Protein AF-A0A920S263-F1 (afdb_monomer_lite)

Foldseek 3Di:
DVVVVVVVVVQCVAWDWDPDDPAAHIAIGGNVRAGAADAADPFAAEAAEEAQFFFEDALLLLLLVLDQALAGDADPDQCPPLQPLFFAHPNQTGLAHNAQNLLSDPDPPSVCSFFQKFKFFQDPVNFKTHGLDADDQPDPVNQFHPFDIGGPVNQVPKDKAQQQRDQPPCLCPQLVGFRLSLQHADPVPRHRLSPRMIIIRHGGGGTPVSSNSSSSVSRLCVQLVHDPPDGDDDDPVRRGPDCPPVVVVVVCCVPPVVRYHYAYAYCSHSPPPHHHLLHVLSVCRRHNHQEYEHEYPAQFPWCCCPPSVPPSSSLSSCVSNVHDSVSHDYHYDRHHLQDPVNLVVLVVVVVVQCVVPAFAAEAEEAEEEQWFADADDQDHDSRGGRDPCHPMDDDPRSLVSVVSSVVVCVVPPDRYNYDFFFPPFDDDCSQQRTGRYAYQQYHQVRQDDPPPSNGGHHNLRSVCRCCPVVVHPHYAYRYDPNQRGYLVVLVNSCSSNVNDADHSVCSSVVVRGPDDD

pLDDT: mean 79.7, std 14.25, range [35.03, 97.0]

Radius of gyration: 24.94 Å; chains: 1; bounding box: 70×60×70 Å

Sequence (517 aa):
MVYTYYFLQYFFSRNTYIPASGYAPAVLLDHQGDPISLRKKEKPIVILSGWGTPEGFNKAYDDYLFWRTSGGERITSPNQACTEWHVGSYPFQVEISRLPFAVGRKVEGMERLWDSVGAYRISEDKQSYVPVVNNRAGDFPYAGGDAPTLYKKDLDGIEIIAMKDYAPASASSDTGGFPLTRYTPDPRNGEDYLEGIFLIKKPNGINDFYEIDKAYKARVAGMMGWDLDEPVFYPDYDAVEGVQDPFISDWIGEYFSEDIKVTEGFYSNVPRMTKHLKDTMPRAARNGYRNIVLAKPITDHNVYANNFWDLHLSLQSLCRARFDVKDFNINQVRMYGRTPEYNYMMHQNLERHLDHIEPGSEVSVIYTTFGLPWPGANPVGPMSNAAPFINEVFHENAYLNFLSFKRYIEQNENDHKISFLKTGGYGTEDARTNNLYSYALFSGTQLGYKEDPLRFTNLRGAIEDAILNQGKKEVIIQLSHWGYTYWVLIINMREALNIPLNSIEEIHNGELRMTLV

Secondary structure (DSSP, 8-state):
-HHHHHHHHHHHHHSEEE---SSS--EEE-TTSPBP-PSPBSS-EEEEEE--PPSB--HHHHHHHHHHHH-SSB--STT-TT-TT-BS-TTS-BS--SS-HHHHS--TT-HHHH-S-EEEEEPTTSSEEEES--PPTTSTT-SB--PPPEEGGG-TT--EEEGGG---GGGGTTTTT----TTSPPTTT---TTTTEEEESS--SB-HHHHHHHHHHHHHHHHTT--TTSPP---TT-S-SSTTSHHHHHHHHHHHTTT-EEEEEESS--TTTS-BHHHHHHHHHHTTB-EEEEE-SS----HIIIIIIIIIHHHHHHHHTT--GGG-EEEEE---TTSHHHHHHHHHHHHHHHTTS-TT-EEEEEEEE-PPPSP-----STTS-SS-HHHH-SHHHHHHHHHHHHHHHHHH--SSEEE-B-TT--S-TTSTTSB-EEESS--GGGSS-TT-TTPPEEHHHHHHIIIIIT--SEEEEEE-TTSSSBHHHHHHHHHHHTPPPPPHHHHHTT-------

Structure (mmCIF, N/CA/C/O backbone):
data_AF-A0A920S263-F1
#
_entry.id   AF-A0A920S263-F1
#
loop_
_atom_site.group_PDB
_atom_site.id
_atom_site.type_symbol
_atom_site.label_atom_id
_atom_site.label_alt_id
_atom_site.label_comp_id
_atom_site.label_asym_id
_atom_site.label_entity_id
_atom_site.label_seq_id
_atom_site.pdbx_PDB_ins_code
_atom_site.Cartn_x
_atom_site.Cartn_y
_atom_site.Cartn_z
_atom_site.occupancy
_atom_site.B_iso_or_equiv
_atom_site.auth_seq_id
_atom_site.auth_comp_id
_atom_site.auth_asym_id
_atom_site.auth_atom_id
_atom_site.pdbx_PDB_model_num
ATOM 1 N N . MET A 1 1 ? 10.490 -35.768 -24.859 1.00 53.66 1 MET A N 1
ATOM 2 C CA . MET A 1 1 ? 11.474 -34.727 -24.479 1.00 53.66 1 MET A CA 1
ATOM 3 C C . MET A 1 1 ? 12.179 -34.106 -25.687 1.00 53.66 1 MET A C 1
ATOM 5 O O . MET A 1 1 ? 12.098 -32.897 -25.835 1.00 53.66 1 MET A O 1
ATOM 9 N N . VAL A 1 2 ? 12.787 -34.891 -26.590 1.00 55.16 2 VAL A N 1
ATOM 10 C CA . VAL A 1 2 ? 13.536 -34.373 -27.762 1.00 55.16 2 VAL A CA 1
ATOM 11 C C . VAL A 1 2 ? 12.674 -33.535 -28.730 1.00 55.16 2 VAL A C 1
ATOM 13 O O . VAL A 1 2 ? 13.061 -32.432 -29.097 1.00 55.16 2 VAL A O 1
ATOM 16 N N . TYR A 1 3 ? 11.461 -33.985 -29.070 1.00 56.41 3 TYR A N 1
ATOM 17 C CA . TYR A 1 3 ? 10.546 -33.239 -29.955 1.00 56.41 3 TYR A CA 1
ATOM 18 C C . TYR A 1 3 ? 10.064 -31.903 -29.373 1.00 56.41 3 TYR A C 1
ATOM 20 O O . TYR A 1 3 ? 9.921 -30.923 -30.099 1.00 56.41 3 TYR A O 1
ATOM 28 N N . THR A 1 4 ? 9.853 -31.841 -28.058 1.00 64.06 4 THR A N 1
ATOM 29 C CA . THR A 1 4 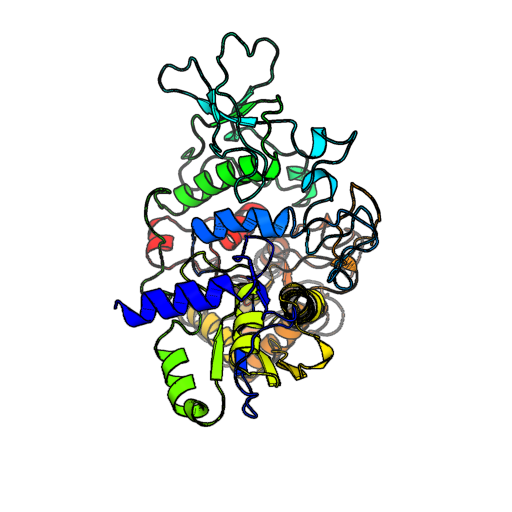? 9.455 -30.614 -27.356 1.00 64.06 4 THR A CA 1
ATOM 30 C C . THR A 1 4 ? 10.577 -29.577 -27.391 1.00 64.06 4 THR A C 1
ATOM 32 O O . THR A 1 4 ? 10.316 -28.398 -27.595 1.00 64.06 4 THR A O 1
ATOM 35 N N . TYR A 1 5 ? 11.830 -30.018 -27.258 1.00 69.75 5 TYR A N 1
ATOM 36 C CA . TYR A 1 5 ? 12.999 -29.144 -27.329 1.00 69.75 5 TYR A CA 1
ATOM 37 C C . TYR A 1 5 ? 13.191 -28.546 -28.730 1.00 69.75 5 TYR A C 1
ATOM 39 O O . TYR A 1 5 ? 13.341 -27.333 -28.858 1.00 69.75 5 TYR A O 1
ATOM 47 N N . TYR A 1 6 ? 13.090 -29.365 -29.784 1.00 73.12 6 TYR A N 1
ATOM 48 C CA . TYR A 1 6 ? 13.165 -28.878 -31.167 1.00 73.12 6 TYR A CA 1
ATOM 49 C C . TYR A 1 6 ? 12.006 -27.947 -31.532 1.00 73.12 6 TYR A C 1
ATOM 51 O O . TYR A 1 6 ? 12.223 -26.942 -32.207 1.00 73.12 6 TYR A O 1
ATOM 59 N N . PHE A 1 7 ? 10.791 -28.235 -31.055 1.00 78.44 7 PHE A N 1
ATOM 60 C CA . PHE A 1 7 ? 9.651 -27.339 -31.236 1.00 78.44 7 PHE A CA 1
ATOM 61 C C . PHE A 1 7 ? 9.892 -25.981 -30.574 1.00 78.44 7 PHE A C 1
ATOM 63 O O . PHE A 1 7 ? 9.693 -24.958 -31.218 1.00 78.44 7 PHE A O 1
ATOM 70 N N . LEU A 1 8 ? 10.359 -25.955 -29.321 1.00 79.12 8 LEU A N 1
ATOM 71 C CA . LEU A 1 8 ? 10.634 -24.706 -28.609 1.00 79.12 8 LEU A CA 1
ATOM 72 C C . LEU A 1 8 ? 11.763 -23.913 -29.274 1.00 79.12 8 LEU A C 1
ATOM 74 O O . LEU A 1 8 ? 11.613 -22.711 -29.473 1.00 79.12 8 LEU A O 1
ATOM 78 N N . GLN A 1 9 ? 12.854 -24.570 -29.682 1.00 76.12 9 GLN A N 1
ATOM 79 C CA . GLN A 1 9 ? 13.936 -23.910 -30.419 1.00 76.12 9 GLN A CA 1
ATOM 80 C C . GLN A 1 9 ? 13.442 -23.306 -31.734 1.00 76.12 9 GLN A C 1
ATOM 82 O O . GLN A 1 9 ? 13.704 -22.139 -32.013 1.00 76.12 9 GLN A O 1
ATOM 87 N N . TYR A 1 10 ? 12.690 -24.070 -32.525 1.00 80.25 10 TYR A N 1
ATOM 88 C CA . TYR A 1 10 ? 12.135 -23.580 -33.781 1.00 80.25 10 TYR A CA 1
ATOM 89 C C . TYR A 1 10 ? 11.132 -22.441 -33.557 1.00 80.25 10 TYR A C 1
ATOM 91 O O . TYR A 1 10 ? 11.186 -21.421 -34.243 1.00 80.25 10 TYR A O 1
ATOM 99 N N . PHE A 1 11 ? 10.262 -22.573 -32.557 1.00 82.50 11 PHE A N 1
ATOM 100 C CA . PHE A 1 11 ? 9.288 -21.557 -32.183 1.00 82.50 11 PHE A CA 1
ATOM 101 C C . PHE A 1 11 ? 9.975 -20.248 -31.786 1.00 82.50 11 PHE A C 1
ATOM 103 O O . PHE A 1 11 ? 9.671 -19.213 -32.368 1.00 82.50 11 PHE A O 1
ATOM 110 N N . PHE A 1 12 ? 10.941 -20.272 -30.869 1.00 80.94 12 PHE A N 1
ATOM 111 C CA . PHE A 1 12 ? 11.652 -19.058 -30.456 1.00 80.94 12 PHE A CA 1
ATOM 112 C C . PHE A 1 12 ? 12.642 -18.538 -31.508 1.00 80.94 12 PHE A C 1
ATOM 114 O O . PHE A 1 12 ? 12.994 -17.367 -31.470 1.00 80.94 12 PHE A O 1
ATOM 121 N N . SER A 1 13 ? 13.054 -19.353 -32.486 1.00 80.38 13 SER A N 1
ATOM 122 C CA . SER A 1 13 ? 13.853 -18.871 -33.626 1.00 80.38 13 SER A CA 1
ATOM 123 C C . SER A 1 13 ? 13.049 -18.035 -34.627 1.00 80.38 13 SER A C 1
ATOM 125 O O . SER A 1 13 ? 13.627 -17.267 -35.391 1.00 80.38 13 SER A O 1
ATOM 127 N N . ARG A 1 14 ? 11.719 -18.195 -34.643 1.00 84.25 14 ARG A N 1
ATOM 128 C CA . ARG A 1 14 ? 10.811 -17.511 -35.578 1.00 84.25 14 ARG A CA 1
ATOM 129 C C . ARG A 1 14 ? 9.965 -16.422 -34.936 1.00 84.25 14 ARG A C 1
ATOM 131 O O . ARG A 1 14 ? 9.354 -15.642 -35.655 1.00 84.25 14 ARG A O 1
ATOM 138 N N . ASN A 1 15 ? 9.910 -16.395 -33.613 1.00 89.12 15 ASN A N 1
ATOM 139 C CA . ASN A 1 15 ? 9.032 -15.527 -32.849 1.00 89.12 15 ASN A CA 1
ATOM 140 C C . ASN A 1 15 ? 9.864 -14.683 -31.890 1.00 89.12 15 ASN A C 1
ATOM 142 O O . ASN A 1 15 ? 10.856 -15.152 -31.331 1.00 89.12 15 ASN A O 1
ATOM 146 N N . THR A 1 16 ? 9.444 -13.444 -31.666 1.00 90.56 16 THR A N 1
ATOM 147 C CA . THR A 1 16 ? 10.134 -12.564 -30.722 1.00 90.56 16 THR A CA 1
ATOM 148 C C . THR A 1 16 ? 9.644 -12.865 -29.315 1.00 90.56 16 THR A C 1
ATOM 150 O O . THR A 1 16 ? 8.460 -12.700 -29.027 1.00 90.56 16 THR A O 1
ATOM 153 N N . TYR A 1 17 ? 10.551 -13.273 -28.427 1.00 89.75 17 TYR A N 1
ATOM 154 C CA . TYR A 1 17 ? 10.274 -13.405 -26.999 1.00 89.75 17 TYR A CA 1
ATOM 155 C C . TYR A 1 17 ? 11.159 -12.460 -26.194 1.00 89.75 17 TYR A C 1
ATOM 157 O O . TYR A 1 17 ? 12.383 -12.571 -26.210 1.00 89.75 17 TYR A O 1
ATOM 165 N N . ILE A 1 18 ? 10.516 -11.549 -25.468 1.00 87.88 18 ILE A N 1
ATOM 166 C CA . ILE A 1 18 ? 11.158 -10.695 -24.473 1.00 87.88 18 ILE A CA 1
ATOM 167 C C . ILE A 1 18 ? 10.618 -11.153 -23.116 1.00 87.88 18 ILE A C 1
ATOM 169 O O . ILE A 1 18 ? 9.401 -11.099 -22.910 1.00 87.88 18 ILE A O 1
ATOM 173 N N . PRO A 1 19 ? 11.466 -11.650 -22.200 1.00 83.25 19 PRO A N 1
ATOM 174 C CA . PRO A 1 19 ? 11.005 -12.092 -20.892 1.00 83.25 19 PRO A CA 1
ATOM 175 C C . PRO A 1 19 ? 10.410 -10.927 -20.096 1.00 83.25 19 PRO A C 1
ATOM 177 O O . PRO A 1 19 ? 10.744 -9.765 -20.323 1.00 83.25 19 PRO A O 1
ATOM 180 N N . ALA A 1 20 ? 9.528 -11.254 -19.151 1.00 79.31 20 ALA A N 1
ATOM 181 C CA . ALA A 1 20 ? 9.039 -10.269 -18.195 1.00 79.31 20 ALA A CA 1
ATOM 182 C C . ALA A 1 20 ? 10.210 -9.709 -17.377 1.00 79.31 20 ALA A C 1
ATOM 184 O O . ALA A 1 20 ? 11.169 -10.422 -17.072 1.00 79.31 20 ALA A O 1
ATOM 185 N N . SER A 1 21 ? 10.102 -8.443 -16.996 1.00 71.38 21 SER A N 1
ATOM 186 C CA . SER A 1 21 ? 10.972 -7.794 -16.019 1.00 71.38 21 SER A CA 1
ATOM 187 C C . SER A 1 21 ? 10.134 -7.302 -14.840 1.00 71.38 21 SER A C 1
ATOM 189 O O . SER A 1 21 ? 8.906 -7.353 -14.880 1.00 71.38 21 SER A O 1
ATOM 191 N N . GLY A 1 22 ? 10.774 -6.755 -13.803 1.00 62.62 22 GLY A N 1
ATOM 192 C CA . GLY A 1 22 ? 10.045 -6.112 -12.702 1.00 62.62 22 GLY A CA 1
ATOM 193 C C . GLY A 1 22 ? 9.130 -4.952 -13.143 1.00 62.62 22 GLY A C 1
ATOM 194 O O . GLY A 1 22 ? 8.245 -4.560 -12.389 1.00 62.62 22 GLY A O 1
ATOM 195 N N . TYR A 1 23 ? 9.305 -4.407 -14.357 1.00 65.19 23 TYR A N 1
ATOM 196 C CA . TYR A 1 23 ? 8.530 -3.268 -14.871 1.00 65.19 23 TYR A CA 1
ATOM 197 C C . TYR A 1 23 ? 7.591 -3.608 -16.027 1.00 65.19 23 TYR A C 1
ATOM 199 O O . TYR A 1 23 ? 6.533 -2.982 -16.150 1.00 65.19 23 TYR A O 1
ATOM 207 N N . ALA A 1 24 ? 7.961 -4.581 -16.860 1.00 76.88 24 ALA A N 1
ATOM 208 C CA . ALA A 1 24 ? 7.274 -4.881 -18.106 1.00 76.88 24 ALA A CA 1
ATOM 209 C C . ALA A 1 24 ? 6.833 -6.349 -18.155 1.00 76.88 24 ALA A C 1
ATOM 211 O O . ALA A 1 24 ? 7.607 -7.233 -17.779 1.00 76.88 24 ALA A O 1
ATOM 212 N N . PRO A 1 25 ? 5.619 -6.632 -18.655 1.00 85.75 25 PRO A N 1
ATOM 213 C CA . PRO A 1 25 ? 5.209 -8.004 -18.887 1.00 85.75 25 PRO A CA 1
ATOM 214 C C . PRO A 1 25 ? 6.080 -8.656 -19.959 1.00 85.75 25 PRO A C 1
ATOM 216 O O . PRO A 1 25 ? 6.645 -7.983 -20.823 1.00 85.75 25 PRO A O 1
ATOM 219 N N . ALA A 1 26 ? 6.115 -9.987 -19.963 1.00 87.69 26 ALA A N 1
ATOM 220 C CA . ALA A 1 26 ? 6.716 -10.716 -21.072 1.00 87.69 26 ALA A CA 1
ATOM 221 C C . ALA A 1 26 ? 6.022 -10.333 -22.386 1.00 87.69 26 ALA A C 1
ATOM 223 O O . ALA A 1 26 ? 4.790 -10.252 -22.426 1.00 87.69 26 ALA A O 1
ATOM 224 N N . VAL A 1 27 ? 6.790 -10.176 -23.463 1.00 90.50 27 VAL A N 1
ATOM 225 C CA . VAL A 1 27 ? 6.310 -9.921 -24.826 1.00 90.50 27 VAL A CA 1
ATOM 226 C C . VAL A 1 27 ? 6.555 -11.170 -25.663 1.00 90.50 27 VAL A C 1
ATOM 228 O O . VAL A 1 27 ? 7.631 -11.759 -25.613 1.00 90.50 27 VAL A O 1
ATOM 231 N N . LEU A 1 28 ? 5.542 -11.588 -26.418 1.00 92.25 28 LEU A N 1
ATOM 232 C CA . LEU A 1 28 ? 5.625 -12.737 -27.310 1.00 92.25 28 LEU A CA 1
ATOM 233 C C . LEU A 1 28 ? 4.915 -12.389 -28.614 1.00 92.25 28 LEU A C 1
ATOM 235 O O . LEU A 1 28 ? 3.689 -12.262 -28.612 1.00 92.25 28 LEU A O 1
ATOM 239 N N . LEU A 1 29 ? 5.690 -12.229 -29.682 1.00 92.88 29 LEU A N 1
ATOM 240 C CA . LEU A 1 29 ? 5.215 -11.805 -30.997 1.00 92.88 29 LEU A CA 1
ATOM 241 C C . LEU A 1 29 ? 5.508 -12.869 -32.039 1.00 92.88 29 LEU A C 1
ATOM 243 O O . LEU A 1 29 ? 6.531 -13.553 -31.947 1.00 92.88 29 LEU A O 1
ATOM 247 N N . ASP A 1 30 ? 4.639 -12.977 -33.032 1.00 91.38 30 ASP A N 1
ATOM 248 C CA . ASP A 1 30 ? 4.913 -13.789 -34.202 1.00 91.38 30 ASP A CA 1
ATOM 249 C C . ASP A 1 30 ? 5.945 -13.132 -35.135 1.00 91.38 30 ASP A C 1
ATOM 251 O O . ASP A 1 30 ? 6.490 -12.056 -34.868 1.00 91.38 30 ASP A O 1
ATOM 255 N N . HIS A 1 31 ? 6.238 -13.805 -36.244 1.00 88.44 31 HIS A N 1
ATOM 256 C CA . HIS A 1 31 ? 7.129 -13.300 -37.285 1.00 88.44 31 HIS A CA 1
ATOM 257 C C . HIS A 1 31 ? 6.639 -12.029 -38.011 1.00 88.44 31 HIS A C 1
ATOM 259 O O . HIS A 1 31 ? 7.447 -11.400 -38.694 1.00 88.44 31 HIS A O 1
ATOM 265 N N . GLN A 1 32 ? 5.366 -11.638 -37.880 1.00 88.88 32 GLN A N 1
ATOM 266 C CA . GLN A 1 32 ? 4.832 -10.360 -38.373 1.00 88.88 32 GLN A CA 1
ATOM 267 C C . GLN A 1 32 ? 4.978 -9.233 -37.344 1.00 88.88 32 GLN A C 1
ATOM 269 O O . GLN A 1 32 ? 4.828 -8.065 -37.696 1.00 88.88 32 GLN A O 1
ATOM 274 N N . GLY A 1 33 ? 5.312 -9.566 -36.096 1.00 87.94 33 GLY A N 1
ATOM 275 C CA . GLY A 1 33 ? 5.345 -8.620 -34.987 1.00 87.94 33 GLY A CA 1
ATOM 276 C C . GLY A 1 33 ? 4.009 -8.496 -34.253 1.00 87.94 33 GLY A C 1
ATOM 277 O O . GLY A 1 33 ? 3.900 -7.650 -33.364 1.00 87.94 33 GLY A O 1
ATOM 278 N N . ASP A 1 34 ? 3.029 -9.348 -34.566 1.00 91.06 34 ASP A N 1
ATOM 279 C CA . ASP A 1 34 ? 1.722 -9.363 -33.915 1.00 91.06 34 ASP A CA 1
ATOM 280 C C . ASP A 1 34 ? 1.762 -10.204 -32.627 1.00 91.06 34 ASP A C 1
ATOM 282 O O . ASP A 1 34 ? 2.484 -11.204 -32.541 1.00 91.06 34 ASP A O 1
ATOM 286 N N . PRO A 1 35 ? 1.007 -9.834 -31.577 1.00 92.69 35 PRO A N 1
ATOM 287 C CA . PRO A 1 35 ? 1.000 -10.580 -30.326 1.00 92.69 35 PRO A CA 1
ATOM 288 C C . PRO A 1 35 ? 0.385 -11.976 -30.505 1.00 92.69 35 PRO A C 1
ATOM 290 O O . PR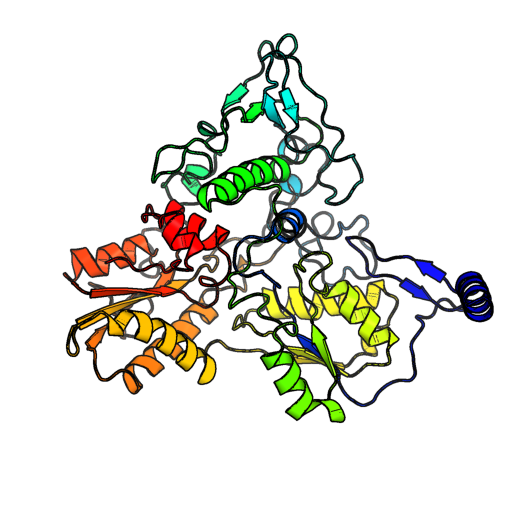O A 1 35 ? -0.771 -12.132 -30.902 1.00 92.69 35 PRO A O 1
ATOM 293 N N . ILE A 1 36 ? 1.131 -13.015 -30.119 1.00 91.88 36 ILE A N 1
ATOM 294 C CA . ILE A 1 36 ? 0.657 -14.402 -30.224 1.00 91.88 36 ILE A CA 1
ATOM 295 C C . ILE A 1 36 ? -0.487 -14.640 -29.234 1.00 91.88 36 ILE A C 1
ATOM 297 O O . ILE A 1 36 ? -0.364 -14.367 -28.039 1.00 91.88 36 ILE A O 1
ATOM 301 N N . SER A 1 37 ? -1.593 -15.212 -29.708 1.00 91.88 37 SER A N 1
ATOM 302 C CA . SER A 1 37 ? -2.756 -15.558 -28.889 1.00 91.88 37 SER A CA 1
ATOM 303 C C . SER A 1 37 ? -3.410 -16.849 -29.385 1.00 91.88 37 SER A C 1
ATOM 305 O O . SER A 1 37 ? -3.458 -17.114 -30.584 1.00 91.88 37 SER A O 1
ATOM 307 N N . LEU A 1 38 ? -3.916 -17.665 -28.458 1.00 92.50 38 LEU A N 1
ATOM 308 C CA . LEU A 1 38 ? -4.789 -18.796 -28.759 1.00 92.50 38 LEU A CA 1
ATOM 309 C C . LEU A 1 38 ? -6.132 -18.304 -29.319 1.00 92.50 38 LEU A C 1
ATOM 311 O O . LEU A 1 38 ? -6.475 -17.123 -29.237 1.00 92.50 38 LEU A O 1
ATOM 315 N N . ARG A 1 39 ? -6.926 -19.239 -29.856 1.00 92.56 39 ARG A N 1
ATOM 316 C CA . ARG A 1 39 ? -8.272 -18.952 -30.366 1.00 92.56 39 ARG A CA 1
ATOM 317 C C . ARG A 1 39 ? -9.086 -18.168 -29.331 1.00 92.56 39 ARG A C 1
ATOM 319 O O . ARG A 1 39 ? -9.133 -18.558 -28.163 1.00 92.56 39 ARG A O 1
ATOM 326 N N . LYS A 1 40 ? -9.739 -17.094 -29.793 1.00 93.69 40 LYS A N 1
ATOM 327 C CA . LYS A 1 40 ? -10.620 -16.263 -28.966 1.00 93.69 40 LYS A CA 1
ATOM 328 C C . LYS A 1 40 ? -11.657 -17.137 -28.253 1.00 93.69 40 LYS A C 1
ATOM 330 O O . LYS A 1 40 ? -12.242 -18.036 -28.859 1.00 93.69 40 LYS A O 1
ATOM 335 N N . LYS A 1 41 ? -11.841 -16.873 -26.964 1.00 91.56 41 LYS A N 1
ATOM 336 C CA . LYS A 1 41 ? -12.809 -17.534 -26.092 1.00 91.56 41 LYS A CA 1
ATOM 337 C C . LYS A 1 41 ? -13.977 -16.591 -25.844 1.00 91.56 41 LYS A C 1
ATOM 339 O O . LYS A 1 41 ? -13.757 -15.438 -25.486 1.00 91.56 41 LYS A O 1
ATOM 344 N N . GLU A 1 42 ? -15.190 -17.116 -25.986 1.00 88.12 42 GLU A N 1
ATOM 345 C CA . GLU A 1 42 ? -16.420 -16.379 -25.672 1.00 88.12 42 GLU A CA 1
ATOM 346 C C . GLU A 1 42 ? -16.590 -16.194 -24.158 1.00 88.12 42 GLU A C 1
ATOM 348 O O . GLU A 1 42 ? -16.928 -15.106 -23.691 1.00 88.12 42 GLU A O 1
ATOM 353 N N . LYS A 1 43 ? -16.289 -17.249 -23.386 1.00 88.44 43 LYS A N 1
ATOM 354 C CA . LYS A 1 43 ? -16.426 -17.261 -21.925 1.00 88.44 43 LYS A CA 1
ATOM 355 C C . LYS A 1 43 ? -15.524 -16.208 -21.272 1.00 88.44 43 LYS A C 1
ATOM 357 O O . LYS A 1 43 ? -14.352 -16.102 -21.662 1.00 88.44 43 LYS A O 1
ATOM 362 N N . PRO A 1 44 ? -16.027 -15.459 -20.276 1.00 90.75 44 PRO A N 1
ATOM 363 C CA . PRO A 1 44 ? -15.223 -14.469 -19.590 1.00 90.75 44 PRO A CA 1
ATOM 364 C C . PRO A 1 44 ? -14.213 -15.126 -18.645 1.00 90.75 44 PRO A C 1
ATOM 366 O O . PRO A 1 44 ? -14.355 -16.273 -18.211 1.00 90.75 44 PRO A O 1
ATOM 369 N N . ILE A 1 45 ? -13.183 -14.356 -18.312 1.00 91.56 45 ILE A N 1
ATOM 370 C CA . ILE A 1 45 ? -12.279 -14.647 -17.202 1.00 91.56 45 ILE A CA 1
ATOM 371 C C . ILE A 1 45 ? -12.482 -13.602 -16.108 1.00 91.56 45 ILE A C 1
ATOM 373 O O . ILE A 1 45 ? -12.490 -12.405 -16.388 1.00 91.56 45 ILE A O 1
ATOM 377 N N . VAL A 1 46 ? -12.629 -14.056 -14.869 1.00 89.62 46 VAL A N 1
ATOM 378 C CA . VAL A 1 46 ? -12.596 -13.216 -13.677 1.00 89.62 46 VAL A CA 1
ATOM 379 C C . VAL A 1 46 ? -11.166 -13.190 -13.150 1.00 89.62 46 VAL A C 1
ATOM 381 O O . VAL A 1 46 ? -10.549 -14.235 -12.928 1.00 89.62 46 VAL A O 1
ATOM 384 N N . ILE A 1 47 ? -10.627 -11.992 -12.972 1.00 89.19 47 ILE A N 1
ATOM 385 C CA . ILE A 1 47 ? -9.324 -11.765 -12.361 1.00 89.19 47 ILE A CA 1
ATOM 386 C C . ILE A 1 47 ? -9.563 -11.122 -11.002 1.00 89.19 47 ILE A C 1
ATOM 388 O O . ILE A 1 47 ? -10.033 -9.987 -10.937 1.00 89.19 47 ILE A O 1
ATOM 392 N N . LEU A 1 48 ? -9.237 -11.856 -9.937 1.00 84.81 48 LEU A N 1
ATOM 393 C CA . LEU A 1 48 ? -9.243 -11.329 -8.581 1.00 84.81 48 LEU A CA 1
ATOM 394 C C . LEU A 1 48 ? -8.051 -10.390 -8.416 1.00 84.81 48 LEU A C 1
ATOM 396 O O . LEU A 1 48 ? -6.898 -10.834 -8.431 1.00 84.81 48 LEU A O 1
ATOM 400 N N . SER A 1 49 ? -8.333 -9.097 -8.324 1.00 82.56 49 SER A N 1
ATOM 401 C CA . SER A 1 49 ? -7.335 -8.035 -8.255 1.00 82.56 49 SER A CA 1
ATOM 402 C C . SER A 1 49 ? -7.369 -7.322 -6.912 1.00 82.56 49 SER A C 1
ATOM 404 O O . SER A 1 49 ? -8.352 -7.360 -6.189 1.00 82.56 49 SER A O 1
ATOM 406 N N . GLY A 1 50 ? -6.284 -6.664 -6.532 1.00 79.19 50 GLY A N 1
ATOM 407 C CA . GLY A 1 50 ? -6.182 -6.031 -5.222 1.00 79.19 50 GLY A CA 1
ATOM 408 C C . GLY A 1 50 ? -4.732 -5.885 -4.811 1.00 79.19 50 GLY A C 1
ATOM 409 O O . GLY A 1 50 ? -3.828 -6.159 -5.600 1.00 79.19 50 GLY A O 1
ATOM 410 N N . TRP A 1 51 ? -4.491 -5.470 -3.571 1.00 75.88 51 TRP A N 1
ATOM 411 C CA . TRP A 1 51 ? -3.118 -5.309 -3.101 1.00 75.88 51 TRP A CA 1
ATOM 412 C C . TRP A 1 51 ? -2.359 -6.626 -3.044 1.00 75.88 51 TRP A C 1
ATOM 414 O O . TRP A 1 51 ? -1.189 -6.617 -3.403 1.00 75.88 51 TRP A O 1
ATOM 424 N N . GLY A 1 52 ? -3.015 -7.728 -2.669 1.00 73.44 52 GLY A N 1
ATOM 425 C CA . GLY A 1 52 ? -2.329 -8.993 -2.400 1.00 73.44 52 GLY A CA 1
ATOM 426 C C . GLY A 1 52 ? -1.445 -8.911 -1.157 1.00 73.44 52 GLY A C 1
ATOM 427 O O . GLY A 1 52 ? -0.422 -9.586 -1.098 1.00 73.44 52 GLY A O 1
ATOM 428 N N . THR A 1 53 ? -1.804 -8.028 -0.214 1.00 74.94 53 THR A N 1
ATOM 429 C CA . THR A 1 53 ? -1.119 -7.919 1.073 1.00 74.94 53 THR A CA 1
ATOM 430 C C . THR A 1 53 ? -1.271 -9.249 1.803 1.00 74.94 53 THR A C 1
ATOM 432 O O . THR A 1 53 ? -2.409 -9.680 1.974 1.00 74.94 53 THR A O 1
ATOM 435 N N . PRO A 1 54 ? -0.170 -9.906 2.194 1.00 69.75 54 PRO A N 1
ATOM 436 C CA . PRO A 1 54 ? -0.259 -11.116 2.985 1.00 69.75 54 PRO A CA 1
ATOM 437 C C . PRO A 1 54 ? -0.793 -10.775 4.369 1.00 69.75 54 PRO A C 1
ATOM 439 O O . PRO A 1 54 ? -0.528 -9.682 4.885 1.00 69.75 54 PRO A O 1
ATOM 442 N N . GLU A 1 55 ? -1.505 -11.725 4.961 1.00 69.06 55 GLU A N 1
ATOM 443 C CA . GLU A 1 55 ? -1.712 -11.681 6.393 1.00 69.06 55 GLU A CA 1
ATOM 444 C C . GLU A 1 55 ? -0.367 -11.854 7.105 1.00 69.06 55 GLU A C 1
ATOM 446 O O . GLU A 1 55 ? 0.477 -12.643 6.676 1.00 69.06 55 GLU A O 1
ATOM 451 N N . GLY A 1 56 ? -0.131 -11.066 8.149 1.00 69.56 56 GLY A N 1
ATOM 452 C CA . GLY A 1 56 ? 1.104 -11.140 8.915 1.00 69.56 56 GLY A CA 1
ATOM 453 C C . GLY A 1 56 ? 2.225 -10.225 8.427 1.00 69.56 56 GLY A C 1
ATOM 454 O O . GLY A 1 56 ? 2.007 -9.063 8.064 1.00 69.56 56 GLY A O 1
ATOM 455 N N . PHE A 1 57 ? 3.453 -10.740 8.465 1.00 71.69 57 PHE A N 1
ATOM 456 C CA . PHE A 1 57 ? 4.630 -10.132 7.838 1.00 71.69 57 PHE A CA 1
ATOM 457 C C . PHE A 1 57 ? 5.096 -11.031 6.695 1.00 71.69 57 PHE A C 1
ATOM 459 O O . PHE A 1 57 ? 4.849 -12.228 6.696 1.00 71.69 57 PHE A O 1
ATOM 466 N N . ASN A 1 58 ? 5.729 -10.475 5.666 1.00 73.75 58 ASN A N 1
ATOM 467 C CA . ASN A 1 58 ? 6.290 -11.283 4.591 1.00 73.75 58 ASN A CA 1
ATOM 468 C C . ASN A 1 58 ? 7.448 -10.518 3.980 1.00 73.75 58 ASN A C 1
ATOM 470 O O . ASN A 1 58 ? 7.256 -9.594 3.190 1.00 73.75 58 ASN A O 1
ATOM 474 N N . LYS A 1 59 ? 8.664 -10.961 4.292 1.00 73.75 59 LYS A N 1
ATOM 475 C CA . LYS A 1 59 ? 9.878 -10.293 3.834 1.00 73.75 59 LYS A CA 1
ATOM 476 C C . LYS A 1 59 ? 9.900 -10.061 2.318 1.00 73.75 59 LYS A C 1
ATOM 478 O O . LYS A 1 59 ? 10.314 -8.998 1.870 1.00 73.75 59 LYS A O 1
ATOM 483 N N . ALA A 1 60 ? 9.441 -11.016 1.508 1.00 73.75 60 ALA A N 1
ATOM 484 C CA . ALA A 1 60 ? 9.446 -10.865 0.052 1.00 73.75 60 ALA A CA 1
ATOM 485 C C . ALA A 1 60 ? 8.433 -9.811 -0.439 1.00 73.75 60 ALA A C 1
ATOM 487 O O . ALA A 1 60 ? 8.718 -9.089 -1.396 1.00 73.75 60 ALA A O 1
ATOM 488 N N . TYR A 1 61 ? 7.275 -9.701 0.217 1.00 77.00 61 TYR A N 1
ATOM 489 C CA . TYR A 1 61 ? 6.295 -8.637 -0.013 1.00 77.00 61 TYR A CA 1
ATOM 490 C C . TYR A 1 61 ? 6.832 -7.270 0.424 1.00 77.00 61 TYR A C 1
ATOM 492 O O . TYR A 1 61 ? 6.746 -6.296 -0.323 1.00 77.00 61 TYR A O 1
ATOM 500 N N . ASP A 1 62 ? 7.425 -7.205 1.614 1.00 75.25 62 ASP A N 1
ATOM 501 C CA . ASP A 1 62 ? 8.021 -5.998 2.184 1.00 75.25 62 ASP A CA 1
ATOM 502 C C . ASP A 1 62 ? 9.161 -5.460 1.316 1.00 75.25 62 ASP A C 1
ATOM 504 O O . ASP A 1 62 ? 9.206 -4.272 0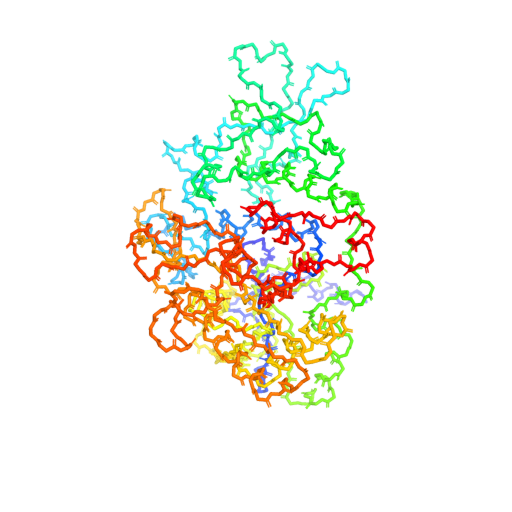.997 1.00 75.25 62 ASP A O 1
ATOM 508 N N . ASP A 1 63 ? 10.025 -6.348 0.828 1.00 72.56 63 ASP A N 1
ATOM 509 C CA . ASP A 1 63 ? 11.110 -6.011 -0.089 1.00 72.56 63 ASP A CA 1
ATOM 510 C C . ASP A 1 63 ? 10.579 -5.423 -1.416 1.00 72.56 63 ASP A C 1
ATOM 512 O O . ASP A 1 63 ? 11.250 -4.600 -2.045 1.00 72.56 63 ASP A O 1
ATOM 516 N N . TYR A 1 64 ? 9.360 -5.799 -1.824 1.00 73.50 64 TYR A N 1
ATOM 517 C CA . TYR A 1 64 ? 8.669 -5.263 -3.001 1.00 73.50 64 TYR A CA 1
ATOM 518 C C . TYR A 1 64 ? 7.944 -3.931 -2.726 1.00 73.50 64 TYR A C 1
ATOM 520 O O . TYR A 1 64 ? 7.704 -3.149 -3.651 1.00 73.50 64 TYR A O 1
ATOM 528 N N . LEU A 1 65 ? 7.624 -3.616 -1.465 1.00 74.12 65 LEU A N 1
ATOM 529 C CA . LEU A 1 65 ? 6.883 -2.408 -1.081 1.00 74.12 65 LEU A CA 1
ATOM 530 C C . LEU A 1 65 ? 7.607 -1.123 -1.500 1.00 74.12 65 LEU A C 1
ATOM 532 O O . LEU A 1 65 ? 6.958 -0.155 -1.918 1.00 74.12 65 LEU A O 1
ATOM 536 N N . PHE A 1 66 ? 8.943 -1.124 -1.440 1.00 76.44 66 PHE A N 1
ATOM 537 C CA . PHE A 1 66 ? 9.761 -0.021 -1.935 1.00 76.44 66 PHE A CA 1
ATOM 538 C C . PHE A 1 66 ? 9.400 0.332 -3.375 1.00 76.44 66 PHE A C 1
ATOM 540 O O . PHE A 1 66 ? 9.076 1.481 -3.653 1.00 76.44 66 PHE A O 1
ATOM 547 N N . TRP A 1 67 ? 9.378 -0.656 -4.270 1.00 73.69 67 TRP A N 1
ATOM 548 C CA . TRP A 1 67 ? 9.115 -0.456 -5.694 1.00 73.69 67 TRP A CA 1
ATOM 549 C C . TRP A 1 67 ? 7.749 0.200 -5.947 1.00 73.69 67 TRP A C 1
ATOM 551 O O . TRP A 1 67 ? 7.636 1.138 -6.737 1.00 73.69 67 TRP A O 1
ATOM 561 N N . ARG A 1 68 ? 6.719 -0.218 -5.202 1.00 70.19 68 ARG A N 1
ATOM 562 C CA . ARG A 1 68 ? 5.378 0.392 -5.234 1.00 70.19 68 ARG A CA 1
ATOM 563 C C . ARG A 1 68 ? 5.372 1.848 -4.760 1.00 70.19 68 ARG A C 1
ATOM 565 O O . ARG A 1 68 ? 4.521 2.629 -5.185 1.00 70.19 68 ARG A O 1
ATOM 572 N N . THR A 1 69 ? 6.263 2.194 -3.837 1.00 71.50 69 THR A N 1
ATOM 573 C CA . THR A 1 69 ? 6.249 3.478 -3.127 1.00 71.50 69 THR A CA 1
ATOM 574 C C . THR A 1 69 ? 7.141 4.514 -3.817 1.00 71.50 69 THR A C 1
ATOM 576 O O . THR A 1 69 ? 6.701 5.647 -4.011 1.00 71.50 69 THR A O 1
ATOM 579 N N . SER A 1 70 ? 8.347 4.125 -4.240 1.00 70.56 70 SER A N 1
ATOM 580 C CA . SER A 1 70 ? 9.358 4.978 -4.886 1.00 70.56 70 SER A CA 1
ATOM 581 C C . SER A 1 70 ? 9.192 5.097 -6.402 1.00 70.56 70 SER A C 1
ATOM 583 O O . SER A 1 70 ? 9.578 6.109 -6.991 1.00 70.56 70 SER A O 1
ATOM 585 N N . GLY A 1 71 ? 8.555 4.105 -7.025 1.00 64.06 71 GLY A N 1
ATOM 586 C CA . GLY A 1 71 ? 7.800 4.284 -8.253 1.00 64.06 71 GLY A CA 1
ATOM 587 C C . GLY A 1 71 ? 7.993 3.211 -9.324 1.00 64.06 71 GLY A C 1
ATOM 588 O O . GLY A 1 71 ? 9.091 2.690 -9.549 1.00 64.06 71 GLY A O 1
ATOM 589 N N . GLY A 1 72 ? 6.895 2.941 -10.038 1.00 70.44 72 GLY A N 1
ATOM 590 C CA . GLY A 1 72 ? 6.827 2.087 -11.230 1.00 70.44 72 GLY A CA 1
ATOM 591 C C . GLY A 1 72 ? 7.537 2.711 -12.437 1.00 70.44 72 GLY A C 1
ATOM 592 O O . GLY A 1 72 ? 8.232 3.711 -12.281 1.00 70.44 72 GLY A O 1
ATOM 593 N N . GLU A 1 73 ? 7.410 2.138 -13.637 1.00 76.88 73 GLU A N 1
ATOM 594 C CA . GLU A 1 73 ? 8.218 2.534 -14.813 1.00 76.88 73 GLU A CA 1
ATOM 595 C C . GLU A 1 73 ? 8.328 4.067 -14.985 1.00 76.88 73 GLU A C 1
ATOM 597 O O . GLU A 1 73 ? 7.322 4.780 -15.000 1.00 76.88 73 GLU A O 1
ATOM 602 N N . ARG A 1 74 ? 9.564 4.570 -15.121 1.00 77.12 74 ARG A N 1
ATOM 603 C CA . ARG A 1 74 ? 9.850 5.986 -15.381 1.00 77.12 74 ARG A CA 1
ATOM 604 C C . ARG A 1 74 ? 9.598 6.313 -16.850 1.00 77.12 74 ARG A C 1
ATOM 606 O O . ARG A 1 74 ? 10.067 5.597 -17.735 1.00 77.12 74 ARG A O 1
ATOM 613 N N . ILE A 1 75 ? 8.977 7.462 -17.102 1.00 81.06 75 ILE A N 1
ATOM 614 C CA . ILE A 1 75 ? 8.934 8.023 -18.449 1.00 81.06 75 ILE A CA 1
ATOM 615 C C . ILE A 1 75 ? 10.266 8.692 -18.789 1.00 81.06 75 ILE A C 1
ATOM 617 O O . ILE A 1 75 ? 10.780 9.538 -18.055 1.00 81.06 75 ILE A O 1
ATOM 621 N N . THR A 1 76 ? 10.831 8.290 -19.923 1.00 83.69 76 THR A N 1
ATOM 622 C CA . THR A 1 76 ? 12.119 8.773 -20.443 1.00 83.69 76 THR A CA 1
ATOM 623 C C . THR A 1 76 ? 11.967 9.652 -21.681 1.00 83.69 76 THR A C 1
ATOM 625 O O . THR A 1 76 ? 12.915 10.332 -22.063 1.00 83.69 76 THR A O 1
ATOM 628 N N . SER A 1 77 ? 10.779 9.682 -22.294 1.00 87.44 77 SER A N 1
ATOM 629 C CA . SER A 1 77 ? 10.465 10.577 -23.409 1.00 87.44 77 SER A CA 1
ATOM 630 C C . SER A 1 77 ? 8.982 10.974 -23.419 1.00 87.44 77 SER A C 1
ATOM 632 O O . SER A 1 77 ? 8.153 10.179 -22.973 1.00 87.44 77 SER A O 1
ATOM 634 N N . PRO A 1 78 ? 8.616 12.147 -23.971 1.00 85.94 78 PRO A N 1
ATOM 635 C CA . PRO A 1 78 ? 7.221 12.604 -24.014 1.00 85.94 78 PRO A CA 1
ATOM 636 C C . PRO A 1 78 ? 6.262 11.663 -24.757 1.00 85.94 78 PRO A C 1
ATOM 638 O O . PRO A 1 78 ? 5.067 11.680 -24.494 1.00 85.94 78 PRO A O 1
ATOM 641 N N . ASN A 1 79 ? 6.784 10.846 -25.678 1.00 88.62 79 ASN A N 1
ATOM 642 C CA . ASN A 1 79 ? 6.002 9.964 -26.549 1.00 88.62 79 ASN A CA 1
ATOM 643 C C . ASN A 1 79 ? 6.240 8.474 -26.238 1.00 88.62 79 ASN A C 1
ATOM 645 O O . ASN A 1 79 ? 6.051 7.625 -27.110 1.00 88.62 79 ASN A O 1
ATOM 649 N N . GLN A 1 80 ? 6.718 8.141 -25.033 1.00 89.31 80 GLN A N 1
ATOM 650 C CA . GLN A 1 80 ? 6.889 6.746 -24.619 1.00 89.31 80 GLN A CA 1
ATOM 651 C C . GLN A 1 80 ? 5.539 6.019 -24.721 1.00 89.31 80 GLN A C 1
ATOM 653 O O . GLN A 1 80 ? 4.549 6.493 -24.177 1.00 89.31 80 GLN A O 1
ATOM 658 N N . ALA A 1 81 ? 5.484 4.893 -25.434 1.00 89.38 81 ALA A N 1
ATOM 659 C CA . ALA A 1 81 ? 4.230 4.178 -25.680 1.00 89.38 81 ALA A CA 1
ATOM 660 C C . ALA A 1 81 ? 3.646 3.552 -24.400 1.00 89.38 81 ALA A C 1
ATOM 662 O O . ALA A 1 81 ? 4.396 3.172 -23.499 1.00 89.38 81 ALA A O 1
ATOM 663 N N . CYS A 1 82 ? 2.321 3.362 -24.366 1.00 90.19 82 CYS A N 1
ATOM 664 C CA . CYS A 1 82 ? 1.593 2.724 -23.261 1.00 90.19 82 CYS A CA 1
ATOM 665 C C . CYS A 1 82 ? 1.709 3.473 -21.919 1.00 90.19 82 CYS A C 1
ATOM 667 O O . CYS A 1 82 ? 1.670 2.861 -20.843 1.00 90.19 82 CYS A O 1
ATOM 669 N N . THR A 1 83 ? 1.899 4.792 -21.971 1.00 88.31 83 THR A N 1
ATOM 670 C CA . THR A 1 83 ? 2.014 5.669 -20.798 1.00 88.31 83 THR A CA 1
ATOM 671 C C . THR A 1 83 ? 0.850 6.647 -20.658 1.00 88.31 83 THR A C 1
ATOM 673 O O . THR A 1 83 ? 0.825 7.425 -19.709 1.00 88.31 83 THR A O 1
ATOM 676 N N . GLU A 1 84 ? -0.163 6.566 -21.525 1.00 87.56 84 GLU A N 1
ATOM 677 C CA . GLU A 1 84 ? -1.360 7.417 -21.489 1.00 87.56 84 GLU A CA 1
ATOM 678 C C . GLU A 1 84 ? -2.132 7.336 -20.160 1.00 87.56 84 GLU A C 1
ATOM 680 O O . GLU A 1 84 ? -2.889 8.245 -19.829 1.00 87.56 84 GLU A O 1
ATOM 685 N N . TRP A 1 85 ? -1.906 6.277 -19.378 1.00 87.06 85 TRP A N 1
ATOM 686 C CA . TRP A 1 85 ? -2.507 6.078 -18.060 1.00 87.06 85 TRP A CA 1
ATOM 687 C C . TRP A 1 85 ? -1.608 6.446 -16.869 1.00 87.06 85 TRP A C 1
ATOM 689 O O . TRP A 1 85 ? -2.021 6.264 -15.721 1.00 87.06 85 TRP A O 1
ATOM 699 N N . HIS A 1 86 ? -0.375 6.910 -17.104 1.00 83.31 86 HIS A N 1
ATOM 700 C CA . HIS A 1 86 ? 0.516 7.356 -16.027 1.00 83.31 86 HIS A CA 1
ATOM 701 C C . HIS A 1 86 ? 0.039 8.685 -15.438 1.00 83.31 86 HIS A C 1
ATOM 703 O O . HIS A 1 86 ? -0.508 9.532 -16.144 1.00 83.31 86 HIS A O 1
ATOM 709 N N . VAL A 1 87 ? 0.321 8.896 -14.154 1.00 77.75 87 VAL A N 1
ATOM 710 C CA . VAL A 1 87 ? -0.076 10.100 -13.416 1.00 77.75 87 VAL A CA 1
ATOM 711 C C . VAL A 1 87 ? 0.991 11.190 -13.466 1.00 77.75 87 VAL A C 1
ATOM 713 O O . VAL A 1 87 ? 2.183 10.890 -13.468 1.00 77.75 87 VAL A O 1
ATOM 716 N N . GLY A 1 88 ? 0.562 12.454 -13.459 1.00 78.31 88 GLY A N 1
ATOM 717 C CA . GLY A 1 88 ? 1.435 13.627 -13.541 1.00 78.31 88 GLY A CA 1
ATOM 718 C C . GLY A 1 88 ? 1.681 14.104 -14.975 1.00 78.31 88 GLY A C 1
ATOM 719 O O . GLY A 1 88 ? 1.037 13.658 -15.921 1.00 78.31 88 GLY A O 1
ATOM 720 N N . SER A 1 89 ? 2.617 15.038 -15.137 1.00 80.00 89 SER A N 1
ATOM 721 C CA . SER A 1 89 ? 3.030 15.579 -16.436 1.00 80.00 89 SER A CA 1
ATOM 722 C C . SER A 1 89 ? 4.505 15.300 -16.683 1.00 80.00 89 SER A C 1
ATOM 724 O O . SER A 1 89 ? 5.315 15.409 -15.761 1.00 80.00 89 SER A O 1
ATOM 726 N N . TYR A 1 90 ? 4.878 15.002 -17.928 1.00 83.88 90 TYR A N 1
ATOM 727 C CA . TYR A 1 90 ? 6.281 14.857 -18.314 1.00 83.88 90 TYR A CA 1
ATOM 728 C C . TYR A 1 90 ? 7.116 16.080 -17.867 1.00 83.88 90 TYR A C 1
ATOM 730 O O . TYR A 1 90 ? 6.663 17.211 -18.060 1.00 83.88 90 TYR A O 1
ATOM 738 N N . PRO A 1 91 ? 8.320 15.900 -17.282 1.00 82.38 91 PRO A N 1
ATOM 739 C CA . PRO A 1 91 ? 9.053 14.644 -17.055 1.00 82.38 91 PRO A CA 1
ATOM 740 C C . PRO A 1 91 ? 8.769 13.956 -15.705 1.00 82.38 91 PRO A C 1
ATOM 742 O O . PRO A 1 91 ? 9.419 12.968 -15.377 1.00 82.38 91 PRO A O 1
ATOM 745 N N . PHE A 1 92 ? 7.817 14.460 -14.919 1.00 81.81 92 PHE A N 1
ATOM 746 C CA . PHE A 1 92 ? 7.471 13.962 -13.579 1.00 81.81 92 PHE A CA 1
ATOM 747 C C . PHE A 1 92 ? 6.341 12.922 -13.594 1.00 81.81 92 PHE A C 1
ATOM 749 O O . PHE A 1 92 ? 5.752 12.617 -12.558 1.00 81.81 92 PHE A O 1
ATOM 756 N N . GLN A 1 93 ? 6.025 12.398 -14.779 1.00 81.88 93 GLN A N 1
ATOM 757 C CA . GLN A 1 93 ? 4.985 11.404 -14.983 1.00 81.88 93 GLN A CA 1
ATOM 758 C C . GLN A 1 93 ? 5.513 9.998 -14.659 1.00 81.88 93 GLN A C 1
ATOM 760 O O . GLN A 1 93 ? 6.623 9.630 -15.059 1.00 81.88 93 GLN A O 1
ATOM 765 N N . VAL A 1 94 ? 4.724 9.220 -13.919 1.00 78.88 94 VAL A N 1
ATOM 766 C CA . VAL A 1 94 ? 5.089 7.869 -13.462 1.00 78.88 94 VAL A CA 1
ATOM 767 C C . VAL A 1 94 ? 3.892 6.930 -13.483 1.00 78.88 94 VAL A C 1
ATOM 769 O O . VAL A 1 94 ? 2.746 7.346 -13.310 1.00 78.88 94 VAL A O 1
ATOM 772 N N . GLU A 1 95 ? 4.175 5.636 -13.625 1.00 78.44 95 GLU A N 1
ATOM 773 C CA . GLU A 1 95 ? 3.172 4.574 -13.502 1.00 78.44 95 GLU A CA 1
ATOM 774 C C . GLU A 1 95 ? 2.530 4.605 -12.110 1.00 78.44 95 GLU A C 1
ATOM 776 O O . GLU A 1 95 ? 1.312 4.548 -11.962 1.00 78.44 95 GLU A O 1
ATOM 781 N N . ILE A 1 96 ? 3.377 4.766 -11.093 1.00 72.94 96 ILE A N 1
ATOM 782 C CA . ILE A 1 96 ? 3.002 5.072 -9.722 1.00 72.94 96 ILE A CA 1
ATOM 783 C C . ILE A 1 96 ? 4.160 5.780 -9.021 1.00 72.94 96 ILE A C 1
ATOM 785 O O . ILE A 1 96 ? 5.312 5.448 -9.274 1.00 72.94 96 ILE A O 1
ATOM 789 N N . SER A 1 97 ? 3.858 6.699 -8.105 1.00 69.81 97 SER A N 1
ATOM 790 C CA . SER A 1 97 ? 4.731 7.036 -6.979 1.00 69.81 97 SER A CA 1
ATOM 791 C C . SER A 1 97 ? 3.876 7.466 -5.790 1.00 69.81 97 SER A C 1
ATOM 793 O O . SER A 1 97 ? 2.814 8.061 -5.969 1.00 69.81 97 SER A O 1
ATOM 795 N N . ARG A 1 98 ? 4.324 7.144 -4.576 1.00 71.06 98 ARG A N 1
ATOM 796 C CA . ARG A 1 98 ? 3.802 7.711 -3.321 1.00 71.06 98 ARG A CA 1
ATOM 797 C C . ARG A 1 98 ? 4.768 8.717 -2.701 1.00 71.06 98 ARG A C 1
ATOM 799 O O . ARG A 1 98 ? 4.376 9.451 -1.801 1.00 71.06 98 ARG A O 1
ATOM 806 N N . LEU A 1 99 ? 6.008 8.748 -3.183 1.00 76.50 99 LEU A N 1
ATOM 807 C CA . LEU A 1 99 ? 7.029 9.703 -2.773 1.00 76.50 99 LEU A CA 1
ATOM 808 C C . LEU A 1 99 ? 7.053 10.900 -3.733 1.00 76.50 99 LEU A C 1
ATOM 810 O O . LEU A 1 99 ? 6.696 10.750 -4.911 1.00 76.50 99 LEU A O 1
ATOM 814 N N . PRO A 1 100 ? 7.520 12.075 -3.273 1.00 80.31 100 PRO A N 1
ATOM 815 C CA . PRO A 1 100 ? 7.956 13.130 -4.176 1.00 80.31 100 PRO A CA 1
ATOM 816 C C . PRO A 1 100 ? 8.915 12.577 -5.236 1.00 80.31 100 PRO A C 1
ATOM 818 O O . PRO A 1 100 ? 9.763 11.735 -4.929 1.00 80.31 100 PRO A O 1
ATOM 821 N N . PHE A 1 101 ? 8.789 13.037 -6.482 1.00 82.19 101 PHE A N 1
ATOM 822 C CA . PHE A 1 101 ? 9.522 12.453 -7.609 1.00 82.19 101 PHE A CA 1
ATOM 823 C C . PHE A 1 101 ? 11.046 12.402 -7.381 1.00 82.19 101 PHE A C 1
ATOM 825 O O . PHE A 1 101 ? 11.653 11.363 -7.619 1.00 82.19 101 PHE A O 1
ATOM 832 N N . ALA A 1 102 ? 11.657 13.470 -6.858 1.00 86.38 102 ALA A N 1
ATOM 833 C CA . ALA A 1 102 ? 13.096 13.532 -6.573 1.00 86.38 102 ALA A CA 1
ATOM 834 C C . ALA A 1 102 ? 13.546 12.682 -5.370 1.00 86.38 102 ALA A C 1
ATOM 836 O O . ALA A 1 102 ? 14.732 12.409 -5.233 1.00 86.38 102 ALA A O 1
ATOM 837 N N . VAL A 1 103 ? 12.615 12.241 -4.518 1.00 86.12 103 VAL A N 1
ATOM 838 C CA . VAL A 1 103 ? 12.902 11.295 -3.427 1.00 86.12 103 VAL A CA 1
ATOM 839 C C . VAL A 1 103 ? 12.882 9.861 -3.955 1.00 86.12 103 VAL A C 1
ATOM 841 O O . VAL A 1 103 ? 13.747 9.054 -3.627 1.00 86.12 103 VAL A O 1
ATOM 844 N N . GLY A 1 104 ? 11.916 9.532 -4.819 1.00 83.00 104 GLY A N 1
ATOM 845 C CA . GLY A 1 104 ? 11.824 8.206 -5.435 1.00 83.00 104 GLY A CA 1
ATOM 846 C C . GLY A 1 104 ? 12.824 7.976 -6.575 1.00 83.00 104 GLY A C 1
ATOM 847 O O . GLY A 1 104 ? 13.206 6.837 -6.852 1.00 83.00 104 GLY A O 1
ATOM 848 N N . ARG A 1 105 ? 13.270 9.042 -7.256 1.00 83.25 105 ARG A N 1
ATOM 849 C CA . ARG A 1 105 ? 14.092 8.980 -8.476 1.00 83.25 105 ARG A CA 1
ATOM 850 C C . ARG A 1 105 ? 15.248 9.978 -8.452 1.00 83.25 105 ARG A C 1
ATOM 852 O O . ARG A 1 105 ? 15.077 11.119 -8.046 1.00 83.25 105 ARG A O 1
ATOM 859 N N . LYS A 1 106 ? 16.389 9.580 -9.030 1.00 85.94 106 LYS A N 1
ATOM 860 C CA . LYS A 1 106 ? 17.505 10.494 -9.324 1.00 85.94 106 LYS A CA 1
ATOM 861 C C . LYS A 1 106 ? 17.057 11.577 -10.309 1.00 85.94 106 LYS A C 1
ATOM 863 O O . LYS A 1 106 ? 16.717 11.273 -11.459 1.00 85.94 106 LYS A O 1
ATOM 868 N N . VAL A 1 107 ? 17.088 12.823 -9.850 1.00 86.81 107 VAL A N 1
ATOM 869 C CA . VAL A 1 107 ? 16.836 14.034 -10.635 1.00 86.81 107 VAL A CA 1
ATOM 870 C C . VAL A 1 107 ? 18.098 14.886 -10.602 1.00 86.81 107 VAL A C 1
ATOM 872 O O . VAL A 1 107 ? 18.672 15.088 -9.534 1.00 86.81 107 VAL A O 1
ATOM 875 N N . GLU A 1 108 ? 18.515 15.367 -11.771 1.00 88.19 108 GLU A N 1
ATOM 876 C CA . GLU A 1 108 ? 19.692 16.225 -11.909 1.00 88.19 108 GLU A CA 1
ATOM 877 C C . GLU A 1 108 ? 19.552 17.491 -11.050 1.00 88.19 108 GLU A C 1
ATOM 879 O O . GLU A 1 108 ? 18.523 18.172 -11.093 1.00 88.19 108 GLU A O 1
ATOM 884 N N . GLY A 1 109 ? 20.572 17.782 -10.240 1.00 91.12 109 GLY A N 1
ATOM 885 C CA . GLY A 1 109 ? 20.595 18.909 -9.303 1.00 91.12 109 GLY A CA 1
ATOM 886 C C . GLY A 1 109 ? 19.796 18.691 -8.011 1.00 91.12 109 GLY A C 1
ATOM 887 O O . GLY A 1 109 ? 19.740 19.587 -7.168 1.00 91.12 109 GLY A O 1
ATOM 888 N N . MET A 1 110 ? 19.173 17.522 -7.840 1.00 91.50 110 MET A N 1
ATOM 889 C CA . MET A 1 110 ? 18.410 17.130 -6.650 1.00 91.50 110 MET A CA 1
ATOM 890 C C . MET A 1 110 ? 18.840 15.761 -6.108 1.00 91.50 110 MET A C 1
ATOM 892 O O . MET A 1 110 ? 18.088 15.101 -5.397 1.00 91.50 110 MET A O 1
ATOM 896 N N . GLU A 1 111 ? 20.062 15.329 -6.414 1.00 92.25 111 GLU A N 1
ATOM 897 C CA . GLU A 1 111 ? 20.584 14.003 -6.075 1.00 92.25 111 GLU A CA 1
ATOM 898 C C . GLU A 1 111 ? 20.543 13.738 -4.568 1.00 92.25 111 GLU A C 1
ATOM 900 O O . GLU A 1 111 ? 20.209 12.634 -4.153 1.00 92.25 111 GLU A O 1
ATOM 905 N N . ARG A 1 112 ? 20.772 14.775 -3.751 1.00 91.38 112 ARG A N 1
ATOM 906 C CA . ARG A 1 112 ? 20.701 14.702 -2.282 1.00 91.38 112 ARG A CA 1
ATOM 907 C C . ARG A 1 112 ? 19.311 14.382 -1.728 1.00 91.38 112 ARG A C 1
ATOM 909 O O . ARG A 1 112 ? 19.198 14.098 -0.549 1.00 91.38 112 ARG A O 1
ATOM 916 N N . LEU A 1 113 ? 18.244 14.498 -2.514 1.00 88.81 113 LEU A N 1
ATOM 917 C CA . LEU A 1 113 ? 16.913 14.065 -2.071 1.00 88.81 113 LEU A CA 1
ATOM 918 C C . LEU A 1 113 ? 16.700 12.566 -2.278 1.00 88.81 113 LEU A C 1
ATOM 920 O O . LEU A 1 113 ? 15.831 11.978 -1.641 1.00 88.81 113 LEU A O 1
ATOM 924 N N . TRP A 1 114 ? 17.474 11.979 -3.189 1.00 90.56 114 TRP A N 1
ATOM 925 C CA . TRP A 1 114 ? 17.431 10.564 -3.513 1.00 90.56 114 TRP A CA 1
ATOM 926 C C . TRP A 1 114 ? 18.443 9.762 -2.680 1.00 90.56 114 TRP A C 1
ATOM 928 O O . TRP A 1 114 ? 18.118 8.647 -2.282 1.00 90.56 114 TRP A O 1
ATOM 938 N N . ASP A 1 115 ? 19.637 10.318 -2.449 1.00 94.06 115 ASP A N 1
ATOM 939 C CA . ASP A 1 115 ? 20.755 9.712 -1.707 1.00 94.06 115 ASP A CA 1
ATOM 940 C C . ASP A 1 115 ? 21.589 10.811 -1.037 1.00 94.06 115 ASP A C 1
ATOM 942 O O . ASP A 1 115 ? 22.272 11.611 -1.692 1.00 94.06 115 ASP A O 1
ATOM 946 N N . SER A 1 116 ? 21.484 10.891 0.281 1.00 93.50 116 SER A N 1
ATOM 947 C CA . SER A 1 116 ? 22.225 11.821 1.133 1.00 93.50 116 SER A CA 1
ATOM 948 C C . SER A 1 116 ? 22.881 11.148 2.323 1.00 93.50 116 SER A C 1
ATOM 950 O O . SER A 1 116 ? 23.783 11.731 2.938 1.00 93.50 116 SER A O 1
ATOM 952 N N . VAL A 1 117 ? 22.427 9.948 2.663 1.00 93.12 117 VAL A N 1
ATOM 953 C CA . VAL A 1 117 ? 22.870 9.189 3.819 1.00 93.12 117 VAL A CA 1
ATOM 954 C C . VAL A 1 117 ? 23.153 7.749 3.406 1.00 93.12 117 VAL A C 1
ATOM 956 O O . VAL A 1 117 ? 23.041 7.385 2.245 1.00 93.12 117 VAL A O 1
ATOM 959 N N . GLY A 1 118 ? 23.628 6.957 4.359 1.00 94.19 118 GLY A N 1
ATOM 960 C CA . GLY A 1 118 ? 23.755 5.524 4.183 1.00 94.19 118 GLY A CA 1
ATOM 961 C C . GLY A 1 118 ? 23.453 4.790 5.480 1.00 94.19 118 GLY A C 1
ATOM 962 O O . GLY A 1 118 ? 23.914 5.218 6.543 1.00 94.19 118 GLY A O 1
ATOM 963 N N . ALA A 1 119 ? 22.713 3.686 5.413 1.00 93.94 119 ALA A N 1
ATOM 964 C CA . ALA A 1 119 ? 22.459 2.806 6.549 1.00 93.94 119 ALA A CA 1
ATOM 965 C C . ALA A 1 119 ? 23.483 1.661 6.580 1.00 93.94 119 ALA A C 1
ATOM 967 O O . ALA A 1 119 ? 23.615 0.887 5.627 1.00 93.94 119 ALA A O 1
ATOM 968 N N . TYR A 1 120 ? 24.197 1.524 7.698 1.00 95.44 120 TYR A N 1
ATOM 969 C CA . TYR A 1 120 ? 25.286 0.562 7.854 1.00 95.44 120 TYR A CA 1
ATOM 970 C C . TYR A 1 120 ? 25.215 -0.194 9.174 1.00 95.44 120 TYR A C 1
ATOM 972 O O . TYR A 1 120 ? 24.874 0.375 10.205 1.00 95.44 120 TYR A O 1
ATOM 980 N N . ARG A 1 121 ? 25.638 -1.456 9.163 1.00 95.38 121 ARG A N 1
ATOM 981 C CA . ARG A 1 121 ? 25.920 -2.248 10.358 1.00 95.38 121 ARG A CA 1
ATOM 982 C C . ARG A 1 121 ? 27.404 -2.161 10.705 1.00 95.38 121 ARG A C 1
ATOM 984 O O . ARG A 1 121 ? 28.252 -2.338 9.833 1.00 95.38 121 ARG A O 1
ATOM 991 N N . ILE A 1 122 ? 27.733 -1.901 11.965 1.00 96.56 122 ILE A N 1
ATOM 992 C CA . ILE A 1 122 ? 29.120 -1.935 12.435 1.00 96.56 122 ILE A CA 1
ATOM 993 C C . ILE A 1 122 ? 29.646 -3.380 12.446 1.00 96.56 122 ILE A C 1
ATOM 995 O O . ILE A 1 122 ? 28.932 -4.305 12.831 1.00 96.56 122 ILE A O 1
ATOM 999 N N . SER A 1 123 ? 30.888 -3.589 12.010 1.00 95.06 123 SER A N 1
ATOM 1000 C CA . SER A 1 123 ? 31.555 -4.894 12.084 1.00 95.06 123 SER A CA 1
ATOM 1001 C C . SER A 1 123 ? 31.878 -5.288 13.530 1.00 95.06 123 SER A C 1
ATOM 1003 O O . SER A 1 123 ? 32.010 -4.432 14.406 1.00 95.06 123 SER A O 1
ATOM 1005 N N . GLU A 1 124 ? 32.063 -6.588 13.780 1.00 93.38 124 GLU A N 1
ATOM 1006 C CA . GLU A 1 124 ? 32.381 -7.125 15.115 1.00 93.38 124 GLU A CA 1
ATOM 1007 C C . GLU A 1 124 ? 33.649 -6.502 15.728 1.00 93.38 124 GLU A C 1
ATOM 1009 O O . GLU A 1 124 ? 33.698 -6.207 16.922 1.00 93.38 124 GLU A O 1
ATOM 1014 N N . ASP A 1 125 ? 34.659 -6.226 14.898 1.00 93.94 125 ASP A N 1
ATOM 1015 C CA . ASP A 1 125 ? 35.912 -5.566 15.295 1.00 93.94 125 ASP A CA 1
ATOM 1016 C C . ASP A 1 125 ? 35.769 -4.048 15.548 1.00 93.94 125 ASP A C 1
ATOM 1018 O O . ASP A 1 125 ? 36.721 -3.376 15.968 1.00 93.94 125 ASP A O 1
ATOM 1022 N N . LYS A 1 126 ? 34.578 -3.492 15.291 1.00 94.12 126 LYS A N 1
ATOM 1023 C CA . LYS A 1 126 ? 34.227 -2.071 15.411 1.00 94.12 126 LYS A CA 1
ATOM 1024 C C . LYS A 1 126 ? 35.105 -1.130 14.574 1.00 94.12 126 LYS A C 1
ATOM 1026 O O . LYS A 1 126 ? 35.204 0.061 14.891 1.00 94.12 126 LYS A O 1
ATOM 1031 N N . GLN A 1 127 ? 35.749 -1.643 13.520 1.00 95.88 127 GLN A N 1
ATOM 1032 C CA . GLN A 1 127 ? 36.626 -0.869 12.630 1.00 95.88 127 GLN A CA 1
ATOM 1033 C C . GLN A 1 127 ? 35.960 -0.454 11.319 1.00 95.88 127 GLN A C 1
ATOM 1035 O O . GLN A 1 127 ? 36.441 0.475 10.660 1.00 95.88 127 GLN A O 1
ATOM 1040 N N . SER A 1 128 ? 34.867 -1.109 10.932 1.00 96.44 128 SER A N 1
ATOM 1041 C CA . SER A 1 128 ? 34.189 -0.856 9.665 1.00 96.44 128 SER A CA 1
ATOM 1042 C C . SER A 1 128 ? 32.669 -0.846 9.796 1.00 96.44 128 SER A C 1
ATOM 1044 O O . SER A 1 128 ? 32.100 -1.298 10.787 1.00 96.44 128 SER A O 1
ATOM 1046 N N . TYR A 1 129 ? 32.027 -0.290 8.780 1.00 96.94 129 TYR A N 1
ATOM 1047 C CA . TYR A 1 129 ? 30.592 -0.162 8.624 1.00 96.94 129 TYR A CA 1
ATOM 1048 C C . TYR A 1 129 ? 30.219 -0.808 7.291 1.00 96.94 129 TYR A C 1
ATOM 1050 O O . TYR A 1 129 ? 30.641 -0.349 6.227 1.00 96.94 129 TYR A O 1
ATOM 1058 N N . VAL A 1 130 ? 29.462 -1.899 7.358 1.00 95.50 130 VAL A N 1
ATOM 1059 C CA . VAL A 1 130 ? 29.011 -2.700 6.215 1.00 95.50 130 VAL A CA 1
ATOM 1060 C C . VAL A 1 130 ? 27.593 -2.261 5.837 1.00 95.50 130 VAL A C 1
ATOM 1062 O O . VAL A 1 130 ? 26.758 -2.158 6.735 1.00 95.50 130 VAL A O 1
ATOM 1065 N N . PRO A 1 131 ? 27.292 -1.971 4.559 1.00 93.50 131 PRO A N 1
ATOM 1066 C CA . PRO A 1 131 ? 25.961 -1.525 4.154 1.00 93.50 131 PRO A CA 1
ATOM 1067 C C . PRO A 1 131 ? 24.863 -2.498 4.599 1.00 93.50 131 PRO A C 1
ATOM 1069 O O . PRO A 1 131 ? 25.003 -3.709 4.432 1.00 93.50 131 PRO A O 1
ATOM 1072 N N . VAL A 1 132 ? 23.750 -1.974 5.126 1.00 89.81 132 VAL A N 1
ATOM 1073 C CA . VAL A 1 132 ? 22.558 -2.786 5.451 1.00 89.81 132 VAL A CA 1
ATOM 1074 C C . VAL A 1 132 ? 21.963 -3.401 4.182 1.00 89.81 132 VAL A C 1
ATOM 1076 O O . VAL A 1 132 ? 21.446 -4.517 4.201 1.00 89.81 132 VAL A O 1
ATOM 1079 N N . VAL A 1 133 ? 22.063 -2.685 3.062 1.00 87.06 133 VAL A N 1
ATOM 1080 C CA . VAL A 1 133 ? 21.619 -3.143 1.749 1.00 87.06 133 VAL A CA 1
ATOM 1081 C C . VAL A 1 133 ? 22.837 -3.476 0.891 1.00 87.06 133 VAL A C 1
ATOM 1083 O O . VAL A 1 133 ? 23.633 -2.604 0.564 1.00 87.06 133 VAL A O 1
ATOM 1086 N N . ASN A 1 134 ? 22.953 -4.742 0.489 1.00 82.94 134 ASN A N 1
ATOM 1087 C CA . ASN A 1 134 ? 24.047 -5.242 -0.347 1.00 82.94 134 ASN A CA 1
ATOM 1088 C C . ASN A 1 134 ? 23.540 -5.675 -1.735 1.00 82.94 134 ASN A C 1
ATOM 1090 O O . ASN A 1 134 ? 23.607 -6.849 -2.102 1.00 82.94 134 ASN A O 1
ATOM 1094 N N . ASN A 1 135 ? 22.949 -4.743 -2.485 1.00 80.69 135 ASN A N 1
ATOM 1095 C CA . ASN A 1 135 ? 22.507 -4.983 -3.859 1.00 80.69 135 ASN A CA 1
ATOM 1096 C C . ASN A 1 135 ? 23.488 -4.371 -4.869 1.00 80.69 135 ASN A C 1
ATOM 1098 O O . ASN A 1 135 ? 24.186 -3.403 -4.568 1.00 80.69 135 ASN A O 1
ATOM 1102 N N . ARG A 1 136 ? 23.528 -4.920 -6.087 1.00 84.75 136 ARG A N 1
ATOM 1103 C CA . ARG A 1 136 ? 24.318 -4.337 -7.180 1.00 84.75 136 ARG A CA 1
ATOM 1104 C C . ARG A 1 136 ? 23.542 -3.239 -7.884 1.00 84.75 136 ARG A C 1
ATOM 1106 O O . ARG A 1 136 ? 22.315 -3.318 -8.006 1.00 84.75 136 ARG A O 1
ATOM 1113 N N . ALA A 1 137 ? 24.249 -2.228 -8.385 1.00 83.69 137 ALA A N 1
ATOM 1114 C CA . ALA A 1 137 ? 23.601 -1.195 -9.172 1.00 83.69 137 ALA A CA 1
ATOM 1115 C C . ALA A 1 137 ? 23.000 -1.800 -10.451 1.00 83.69 137 ALA A C 1
ATOM 1117 O O . ALA A 1 137 ? 23.654 -2.531 -11.192 1.00 83.69 137 ALA A O 1
ATOM 1118 N N . GLY A 1 138 ? 21.735 -1.471 -10.716 1.00 76.25 138 GLY A N 1
ATOM 1119 C CA . GLY A 1 138 ? 21.000 -1.992 -11.871 1.00 76.25 138 GLY A CA 1
ATOM 1120 C C . GLY A 1 138 ? 20.246 -3.299 -11.617 1.00 76.25 138 GLY A C 1
ATOM 1121 O O . GLY A 1 138 ? 19.507 -3.721 -12.503 1.00 76.25 138 GLY A O 1
ATOM 1122 N N . ASP A 1 139 ? 20.348 -3.888 -10.423 1.00 76.56 139 ASP A N 1
ATOM 1123 C CA . ASP A 1 139 ? 19.515 -5.025 -10.027 1.00 76.56 139 ASP A CA 1
ATOM 1124 C C . ASP A 1 139 ? 18.198 -4.552 -9.393 1.00 76.56 139 ASP A C 1
ATOM 1126 O O . ASP A 1 139 ? 18.143 -3.526 -8.708 1.00 76.56 139 ASP A O 1
ATOM 1130 N N . PHE A 1 140 ? 17.118 -5.314 -9.596 1.00 67.31 140 PHE A N 1
ATOM 1131 C CA . PHE A 1 140 ? 15.840 -5.089 -8.912 1.00 67.31 140 PHE A CA 1
ATOM 1132 C C . PHE A 1 140 ? 16.043 -5.163 -7.382 1.00 67.31 140 PHE A C 1
ATOM 1134 O O . PHE A 1 140 ? 16.690 -6.107 -6.924 1.00 67.31 140 PHE A O 1
ATOM 1141 N N . PRO A 1 141 ? 15.510 -4.219 -6.575 1.00 68.44 141 PRO A N 1
ATOM 1142 C CA . PRO A 1 141 ? 14.445 -3.250 -6.879 1.00 68.44 141 PRO A CA 1
ATOM 1143 C C . PRO A 1 141 ? 14.881 -1.890 -7.468 1.00 68.44 141 PRO A C 1
ATOM 1145 O O . PRO A 1 141 ? 14.137 -0.917 -7.381 1.00 68.44 141 PRO A O 1
ATOM 1148 N N . TYR A 1 142 ? 16.047 -1.807 -8.116 1.00 76.81 142 TYR A N 1
ATOM 1149 C CA . TYR A 1 142 ? 16.578 -0.607 -8.783 1.00 76.81 142 TYR A CA 1
ATOM 1150 C C . TYR A 1 142 ? 16.650 0.619 -7.865 1.00 76.81 142 TYR A C 1
ATOM 1152 O O . TYR A 1 142 ? 16.486 1.764 -8.292 1.00 76.81 142 TYR A O 1
ATOM 1160 N N . ALA A 1 143 ? 16.926 0.365 -6.589 1.00 83.38 143 ALA A N 1
ATOM 1161 C CA . ALA A 1 143 ? 17.086 1.369 -5.550 1.00 83.38 143 ALA A CA 1
ATOM 1162 C C . ALA A 1 143 ? 18.506 1.960 -5.514 1.00 83.38 143 ALA A C 1
ATOM 1164 O O . ALA A 1 143 ? 18.889 2.538 -4.510 1.00 83.38 143 ALA A O 1
ATOM 1165 N N . GLY A 1 144 ? 19.305 1.795 -6.573 1.00 85.69 144 GLY A N 1
ATOM 1166 C CA . GLY A 1 144 ? 20.755 1.995 -6.510 1.00 85.69 144 GLY A CA 1
ATOM 1167 C C . GLY A 1 144 ? 21.493 0.703 -6.179 1.00 85.69 144 GLY A C 1
ATOM 1168 O O . GLY A 1 144 ? 20.943 -0.371 -6.414 1.00 85.69 144 GLY A O 1
ATOM 1169 N N . GLY A 1 145 ? 22.723 0.800 -5.687 1.00 89.00 145 GLY A N 1
ATOM 1170 C CA . GLY A 1 145 ? 23.533 -0.353 -5.298 1.00 89.00 145 GLY A CA 1
ATOM 1171 C C . GLY A 1 145 ? 25.026 -0.048 -5.263 1.00 89.00 145 GLY A C 1
ATOM 1172 O O . GLY A 1 145 ? 25.432 1.100 -5.433 1.00 89.00 145 GLY A O 1
ATOM 1173 N N . ASP A 1 146 ? 25.819 -1.098 -5.058 1.00 92.38 146 ASP A N 1
ATOM 1174 C CA . ASP A 1 146 ? 27.283 -1.052 -4.947 1.00 92.38 146 ASP A CA 1
ATOM 1175 C C . ASP A 1 146 ? 27.785 -0.132 -3.817 1.00 92.38 146 ASP A C 1
ATOM 1177 O O . ASP A 1 146 ? 28.851 0.481 -3.920 1.00 92.38 146 ASP A O 1
ATOM 1181 N N . ALA A 1 147 ? 27.025 -0.053 -2.718 1.00 93.94 147 ALA A N 1
ATOM 1182 C CA . ALA A 1 147 ? 27.440 0.694 -1.538 1.00 93.94 147 ALA A CA 1
ATOM 1183 C C . ALA A 1 147 ? 28.758 0.128 -0.973 1.00 93.94 147 ALA A C 1
ATOM 1185 O O . ALA A 1 147 ? 28.876 -1.085 -0.765 1.00 93.94 147 ALA A O 1
ATOM 1186 N N . PRO A 1 148 ? 29.771 0.974 -0.718 1.00 94.81 148 PRO A N 1
ATOM 1187 C CA . PRO A 1 148 ? 31.062 0.511 -0.230 1.00 94.81 148 PRO A CA 1
ATOM 1188 C C . PRO A 1 148 ? 31.034 0.264 1.280 1.00 94.81 148 PRO A C 1
ATOM 1190 O O . PRO A 1 148 ? 30.414 1.016 2.027 1.00 94.81 148 PRO A O 1
ATOM 1193 N N . THR A 1 149 ? 31.806 -0.712 1.761 1.00 95.75 149 THR A N 1
ATOM 1194 C CA . THR A 1 149 ? 32.171 -0.770 3.185 1.00 95.75 149 THR A CA 1
ATOM 1195 C C . THR A 1 149 ? 32.965 0.481 3.558 1.00 95.75 149 THR A C 1
ATOM 1197 O O . THR A 1 149 ? 33.942 0.829 2.891 1.00 95.75 149 THR A O 1
ATOM 1200 N N . LEU A 1 150 ? 32.567 1.147 4.640 1.00 96.31 150 LEU A N 1
ATOM 1201 C CA . LEU A 1 150 ? 33.248 2.330 5.157 1.00 96.31 150 LEU A CA 1
ATOM 1202 C C . LEU A 1 150 ? 34.143 1.945 6.334 1.00 96.31 150 LEU A C 1
ATOM 1204 O O . LEU A 1 150 ? 33.741 1.170 7.196 1.00 96.31 150 LEU A O 1
ATOM 1208 N N . TYR A 1 151 ? 35.347 2.505 6.414 1.00 96.25 151 TYR A N 1
ATOM 1209 C CA . TYR A 1 151 ? 36.242 2.283 7.550 1.00 96.25 151 TYR A CA 1
ATOM 1210 C C . TYR A 1 151 ? 36.215 3.482 8.484 1.00 96.25 151 TYR A C 1
ATOM 1212 O O . TYR A 1 151 ? 36.235 4.624 8.035 1.00 96.25 151 TYR A O 1
ATOM 1220 N N . LYS A 1 152 ? 36.243 3.236 9.796 1.00 93.56 152 LYS A N 1
ATOM 1221 C CA . LYS A 1 152 ? 36.151 4.282 10.826 1.00 93.56 152 LYS A CA 1
ATOM 1222 C C . LYS A 1 152 ? 37.193 5.395 10.660 1.00 93.56 152 LYS A C 1
ATOM 1224 O O . LYS A 1 152 ? 36.889 6.559 10.889 1.00 93.56 152 LYS A O 1
ATOM 1229 N N . LYS A 1 153 ? 38.403 5.037 10.223 1.00 93.00 153 LYS A N 1
ATOM 1230 C CA . LYS A 1 153 ? 39.501 5.975 9.929 1.00 93.00 153 LYS A CA 1
ATOM 1231 C C . LYS A 1 153 ? 39.174 6.988 8.818 1.00 93.00 153 LYS A C 1
ATOM 1233 O O . LYS A 1 153 ? 39.764 8.058 8.800 1.00 93.00 153 LYS A O 1
ATOM 1238 N N . ASP A 1 154 ? 38.247 6.650 7.922 1.00 92.94 154 ASP A N 1
ATOM 1239 C CA . ASP A 1 154 ? 37.876 7.446 6.746 1.00 92.94 154 ASP A CA 1
ATOM 1240 C C . ASP A 1 154 ? 36.586 8.263 6.985 1.00 92.94 154 ASP A C 1
ATOM 1242 O O . ASP A 1 154 ? 36.035 8.848 6.050 1.00 92.94 154 ASP A O 1
ATOM 1246 N N . LEU A 1 155 ? 36.079 8.277 8.226 1.00 93.25 155 LEU A N 1
ATOM 1247 C CA . LEU A 1 155 ? 34.838 8.952 8.633 1.00 93.25 155 LEU A CA 1
ATOM 1248 C C . LEU A 1 155 ? 35.077 10.167 9.539 1.00 93.25 155 LEU A C 1
ATOM 1250 O O . LEU A 1 155 ? 34.149 10.631 10.199 1.00 93.25 155 LEU A O 1
ATOM 1254 N N . ASP A 1 156 ? 36.304 10.690 9.584 1.00 92.50 156 ASP A N 1
ATOM 1255 C CA . ASP A 1 156 ? 36.591 11.898 10.358 1.00 92.50 156 ASP A CA 1
ATOM 1256 C C . ASP A 1 156 ? 35.760 13.091 9.851 1.00 92.50 156 ASP A C 1
ATOM 1258 O O . ASP A 1 156 ? 35.649 13.330 8.646 1.00 92.50 156 ASP A O 1
ATOM 1262 N N . GLY A 1 157 ? 35.124 13.808 10.779 1.00 91.19 157 GLY A N 1
ATOM 1263 C CA . GLY A 1 157 ? 34.197 14.904 10.477 1.00 91.19 157 GLY A CA 1
ATOM 1264 C C . GLY A 1 157 ? 32.854 14.499 9.849 1.00 91.19 157 GLY A C 1
ATOM 1265 O O . GLY A 1 157 ? 32.054 15.383 9.543 1.00 91.19 157 GLY A O 1
ATOM 1266 N N . ILE A 1 158 ? 32.576 13.203 9.661 1.00 94.69 158 ILE A N 1
ATOM 1267 C CA . ILE A 1 158 ? 31.284 12.712 9.161 1.00 94.69 158 ILE A CA 1
ATOM 1268 C C . ILE A 1 158 ? 30.378 12.376 10.344 1.00 94.69 158 ILE A C 1
ATOM 1270 O O . ILE A 1 158 ? 30.766 11.657 11.262 1.00 94.69 158 ILE A O 1
ATOM 1274 N N . GLU A 1 159 ? 29.150 12.886 10.315 1.00 94.81 159 GLU A N 1
ATOM 1275 C CA . GLU A 1 159 ? 28.154 12.587 11.340 1.00 94.81 159 GLU A CA 1
ATOM 1276 C C . GLU A 1 159 ? 27.679 11.128 11.225 1.00 94.81 159 GLU A C 1
ATOM 1278 O O . GLU A 1 159 ? 27.272 10.664 10.153 1.00 94.81 159 GLU A O 1
ATOM 1283 N N . ILE A 1 160 ? 27.736 10.413 12.351 1.00 95.12 160 ILE A N 1
ATOM 1284 C CA . ILE A 1 160 ? 27.298 9.024 12.507 1.00 95.12 160 ILE A CA 1
ATOM 1285 C C . ILE A 1 160 ? 26.244 9.007 13.610 1.00 95.12 160 ILE A C 1
ATOM 1287 O O . ILE A 1 160 ? 26.529 9.378 14.748 1.00 95.12 160 ILE A O 1
ATOM 1291 N N . ILE A 1 161 ? 25.037 8.567 13.273 1.00 93.62 161 ILE A N 1
ATOM 1292 C CA . ILE A 1 161 ? 23.883 8.548 14.172 1.00 93.62 161 ILE A CA 1
ATOM 1293 C C . ILE A 1 161 ? 23.516 7.087 14.405 1.00 93.62 161 ILE A C 1
ATOM 1295 O O . ILE A 1 161 ? 23.327 6.347 13.441 1.00 93.62 161 ILE A O 1
ATOM 1299 N N . ALA A 1 162 ? 23.427 6.639 15.659 1.00 93.12 162 ALA A N 1
ATOM 1300 C CA . ALA A 1 162 ? 22.865 5.317 15.935 1.00 93.12 162 ALA A CA 1
ATOM 1301 C C . ALA A 1 162 ? 21.405 5.301 15.476 1.00 93.12 162 ALA A C 1
ATOM 1303 O O . ALA A 1 162 ? 20.685 6.272 15.703 1.00 93.12 162 ALA A O 1
ATOM 1304 N N . MET A 1 163 ? 20.952 4.228 14.827 1.00 89.81 163 MET A N 1
ATOM 1305 C CA . MET A 1 163 ? 19.632 4.244 14.191 1.00 89.81 163 MET A CA 1
ATOM 1306 C C . MET A 1 163 ? 18.504 4.527 15.193 1.00 89.81 163 MET A C 1
ATOM 1308 O O . MET A 1 163 ? 17.569 5.249 14.865 1.00 89.81 163 MET A O 1
ATOM 1312 N N . LYS A 1 164 ? 18.639 4.075 16.444 1.00 87.94 164 LYS A N 1
ATOM 1313 C CA . LYS A 1 164 ? 17.694 4.391 17.525 1.00 87.94 164 LYS A CA 1
ATOM 1314 C C . LYS A 1 164 ? 17.533 5.874 17.857 1.00 87.94 164 LYS A C 1
ATOM 1316 O O . LYS A 1 164 ? 16.482 6.277 18.347 1.00 87.94 164 LYS A O 1
ATOM 1321 N N . ASP A 1 165 ? 18.563 6.669 17.581 1.00 86.69 165 ASP A N 1
ATOM 1322 C CA . ASP A 1 165 ? 18.598 8.110 17.827 1.00 86.69 165 ASP A CA 1
ATOM 1323 C C . ASP A 1 165 ? 18.192 8.896 16.566 1.00 86.69 165 ASP A C 1
ATOM 1325 O O . ASP A 1 165 ? 18.096 10.126 16.587 1.00 86.69 165 ASP A O 1
ATOM 1329 N N . TYR A 1 166 ? 17.947 8.204 15.446 1.00 83.12 166 TYR A N 1
ATOM 1330 C CA . TYR A 1 166 ? 17.503 8.834 14.214 1.00 83.12 166 TYR A CA 1
ATOM 1331 C C . TYR A 1 166 ? 16.045 9.289 14.333 1.00 83.12 166 TYR A C 1
ATOM 1333 O O . TYR A 1 166 ? 15.099 8.507 14.236 1.00 83.12 166 TYR A O 1
ATOM 1341 N N . ALA A 1 167 ? 15.866 10.600 14.477 1.00 70.44 167 ALA A N 1
ATOM 1342 C CA . ALA A 1 167 ? 14.581 11.262 14.325 1.00 70.44 167 ALA A CA 1
ATOM 1343 C C . ALA A 1 167 ? 14.489 11.870 12.912 1.00 70.44 167 ALA A C 1
ATOM 1345 O O . ALA A 1 167 ? 15.159 12.875 12.641 1.00 70.44 167 ALA A O 1
ATOM 1346 N N . PRO A 1 168 ? 13.691 11.307 11.982 1.00 62.06 168 PRO A N 1
ATOM 1347 C CA . PRO A 1 168 ? 13.477 11.952 10.693 1.00 62.06 168 PRO A CA 1
ATOM 1348 C C . PRO A 1 168 ? 12.859 13.338 10.913 1.00 62.06 168 PRO A C 1
ATOM 1350 O O . PRO A 1 168 ? 12.034 13.524 11.804 1.00 62.06 168 PRO A O 1
ATOM 1353 N N . ALA A 1 169 ? 13.221 14.322 10.085 1.00 49.06 169 ALA A N 1
ATOM 1354 C CA . ALA A 1 169 ? 12.691 15.687 10.191 1.00 49.06 169 ALA A CA 1
ATOM 1355 C C . ALA A 1 169 ? 11.149 15.743 10.105 1.00 49.06 169 ALA A C 1
ATOM 1357 O O . ALA A 1 169 ? 10.540 16.697 10.584 1.00 49.06 169 ALA A O 1
ATOM 1358 N N . SER A 1 170 ? 10.520 14.705 9.540 1.00 45.34 170 SER A N 1
ATOM 1359 C CA . SER A 1 170 ? 9.069 14.547 9.462 1.00 45.34 170 SER A CA 1
ATOM 1360 C C . SER A 1 170 ? 8.428 13.878 10.688 1.00 45.34 170 SER A C 1
ATOM 1362 O O . SER A 1 170 ? 7.204 13.837 10.783 1.00 45.34 170 SER A O 1
ATOM 1364 N N . ALA A 1 171 ? 9.212 13.417 11.672 1.00 43.31 171 ALA A N 1
ATOM 1365 C CA . ALA A 1 171 ? 8.711 12.802 12.908 1.00 43.31 171 ALA A CA 1
ATOM 1366 C C . ALA A 1 171 ? 7.807 13.739 13.730 1.00 43.31 171 ALA A C 1
ATOM 1368 O O . ALA A 1 171 ? 7.030 13.269 14.553 1.00 43.31 171 ALA A O 1
ATOM 1369 N N . SER A 1 172 ? 7.886 15.055 13.510 1.00 40.16 172 SER A N 1
ATOM 1370 C CA . SER A 1 172 ? 7.001 16.045 14.133 1.00 40.16 172 SER A CA 1
ATOM 1371 C C . SER A 1 172 ? 5.794 16.431 13.262 1.00 40.16 172 SER A C 1
ATOM 1373 O O . SER A 1 172 ? 4.780 16.874 13.804 1.00 40.16 172 SER A O 1
ATOM 1375 N N . SER A 1 173 ? 5.858 16.250 11.937 1.00 40.91 173 SER A N 1
ATOM 1376 C CA . SER A 1 173 ? 4.805 16.653 10.991 1.00 40.91 173 SER A CA 1
ATOM 1377 C C . SER A 1 173 ? 3.875 15.510 10.581 1.00 40.91 173 SER A C 1
ATOM 1379 O O . SER A 1 173 ? 2.674 15.732 10.428 1.00 40.91 173 SER A O 1
ATOM 1381 N N . ASP A 1 174 ? 4.405 14.291 10.446 1.00 41.44 174 ASP A N 1
ATOM 1382 C CA . ASP A 1 174 ? 3.694 13.131 9.883 1.00 41.44 174 ASP A CA 1
ATOM 1383 C C . ASP A 1 174 ? 2.732 12.455 10.869 1.00 41.44 174 ASP A C 1
ATOM 1385 O O . ASP A 1 174 ? 1.977 11.560 10.499 1.00 41.44 174 ASP A O 1
ATOM 1389 N N . THR A 1 175 ? 2.748 12.922 12.111 1.00 41.72 175 THR A N 1
ATOM 1390 C CA . THR A 1 175 ? 1.974 12.448 13.265 1.00 41.72 175 THR A CA 1
ATOM 1391 C C . THR A 1 175 ? 1.529 13.604 14.149 1.00 41.72 175 THR A C 1
ATOM 1393 O O . THR A 1 175 ? 1.130 13.406 15.297 1.00 41.72 175 THR A O 1
ATOM 1396 N N . GLY A 1 176 ? 1.547 14.834 13.614 1.00 39.47 176 GLY A N 1
ATOM 1397 C CA . GLY A 1 176 ? 1.043 16.043 14.290 1.00 39.47 176 GLY A CA 1
ATOM 1398 C C . GLY A 1 176 ? 1.556 16.202 15.705 1.00 39.47 176 GLY A C 1
ATOM 1399 O O . GLY A 1 176 ? 0.779 16.450 16.627 1.00 39.47 176 GLY A O 1
ATOM 1400 N N . GLY A 1 177 ? 2.870 16.046 15.846 1.00 38.75 177 GLY A N 1
ATOM 1401 C CA . GLY A 1 177 ? 3.597 16.271 17.084 1.00 38.75 177 GLY A CA 1
ATOM 1402 C C . GLY A 1 177 ? 3.932 15.024 17.902 1.00 38.75 177 GLY A C 1
ATOM 1403 O O . GLY A 1 177 ? 4.662 15.176 18.876 1.00 38.75 177 GLY A O 1
ATOM 1404 N N . PHE A 1 178 ? 3.473 13.818 17.541 1.00 40.22 178 PHE A N 1
ATOM 1405 C CA . PHE A 1 178 ? 3.879 12.584 18.234 1.00 40.22 178 PHE A CA 1
ATOM 1406 C C . PHE A 1 178 ? 5.053 11.920 17.512 1.00 40.22 178 PHE A C 1
ATOM 1408 O O . PHE A 1 178 ? 4.827 11.361 16.447 1.00 40.22 178 PHE A O 1
ATOM 1415 N N . PRO A 1 179 ? 6.297 11.949 18.018 1.00 47.75 179 PRO A N 1
ATOM 1416 C CA . PRO A 1 179 ? 7.412 11.328 17.312 1.00 47.75 179 PRO A CA 1
ATOM 1417 C C . PRO A 1 179 ? 7.073 9.869 17.015 1.00 47.75 179 PRO A C 1
ATOM 1419 O O . PRO A 1 179 ? 6.834 9.092 17.935 1.00 47.75 179 PRO A O 1
ATOM 1422 N N . LEU A 1 180 ? 7.022 9.505 15.732 1.00 52.94 180 LEU A N 1
ATOM 1423 C CA . LEU A 1 180 ? 6.989 8.101 15.352 1.00 52.94 180 LEU A CA 1
ATOM 1424 C C . LEU A 1 180 ? 8.214 7.453 15.983 1.00 52.94 180 LEU A C 1
ATOM 1426 O O . LEU A 1 180 ? 9.339 7.719 15.558 1.00 52.94 180 LEU A O 1
ATOM 1430 N N . THR A 1 181 ? 7.993 6.588 16.968 1.00 64.19 181 THR A N 1
ATOM 1431 C CA . THR A 1 181 ? 9.004 5.757 17.635 1.00 64.19 181 THR A CA 1
ATOM 1432 C C . THR A 1 181 ? 9.527 4.663 16.700 1.00 64.19 181 THR A C 1
ATOM 1434 O O . THR A 1 181 ? 9.882 3.576 17.131 1.00 64.19 181 THR A O 1
ATOM 1437 N N . ARG A 1 182 ? 9.581 4.936 15.388 1.00 70.50 182 ARG A N 1
ATOM 1438 C CA . ARG A 1 182 ? 9.863 3.959 14.332 1.00 70.50 182 ARG A CA 1
ATOM 1439 C C . ARG A 1 182 ? 11.205 3.272 14.511 1.00 70.50 182 ARG A C 1
ATOM 1441 O O . ARG A 1 182 ? 11.339 2.146 14.060 1.00 70.50 182 ARG A O 1
ATOM 1448 N N . TYR A 1 183 ? 12.176 3.930 15.136 1.00 80.62 183 TYR A N 1
ATOM 1449 C CA . TYR A 1 183 ? 13.524 3.389 15.303 1.00 80.62 183 TYR A CA 1
ATOM 1450 C C . TYR A 1 183 ? 13.924 3.191 16.764 1.00 80.62 183 TYR A C 1
ATOM 1452 O O . TYR A 1 183 ? 14.997 2.663 17.018 1.00 80.62 183 TYR A O 1
ATOM 1460 N N . THR A 1 184 ? 13.092 3.584 17.732 1.00 84.06 184 THR A N 1
ATOM 1461 C CA . THR A 1 184 ? 13.450 3.440 19.150 1.00 84.06 184 THR A CA 1
ATOM 1462 C C . THR A 1 184 ? 13.416 1.968 19.569 1.00 84.06 184 THR A C 1
ATOM 1464 O O . THR A 1 184 ? 12.767 1.165 18.895 1.00 84.06 184 THR A O 1
ATOM 1467 N N . PRO A 1 185 ? 14.028 1.597 20.705 1.00 88.50 185 PRO A N 1
ATOM 1468 C CA . PRO A 1 185 ? 13.854 0.263 21.269 1.00 88.50 185 PRO A CA 1
ATOM 1469 C C . PRO A 1 185 ? 12.376 -0.115 21.435 1.00 88.50 185 PRO A C 1
ATOM 1471 O O . PRO A 1 185 ? 11.492 0.752 21.464 1.00 88.50 185 PRO A O 1
ATOM 1474 N N . ASP A 1 186 ? 12.114 -1.412 21.523 1.00 87.31 186 ASP A N 1
ATOM 1475 C CA . ASP A 1 186 ? 10.780 -1.955 21.740 1.00 87.31 186 ASP A CA 1
ATOM 1476 C C . ASP A 1 186 ? 10.172 -1.389 23.038 1.00 87.31 186 ASP A C 1
ATOM 1478 O O . ASP A 1 186 ? 10.763 -1.533 24.113 1.00 87.31 186 ASP A O 1
ATOM 1482 N N . PRO A 1 187 ? 8.997 -0.737 22.978 1.00 82.44 187 PRO A N 1
ATOM 1483 C CA . PRO A 1 187 ? 8.402 -0.090 24.143 1.00 82.44 187 PRO A CA 1
ATOM 1484 C C . PRO A 1 187 ? 7.929 -1.072 25.226 1.00 82.44 187 PRO A C 1
ATOM 1486 O O . PRO A 1 187 ? 7.644 -0.636 26.340 1.00 82.44 187 PRO A O 1
ATOM 1489 N N . ARG A 1 188 ? 7.826 -2.376 24.930 1.00 84.62 188 ARG A N 1
ATOM 1490 C CA . ARG A 1 188 ? 7.380 -3.402 25.888 1.00 84.62 188 ARG A CA 1
ATOM 1491 C C . ARG A 1 188 ? 8.500 -3.841 26.830 1.00 84.62 188 ARG A C 1
ATOM 1493 O O . ARG A 1 188 ? 8.249 -4.044 28.015 1.00 84.62 188 ARG A O 1
ATOM 1500 N N . ASN A 1 189 ? 9.717 -4.010 26.310 1.00 86.94 189 ASN A N 1
ATOM 1501 C CA . ASN A 1 189 ? 10.836 -4.632 27.032 1.00 86.94 189 ASN A CA 1
ATOM 1502 C C . ASN A 1 189 ? 12.159 -3.836 26.967 1.00 86.94 189 ASN A C 1
ATOM 1504 O O . ASN A 1 189 ? 13.086 -4.148 27.712 1.00 86.94 189 ASN A O 1
ATOM 1508 N N . GLY A 1 190 ? 12.252 -2.801 26.128 1.00 88.88 190 GLY A N 1
ATOM 1509 C CA . GLY A 1 190 ? 13.448 -1.978 25.943 1.00 88.88 190 GLY A CA 1
ATOM 1510 C C . GLY A 1 190 ? 14.522 -2.579 25.029 1.00 88.88 190 GLY A C 1
ATOM 1511 O O . GLY A 1 190 ? 15.620 -2.025 24.970 1.00 88.88 190 GLY A O 1
ATOM 1512 N N . GLU A 1 191 ? 14.243 -3.681 24.330 1.00 90.75 191 GLU A N 1
ATOM 1513 C CA . GLU A 1 191 ? 15.192 -4.330 23.421 1.00 90.75 191 GLU A CA 1
ATOM 1514 C C . GLU A 1 191 ? 15.445 -3.482 22.162 1.00 90.75 191 GLU A C 1
ATOM 1516 O O . GLU A 1 191 ? 14.516 -2.971 21.531 1.00 90.75 191 GLU A O 1
ATOM 1521 N N . ASP A 1 192 ? 16.718 -3.305 21.796 1.00 91.25 192 ASP A N 1
ATOM 1522 C CA . ASP A 1 192 ? 17.136 -2.528 20.625 1.00 91.25 192 ASP A CA 1
ATOM 1523 C C . ASP A 1 192 ? 17.437 -3.452 19.439 1.00 91.25 192 ASP A C 1
ATOM 1525 O O . ASP A 1 192 ? 18.578 -3.834 19.188 1.00 91.25 192 ASP A O 1
ATOM 1529 N N . TYR A 1 193 ? 16.404 -3.777 18.663 1.00 88.62 193 TYR A N 1
ATOM 1530 C CA . TYR A 1 193 ? 16.538 -4.583 17.442 1.00 88.62 193 TYR A CA 1
ATOM 1531 C C . TYR A 1 193 ? 17.348 -3.903 16.322 1.00 88.62 193 TYR A C 1
ATOM 1533 O O . TYR A 1 193 ? 17.592 -4.509 15.277 1.00 88.62 193 TYR A O 1
ATOM 1541 N N . LEU A 1 194 ? 17.756 -2.643 16.508 1.00 90.38 194 LEU A N 1
ATOM 1542 C CA . LEU A 1 194 ? 18.618 -1.898 15.593 1.00 90.38 194 LEU A CA 1
ATOM 1543 C C . LEU A 1 194 ? 20.029 -1.708 16.157 1.00 90.38 194 LEU A C 1
ATOM 1545 O O . LEU A 1 194 ? 20.808 -0.930 15.594 1.00 90.38 194 LEU A O 1
ATOM 1549 N N . GLU A 1 195 ? 20.383 -2.411 17.239 1.00 92.50 195 GLU A N 1
ATOM 1550 C CA . GLU A 1 195 ? 21.708 -2.326 17.838 1.00 92.50 195 GLU A CA 1
ATOM 1551 C C . GLU A 1 195 ? 22.798 -2.592 16.787 1.00 92.50 195 GLU A C 1
ATOM 1553 O O . GLU A 1 195 ? 22.753 -3.531 15.988 1.00 92.50 195 GLU A O 1
ATOM 1558 N N . GLY A 1 196 ? 23.799 -1.711 16.759 1.00 92.88 196 GLY A N 1
ATOM 1559 C CA . GLY A 1 196 ? 24.895 -1.792 15.800 1.00 92.88 196 GLY A CA 1
ATOM 1560 C C . GLY A 1 196 ? 24.556 -1.293 14.392 1.00 92.88 196 GLY A C 1
ATOM 1561 O O . GLY A 1 196 ? 25.442 -1.323 13.537 1.00 92.88 196 GLY A O 1
ATOM 1562 N N . ILE A 1 197 ? 23.337 -0.804 14.135 1.00 94.62 197 ILE A N 1
ATOM 1563 C CA . ILE A 1 197 ? 22.965 -0.124 12.889 1.00 94.62 197 ILE A CA 1
ATOM 1564 C C . ILE A 1 197 ? 23.089 1.394 13.066 1.00 94.62 197 ILE A C 1
ATOM 1566 O O . ILE A 1 197 ? 22.619 1.978 14.043 1.00 94.62 197 ILE A O 1
ATOM 1570 N N . PHE A 1 198 ? 23.717 2.047 12.092 1.00 95.00 198 PHE A N 1
ATOM 1571 C CA . PHE A 1 198 ? 24.006 3.474 12.086 1.00 95.00 198 PHE A CA 1
ATOM 1572 C C . PHE A 1 198 ? 23.591 4.112 10.765 1.00 95.00 198 PHE A C 1
ATOM 1574 O O . PHE A 1 198 ? 23.788 3.539 9.693 1.00 95.00 198 PHE A O 1
ATOM 1581 N N . LEU A 1 199 ? 23.083 5.338 10.853 1.00 94.56 199 LEU A N 1
ATOM 1582 C CA . LEU A 1 199 ? 22.917 6.233 9.724 1.00 94.56 199 LEU A CA 1
ATOM 1583 C C . LEU A 1 199 ? 24.154 7.129 9.617 1.00 94.56 199 LEU A C 1
ATOM 1585 O O . LEU A 1 199 ? 24.460 7.901 10.526 1.00 94.56 199 LEU A O 1
ATOM 1589 N N . ILE A 1 200 ? 24.868 7.033 8.505 1.00 96.00 200 ILE A N 1
ATOM 1590 C CA . ILE A 1 200 ? 26.067 7.825 8.230 1.00 96.00 200 ILE A CA 1
ATOM 1591 C C . ILE A 1 200 ? 25.676 8.929 7.250 1.00 96.00 200 ILE A C 1
ATOM 1593 O O . ILE A 1 200 ? 25.118 8.640 6.194 1.00 96.00 200 ILE A O 1
ATOM 1597 N N . LYS A 1 201 ? 25.953 10.199 7.576 1.00 94.25 201 LYS A N 1
ATOM 1598 C CA . LYS A 1 201 ? 25.619 11.368 6.733 1.00 94.25 201 LYS A CA 1
ATOM 1599 C C . LYS A 1 201 ? 26.547 11.505 5.522 1.00 94.25 201 LYS A C 1
ATOM 1601 O O . LYS A 1 201 ? 27.265 12.494 5.365 1.00 94.25 201 LYS A O 1
ATOM 1606 N N . LYS A 1 202 ? 26.559 10.479 4.678 1.00 93.56 202 LYS A N 1
ATOM 1607 C CA . LYS A 1 202 ? 27.336 10.402 3.448 1.00 93.56 202 LYS A CA 1
ATOM 1608 C C . LYS A 1 202 ? 26.562 9.562 2.432 1.00 93.56 202 LYS A C 1
ATOM 1610 O O . LYS A 1 202 ? 26.194 8.445 2.789 1.00 93.56 202 LYS A O 1
ATOM 1615 N N . PRO A 1 203 ? 26.396 10.042 1.188 1.00 94.62 203 PRO A N 1
ATOM 1616 C CA . PRO A 1 203 ? 25.733 9.261 0.160 1.00 94.62 203 PRO A CA 1
ATOM 1617 C C . PRO A 1 203 ? 26.515 7.985 -0.157 1.00 94.62 203 PRO A C 1
ATOM 1619 O O . PRO A 1 203 ? 27.755 7.994 -0.153 1.00 94.62 203 PRO A O 1
ATOM 1622 N N . ASN A 1 204 ? 25.802 6.899 -0.437 1.00 94.19 204 ASN A N 1
ATOM 1623 C CA . ASN A 1 204 ? 26.396 5.575 -0.645 1.00 94.19 204 ASN A CA 1
ATOM 1624 C C . ASN A 1 204 ? 26.009 4.907 -1.971 1.00 94.19 204 ASN A C 1
ATOM 1626 O O . ASN A 1 204 ? 26.486 3.810 -2.252 1.00 94.19 204 ASN A O 1
ATOM 1630 N N . GLY A 1 205 ? 25.200 5.562 -2.802 1.00 92.44 205 GLY A N 1
ATOM 1631 C CA . GLY A 1 205 ? 24.733 5.028 -4.076 1.00 92.44 205 GLY A CA 1
ATOM 1632 C C . GLY A 1 205 ? 23.426 4.241 -3.987 1.00 92.44 205 GLY A C 1
ATOM 1633 O O . GLY A 1 205 ? 22.967 3.759 -5.029 1.00 92.44 205 GLY A O 1
ATOM 1634 N N . ILE A 1 206 ? 22.817 4.133 -2.804 1.00 92.12 206 ILE A N 1
ATOM 1635 C CA . ILE A 1 206 ? 21.517 3.508 -2.539 1.00 92.12 206 ILE A CA 1
ATOM 1636 C C . ILE A 1 206 ? 20.514 4.602 -2.159 1.00 92.12 206 ILE A C 1
ATOM 1638 O O . ILE A 1 206 ? 20.865 5.640 -1.621 1.00 92.12 206 ILE A O 1
ATOM 1642 N N . ASN A 1 207 ? 19.248 4.401 -2.506 1.00 91.38 207 ASN A N 1
ATOM 1643 C CA . ASN A 1 207 ? 18.189 5.336 -2.178 1.00 91.38 207 ASN A CA 1
ATOM 1644 C C . ASN A 1 207 ? 17.946 5.382 -0.662 1.00 91.38 207 ASN A C 1
ATOM 1646 O O . ASN A 1 207 ? 17.617 4.343 -0.081 1.00 91.38 207 ASN A O 1
ATOM 1650 N N . ASP A 1 208 ? 17.980 6.585 -0.082 1.00 90.06 208 ASP A N 1
ATOM 1651 C CA . ASP A 1 208 ? 17.811 6.820 1.361 1.00 90.06 208 ASP A CA 1
ATOM 1652 C C . ASP A 1 208 ? 16.548 6.125 1.907 1.00 90.06 208 ASP A C 1
ATOM 1654 O O . ASP A 1 208 ? 16.578 5.436 2.927 1.00 90.06 208 ASP A O 1
ATOM 1658 N N . PHE A 1 209 ? 15.409 6.258 1.212 1.00 85.94 209 PHE A N 1
ATOM 1659 C CA . PHE A 1 209 ? 14.145 5.664 1.658 1.00 85.94 209 PHE A CA 1
ATOM 1660 C C . PHE A 1 209 ? 14.202 4.130 1.672 1.00 85.94 209 PHE A C 1
ATOM 1662 O O . PHE A 1 209 ? 13.642 3.515 2.576 1.00 85.94 209 PHE A O 1
ATOM 1669 N N . TYR A 1 210 ? 14.888 3.502 0.711 1.00 86.50 210 TYR A N 1
ATOM 1670 C CA . TYR A 1 210 ? 15.006 2.043 0.657 1.00 86.50 210 TYR A CA 1
ATOM 1671 C C . TYR A 1 210 ? 15.812 1.484 1.826 1.00 86.50 210 TYR A C 1
ATOM 1673 O O . TYR A 1 210 ? 15.378 0.547 2.488 1.00 86.50 210 TYR A O 1
ATOM 1681 N N . GLU A 1 211 ? 16.991 2.039 2.084 1.00 87.06 211 GLU A N 1
ATOM 1682 C CA . GLU A 1 211 ? 17.883 1.519 3.121 1.00 87.06 211 GLU A CA 1
ATOM 1683 C C . GLU A 1 211 ? 17.385 1.831 4.540 1.00 87.06 211 GLU A C 1
ATOM 1685 O O . GLU A 1 211 ? 17.512 0.993 5.436 1.00 87.06 211 GLU A O 1
ATOM 1690 N N . ILE A 1 212 ? 16.745 2.989 4.733 1.00 86.56 212 ILE A N 1
ATOM 1691 C CA . ILE A 1 212 ? 16.121 3.360 6.003 1.00 86.56 212 ILE A CA 1
ATOM 1692 C C . ILE A 1 212 ? 14.905 2.462 6.272 1.00 86.56 212 ILE A C 1
ATOM 1694 O O . ILE A 1 212 ? 14.752 1.974 7.394 1.00 86.56 212 ILE A O 1
ATOM 1698 N N . ASP A 1 213 ? 14.075 2.177 5.258 1.00 82.50 213 ASP A N 1
ATOM 1699 C CA . ASP A 1 213 ? 12.966 1.222 5.395 1.00 82.50 213 ASP A CA 1
ATOM 1700 C C . ASP A 1 213 ? 13.488 -0.186 5.715 1.00 82.50 213 ASP A C 1
ATOM 1702 O O . ASP A 1 213 ? 12.972 -0.838 6.613 1.00 82.50 213 ASP A O 1
ATOM 1706 N N . LYS A 1 214 ? 14.581 -0.644 5.091 1.00 82.25 214 LYS A N 1
ATOM 1707 C CA . LYS A 1 214 ? 15.182 -1.955 5.406 1.00 82.25 214 LYS A CA 1
ATOM 1708 C C . LYS A 1 214 ? 15.632 -2.077 6.852 1.00 82.25 214 LYS A C 1
ATOM 1710 O O . LYS A 1 214 ? 15.397 -3.111 7.475 1.00 82.25 214 LYS A O 1
ATOM 1715 N N . ALA A 1 215 ? 16.243 -1.028 7.390 1.00 82.31 215 ALA A N 1
ATOM 1716 C CA . ALA A 1 215 ? 16.562 -0.979 8.807 1.00 82.31 215 ALA A CA 1
ATOM 1717 C C . ALA A 1 215 ? 15.281 -0.986 9.660 1.00 82.31 215 ALA A C 1
ATOM 1719 O O . ALA A 1 215 ? 15.178 -1.797 10.572 1.00 82.31 215 ALA A O 1
ATOM 1720 N N . TYR A 1 216 ? 14.265 -0.182 9.322 1.00 82.06 216 TYR A N 1
ATOM 1721 C CA . TYR A 1 216 ? 12.969 -0.196 10.016 1.00 82.06 216 TYR A CA 1
ATOM 1722 C C . TYR A 1 216 ? 12.328 -1.595 10.061 1.00 82.06 216 TYR A C 1
ATOM 1724 O O . TYR A 1 216 ? 11.849 -2.026 11.109 1.00 82.06 216 TYR A O 1
ATOM 1732 N N . LYS A 1 217 ? 12.354 -2.341 8.950 1.00 80.00 217 LYS A N 1
ATOM 1733 C CA . LYS A 1 217 ? 11.791 -3.698 8.877 1.00 80.00 217 LYS A CA 1
ATOM 1734 C C . LYS A 1 217 ? 12.490 -4.682 9.811 1.00 80.00 217 LYS A C 1
ATOM 1736 O O . LYS A 1 217 ? 11.815 -5.558 10.340 1.00 80.00 217 LYS A O 1
ATOM 1741 N N . ALA A 1 218 ? 13.791 -4.516 10.060 1.00 80.12 218 ALA A N 1
ATOM 1742 C CA . ALA A 1 218 ? 14.509 -5.354 11.017 1.00 80.12 218 ALA A CA 1
ATOM 1743 C C . ALA A 1 218 ? 13.965 -5.191 12.441 1.00 80.12 218 ALA A C 1
ATOM 1745 O O . ALA A 1 218 ? 13.741 -6.177 13.138 1.00 80.12 218 ALA A O 1
ATOM 1746 N N . ARG A 1 219 ? 13.656 -3.951 12.834 1.00 85.06 219 ARG A N 1
ATOM 1747 C CA . ARG A 1 219 ? 13.000 -3.673 14.112 1.00 85.06 219 ARG A CA 1
ATOM 1748 C C . ARG A 1 219 ? 11.616 -4.296 14.191 1.00 85.06 219 ARG A C 1
ATOM 1750 O O . ARG A 1 219 ? 11.295 -4.927 15.190 1.00 85.06 219 ARG A O 1
ATOM 1757 N N . VAL A 1 220 ? 10.801 -4.110 13.152 1.00 81.06 220 VAL A N 1
ATOM 1758 C CA . VAL A 1 220 ? 9.435 -4.645 13.139 1.00 81.06 220 VAL A CA 1
ATOM 1759 C C . VAL A 1 220 ? 9.446 -6.170 13.252 1.00 81.06 220 VAL A C 1
ATOM 1761 O O . VAL A 1 220 ? 8.693 -6.702 14.057 1.00 81.06 220 VAL A O 1
ATOM 1764 N N . ALA A 1 221 ? 10.329 -6.860 12.522 1.00 79.50 221 ALA A N 1
ATOM 1765 C CA . ALA A 1 221 ? 10.510 -8.309 12.639 1.00 79.50 221 ALA A CA 1
ATOM 1766 C C . ALA A 1 221 ? 10.878 -8.736 14.067 1.00 79.50 221 ALA A C 1
ATOM 1768 O O . ALA A 1 221 ? 10.189 -9.580 14.639 1.00 79.50 221 ALA A O 1
ATOM 1769 N N . GLY A 1 222 ? 11.866 -8.076 14.682 1.00 82.19 222 GLY A N 1
ATOM 1770 C CA . GLY A 1 222 ? 12.245 -8.336 16.073 1.00 82.19 222 GLY A CA 1
ATOM 1771 C C . GLY A 1 222 ? 11.085 -8.146 17.055 1.00 82.19 222 GLY A C 1
ATOM 1772 O O . GLY A 1 222 ? 10.815 -9.017 17.876 1.00 82.19 222 GLY A O 1
ATOM 1773 N N . MET A 1 223 ? 10.303 -7.073 16.902 1.00 82.19 223 MET A N 1
ATOM 1774 C CA . MET A 1 223 ? 9.114 -6.825 17.728 1.00 82.19 223 MET A CA 1
ATOM 1775 C C . MET A 1 223 ? 7.998 -7.859 17.520 1.00 82.19 223 MET A C 1
ATOM 1777 O O . MET A 1 223 ? 7.127 -8.022 18.374 1.00 82.19 223 MET A O 1
ATOM 1781 N N . MET A 1 224 ? 7.991 -8.565 16.400 1.00 77.69 224 MET A N 1
ATOM 1782 C CA . MET A 1 224 ? 7.045 -9.652 16.164 1.00 77.69 224 MET A CA 1
ATOM 1783 C C . MET A 1 224 ? 7.592 -11.001 16.639 1.00 77.69 224 MET A C 1
ATOM 1785 O O . MET A 1 224 ? 6.893 -11.989 16.493 1.00 77.69 224 MET A O 1
ATOM 1789 N N . GLY A 1 225 ? 8.805 -11.049 17.208 1.00 76.62 225 GLY A N 1
ATOM 1790 C CA . GLY A 1 225 ? 9.470 -12.298 17.582 1.00 76.62 225 GLY A CA 1
ATOM 1791 C C . GLY A 1 225 ? 9.966 -13.110 16.386 1.00 76.62 225 GLY A C 1
ATOM 1792 O O . GLY A 1 225 ? 10.233 -14.298 16.534 1.00 76.62 225 GLY A O 1
ATOM 1793 N N . TRP A 1 226 ? 10.084 -12.486 15.211 1.00 75.44 226 TRP A N 1
ATOM 1794 C CA . TRP A 1 226 ? 10.406 -13.170 13.966 1.00 75.44 226 TRP A CA 1
ATOM 1795 C C . TRP A 1 226 ? 11.876 -12.967 13.576 1.00 75.44 226 TRP A C 1
ATOM 1797 O O . TRP A 1 226 ? 12.365 -11.843 13.444 1.00 75.44 226 TRP A O 1
ATOM 1807 N N . ASP A 1 227 ? 12.566 -14.080 13.336 1.00 66.38 227 ASP A N 1
ATOM 1808 C CA . ASP A 1 227 ? 13.837 -14.140 12.622 1.00 66.38 227 ASP A CA 1
ATOM 1809 C C . ASP A 1 227 ? 13.718 -13.731 11.133 1.00 66.38 227 ASP A C 1
ATOM 1811 O O . ASP A 1 227 ? 13.074 -14.386 10.317 1.00 66.38 227 ASP A O 1
ATOM 1815 N N . LEU A 1 228 ? 14.422 -12.669 10.743 1.00 61.03 228 LEU A N 1
ATOM 1816 C CA . LEU A 1 228 ? 14.485 -12.170 9.362 1.00 61.03 228 LEU A CA 1
ATOM 1817 C C . LEU A 1 228 ? 14.996 -13.194 8.334 1.00 61.03 228 LEU A C 1
ATOM 1819 O O . LEU A 1 228 ? 14.774 -12.989 7.133 1.00 61.03 228 LEU A O 1
ATOM 1823 N N . ASP A 1 229 ? 15.690 -14.239 8.787 1.00 58.00 229 ASP A N 1
ATOM 1824 C CA . ASP A 1 229 ? 16.214 -15.321 7.955 1.00 58.00 229 ASP A CA 1
ATOM 1825 C C . ASP A 1 229 ? 15.252 -16.527 7.858 1.00 58.00 229 ASP A C 1
ATOM 1827 O O . ASP A 1 229 ? 15.447 -17.403 7.007 1.00 58.00 229 ASP A O 1
ATOM 1831 N N . GLU A 1 230 ? 14.178 -16.559 8.656 1.00 53.06 230 GLU A N 1
ATOM 1832 C CA . GLU A 1 230 ? 13.148 -17.600 8.598 1.00 53.06 230 GLU A CA 1
ATOM 1833 C C . GLU A 1 230 ? 12.094 -17.342 7.499 1.00 53.06 230 GLU A C 1
ATOM 1835 O O . GLU A 1 230 ? 11.779 -16.191 7.164 1.00 53.06 230 GLU A O 1
ATOM 1840 N N . PRO A 1 231 ? 11.529 -18.412 6.893 1.00 48.94 231 PRO A N 1
ATOM 1841 C CA . PRO A 1 231 ? 10.420 -18.287 5.956 1.00 48.94 231 PRO A CA 1
ATOM 1842 C C . PRO A 1 231 ? 9.184 -17.679 6.628 1.00 48.94 231 PRO A C 1
ATOM 1844 O O . PRO A 1 231 ? 9.058 -17.621 7.843 1.00 48.94 231 PRO A O 1
ATOM 1847 N N . VAL A 1 232 ? 8.268 -17.209 5.788 1.00 51.06 232 VAL A N 1
ATOM 1848 C CA . VAL A 1 232 ? 7.108 -16.405 6.174 1.00 51.06 232 VAL A CA 1
ATOM 1849 C C . VAL A 1 232 ? 6.274 -17.062 7.275 1.00 51.06 232 VAL A C 1
ATOM 1851 O O . VAL A 1 232 ? 5.817 -18.187 7.079 1.00 51.06 232 VAL A O 1
ATOM 1854 N N . PHE A 1 233 ? 6.020 -16.345 8.376 1.00 46.66 233 PHE A N 1
ATOM 1855 C CA . PHE A 1 233 ? 4.984 -16.740 9.326 1.00 46.66 233 PHE A CA 1
ATOM 1856 C C . PHE A 1 233 ? 3.612 -16.396 8.746 1.00 46.66 233 PHE A C 1
ATOM 1858 O O . PHE A 1 233 ? 3.272 -15.224 8.575 1.00 46.66 233 PHE A O 1
ATOM 1865 N N . TYR A 1 234 ? 2.837 -17.434 8.459 1.00 51.84 234 TYR A N 1
ATOM 1866 C CA . TYR A 1 234 ? 1.399 -17.338 8.282 1.00 51.84 234 TYR A CA 1
ATOM 1867 C C . TYR A 1 234 ? 0.759 -17.969 9.518 1.00 51.84 234 TYR A C 1
ATOM 1869 O O . TYR A 1 234 ? 1.170 -19.076 9.874 1.00 51.84 234 TYR A O 1
ATOM 1877 N N . PRO A 1 235 ? -0.226 -17.329 10.168 1.00 45.56 235 PRO A N 1
ATOM 1878 C CA . PRO A 1 235 ? -1.080 -18.045 11.105 1.00 45.56 235 PRO A CA 1
ATOM 1879 C C . PRO A 1 235 ? -1.627 -19.308 10.418 1.00 45.56 235 PRO A C 1
ATOM 1881 O O . PRO A 1 235 ? -2.022 -19.247 9.252 1.00 45.56 235 PRO A O 1
ATOM 1884 N N . ASP A 1 236 ? -1.653 -20.450 11.115 1.00 40.09 236 ASP A N 1
ATOM 1885 C CA . ASP A 1 236 ? -2.056 -21.752 10.543 1.00 40.09 236 ASP A CA 1
ATOM 1886 C C . ASP A 1 236 ? -3.465 -21.737 9.905 1.00 40.09 236 ASP A C 1
ATOM 1888 O O . ASP A 1 236 ? -3.776 -22.588 9.070 1.00 40.09 236 ASP A O 1
ATOM 1892 N N . TYR A 1 237 ? -4.314 -20.773 10.279 1.00 41.97 237 TYR A N 1
ATOM 1893 C CA . TYR A 1 237 ? -5.661 -20.583 9.734 1.00 41.97 237 TYR A CA 1
ATOM 1894 C C . TYR A 1 237 ? -5.727 -19.691 8.478 1.00 41.97 237 TYR A C 1
ATOM 1896 O O . TYR A 1 237 ? -6.702 -19.791 7.738 1.00 41.97 237 TYR A O 1
ATOM 1904 N N . ASP A 1 238 ? -4.693 -18.893 8.186 1.00 47.31 238 ASP A N 1
ATOM 1905 C CA . ASP A 1 238 ? -4.781 -17.733 7.277 1.00 47.31 238 ASP A CA 1
ATOM 1906 C C . ASP A 1 238 ? -3.732 -17.756 6.153 1.00 47.31 238 ASP A C 1
ATOM 1908 O O . ASP A 1 238 ? -3.302 -16.725 5.627 1.00 47.31 238 ASP A O 1
ATOM 1912 N N . ALA A 1 239 ? -3.294 -18.960 5.768 1.00 42.38 239 ALA A N 1
ATOM 1913 C CA . ALA A 1 239 ? -2.141 -19.164 4.897 1.00 42.38 239 ALA A CA 1
ATOM 1914 C C . ALA A 1 239 ? -2.161 -18.346 3.597 1.00 42.38 239 ALA A C 1
ATOM 1916 O O . ALA A 1 239 ? -1.079 -17.991 3.143 1.00 42.38 239 ALA A O 1
ATOM 1917 N N . VAL A 1 240 ? -3.319 -17.991 3.021 1.00 45.66 240 VAL A N 1
ATOM 1918 C CA . VAL A 1 240 ? -3.448 -16.933 2.001 1.00 45.66 240 VAL A CA 1
ATOM 1919 C C . VAL A 1 240 ? -4.931 -16.531 1.856 1.00 45.66 240 VAL A C 1
ATOM 1921 O O . VAL A 1 240 ? -5.717 -17.328 1.347 1.00 45.66 240 VAL A O 1
ATOM 1924 N N . GLU A 1 241 ? -5.325 -15.286 2.160 1.00 42.97 241 GLU A N 1
ATOM 1925 C CA . GLU A 1 241 ? -6.639 -14.721 1.762 1.00 42.97 241 GLU A CA 1
ATOM 1926 C C . GLU A 1 241 ? -6.737 -14.495 0.226 1.00 42.97 241 GLU A C 1
ATOM 1928 O O . GLU A 1 241 ? -6.835 -13.378 -0.291 1.00 42.97 241 GLU A O 1
ATOM 1933 N N . GLY A 1 242 ? -6.682 -15.570 -0.562 1.00 49.97 242 GLY A N 1
ATOM 1934 C CA . GLY A 1 242 ? -6.812 -15.542 -2.021 1.00 49.97 242 GLY A CA 1
ATOM 1935 C C . GLY A 1 242 ? -7.326 -16.866 -2.584 1.00 49.97 242 GLY A C 1
ATOM 1936 O O . GLY A 1 242 ? -7.679 -17.766 -1.839 1.00 49.97 242 GLY A O 1
ATOM 1937 N N . VAL A 1 243 ? -7.296 -17.050 -3.913 1.00 44.38 243 VAL A N 1
ATOM 1938 C CA . VAL A 1 243 ? -7.659 -18.326 -4.602 1.00 44.38 243 VAL A CA 1
ATOM 1939 C C . VAL A 1 243 ? -6.736 -19.502 -4.211 1.00 44.38 243 VAL A C 1
ATOM 1941 O O . VAL A 1 243 ? -6.776 -20.565 -4.820 1.00 44.38 243 VAL A O 1
ATOM 1944 N N . GLN A 1 244 ? -5.839 -19.297 -3.251 1.00 48.03 244 GLN A N 1
ATOM 1945 C CA . GLN A 1 244 ? -5.003 -20.332 -2.659 1.00 48.03 244 GLN A CA 1
ATOM 1946 C C . GLN A 1 244 ? -5.633 -20.928 -1.398 1.00 48.03 244 GLN A C 1
ATOM 1948 O O . GLN A 1 244 ? -5.220 -22.019 -1.023 1.00 48.03 244 GLN A O 1
ATOM 1953 N N . ASP A 1 245 ? -6.645 -20.278 -0.808 1.00 54.38 245 ASP A N 1
ATOM 1954 C CA . ASP A 1 245 ? -7.551 -20.928 0.133 1.00 54.38 245 ASP A CA 1
ATOM 1955 C C . ASP A 1 245 ? -8.314 -22.030 -0.627 1.00 54.38 245 ASP A C 1
ATOM 1957 O O . ASP A 1 245 ? -9.068 -21.722 -1.568 1.00 54.38 245 ASP A O 1
ATOM 1961 N N . PRO A 1 246 ? -8.114 -23.313 -0.267 1.00 59.69 246 PRO A N 1
ATOM 1962 C CA . PRO A 1 246 ? -8.819 -24.422 -0.888 1.00 59.69 246 PRO A CA 1
ATOM 1963 C C . PRO A 1 246 ? -10.336 -24.234 -0.854 1.00 59.69 246 PRO A C 1
ATOM 1965 O O . PRO A 1 246 ? -10.987 -24.552 -1.839 1.00 59.69 246 PRO A O 1
ATOM 1968 N N . PHE A 1 247 ? -10.896 -23.628 0.199 1.00 64.12 247 PHE A N 1
ATOM 1969 C CA . PHE A 1 247 ? -12.331 -23.378 0.303 1.00 64.12 247 PHE A CA 1
ATOM 1970 C C . PHE A 1 247 ? -12.831 -22.422 -0.785 1.00 64.12 247 PHE A C 1
ATOM 1972 O O . PHE A 1 247 ? -13.791 -22.732 -1.490 1.00 64.12 247 PHE A O 1
ATOM 1979 N N . ILE A 1 248 ? -12.167 -21.277 -0.974 1.00 63.38 248 ILE A N 1
ATOM 1980 C CA . ILE A 1 248 ? -12.546 -20.304 -2.010 1.00 63.38 248 ILE A CA 1
ATOM 1981 C C . ILE A 1 248 ? -12.331 -20.905 -3.403 1.00 63.38 248 ILE A C 1
ATOM 1983 O O . ILE A 1 248 ? -13.174 -20.741 -4.286 1.00 63.38 248 ILE A O 1
ATOM 1987 N N . SER A 1 249 ? -11.214 -21.609 -3.615 1.00 64.69 249 SER A N 1
ATOM 1988 C CA . SER A 1 249 ? -10.931 -22.288 -4.884 1.00 64.69 249 SER A CA 1
ATOM 1989 C C . SER A 1 249 ? -11.989 -23.345 -5.212 1.00 64.69 249 SER A C 1
ATOM 1991 O O . SER A 1 249 ? -12.456 -23.400 -6.353 1.00 64.69 249 SER A O 1
ATOM 1993 N N . ASP A 1 250 ? -12.384 -24.152 -4.230 1.00 69.62 250 ASP A N 1
ATOM 1994 C CA . ASP A 1 250 ? -13.368 -25.221 -4.383 1.00 69.62 250 ASP A CA 1
ATOM 1995 C C . ASP A 1 250 ? -14.768 -24.653 -4.588 1.00 69.62 250 ASP A C 1
ATOM 1997 O O . ASP A 1 250 ? -15.444 -25.066 -5.525 1.00 69.62 250 ASP A O 1
ATOM 2001 N N . TRP A 1 251 ? -15.169 -23.637 -3.816 1.00 74.44 251 TRP A N 1
ATOM 2002 C CA . TRP A 1 251 ? -16.437 -22.932 -4.015 1.00 74.44 251 TRP A CA 1
ATOM 2003 C C . TRP A 1 251 ? -16.511 -22.330 -5.424 1.00 74.44 251 TRP A C 1
ATOM 2005 O O . TRP A 1 251 ? -17.469 -22.534 -6.164 1.00 74.44 251 TRP A O 1
ATOM 2015 N N . ILE A 1 252 ? -15.455 -21.655 -5.881 1.00 69.31 252 ILE A N 1
ATOM 2016 C CA . ILE A 1 252 ? -15.417 -21.148 -7.255 1.00 69.31 252 ILE A CA 1
ATOM 2017 C C . ILE A 1 252 ? -15.472 -22.299 -8.273 1.00 69.31 252 ILE A C 1
ATOM 2019 O O . ILE A 1 252 ? -16.165 -22.204 -9.285 1.00 69.31 252 ILE A O 1
ATOM 2023 N N . GLY A 1 253 ? -14.749 -23.391 -8.035 1.00 71.12 253 GLY A N 1
ATOM 2024 C CA . GLY A 1 253 ? -14.771 -24.568 -8.898 1.00 71.12 253 GLY A CA 1
ATOM 2025 C C . GLY A 1 253 ? -16.167 -25.183 -9.016 1.00 71.12 253 GLY A C 1
ATOM 2026 O O . GLY A 1 253 ? -16.631 -25.449 -10.124 1.00 71.12 253 GLY A O 1
ATOM 2027 N N . GLU A 1 254 ? -16.854 -25.358 -7.894 1.00 76.69 254 GLU A N 1
ATOM 2028 C CA . GLU A 1 254 ? -18.173 -25.978 -7.808 1.00 76.69 254 GLU A CA 1
ATOM 2029 C C . GLU A 1 254 ? -19.242 -25.145 -8.521 1.00 76.69 254 GLU A C 1
ATOM 2031 O O . GLU A 1 254 ? -19.993 -25.674 -9.339 1.00 76.69 254 GLU A O 1
ATOM 2036 N N . TYR A 1 255 ? -19.277 -23.835 -8.272 1.00 72.06 255 TYR A N 1
ATOM 2037 C CA . TYR A 1 255 ? -20.353 -22.978 -8.774 1.00 72.06 255 TYR A CA 1
ATOM 2038 C C . TYR A 1 255 ? -20.101 -22.422 -10.179 1.00 72.06 255 TYR A C 1
ATOM 2040 O O . TYR A 1 255 ? -21.045 -21.989 -10.840 1.00 72.06 255 TYR A O 1
ATOM 2048 N N . PHE A 1 256 ? -18.847 -22.402 -10.645 1.00 71.69 256 PHE A N 1
ATOM 2049 C CA . PHE A 1 256 ? -18.474 -21.591 -11.805 1.00 71.69 256 PHE A CA 1
ATOM 2050 C C . PHE A 1 256 ? -17.541 -22.256 -12.826 1.00 71.69 256 PHE A C 1
ATOM 2052 O O . PHE A 1 256 ? -17.317 -21.668 -13.888 1.00 71.69 256 PHE A O 1
ATOM 2059 N N . SER A 1 257 ? -16.995 -23.451 -12.559 1.00 68.06 257 SER A N 1
ATOM 2060 C CA . SER A 1 257 ? -15.946 -24.059 -13.405 1.00 68.06 257 SER A CA 1
ATOM 2061 C C . SER A 1 257 ? -16.344 -24.283 -14.864 1.00 68.06 257 SER A C 1
ATOM 2063 O O . SER A 1 257 ? -15.479 -24.214 -15.746 1.00 68.06 257 SER A O 1
ATOM 2065 N N . GLU A 1 258 ? -17.629 -24.522 -15.137 1.00 69.56 258 GLU A N 1
ATOM 2066 C CA . GLU A 1 258 ? -18.112 -24.683 -16.504 1.00 69.56 258 GLU A CA 1
ATOM 2067 C C . GLU A 1 258 ? -18.325 -23.343 -17.215 1.00 69.56 258 GLU A C 1
ATOM 2069 O O . GLU A 1 258 ? -18.111 -23.286 -18.423 1.00 69.56 258 GLU A O 1
ATOM 2074 N N . ASP A 1 259 ? -18.636 -22.246 -16.522 1.00 72.25 259 ASP A N 1
ATOM 2075 C CA . ASP A 1 259 ? -19.098 -21.000 -17.154 1.00 72.25 259 ASP A CA 1
ATOM 2076 C C . ASP A 1 259 ? -18.057 -19.880 -17.188 1.00 72.25 259 ASP A C 1
ATOM 2078 O O . ASP A 1 259 ? -17.983 -19.133 -18.172 1.00 72.25 259 ASP A O 1
ATOM 2082 N N . ILE A 1 260 ? -17.210 -19.780 -16.163 1.00 79.62 260 ILE A N 1
ATOM 2083 C CA . ILE A 1 260 ? -16.207 -18.719 -16.040 1.00 79.62 260 ILE A CA 1
ATOM 2084 C C . ILE A 1 260 ? -14.872 -19.283 -15.549 1.00 79.62 260 ILE A C 1
ATOM 2086 O O . ILE A 1 260 ? -14.798 -20.215 -14.751 1.00 79.62 260 ILE A O 1
ATOM 2090 N N . LYS A 1 261 ? -13.764 -18.698 -16.013 1.00 85.06 261 LYS A N 1
ATOM 2091 C CA . LYS A 1 261 ? -12.444 -18.991 -15.438 1.00 85.06 261 LYS A CA 1
ATOM 2092 C C . LYS A 1 261 ? -12.130 -17.952 -14.375 1.00 85.06 261 LYS A C 1
ATOM 2094 O O . LYS A 1 261 ? -12.211 -16.771 -14.678 1.00 85.06 261 LYS A O 1
ATOM 2099 N N . VAL A 1 262 ? -11.679 -18.367 -13.195 1.00 84.69 262 VAL A N 1
ATOM 2100 C CA . VAL A 1 262 ? -11.153 -17.438 -12.181 1.00 84.69 262 VAL A CA 1
ATOM 2101 C C . VAL A 1 262 ? -9.640 -17.604 -12.020 1.00 84.69 262 VAL A C 1
ATOM 2103 O O . VAL A 1 262 ? -9.096 -18.704 -12.160 1.00 84.69 262 VAL A O 1
ATOM 2106 N N . THR A 1 263 ? -8.936 -16.494 -11.799 1.00 84.81 263 THR A N 1
ATOM 2107 C CA . THR A 1 263 ? -7.510 -16.444 -11.441 1.00 84.81 263 THR A CA 1
ATOM 2108 C C . THR A 1 263 ? -7.220 -15.181 -10.636 1.00 84.81 263 THR A C 1
ATOM 2110 O O . THR A 1 263 ? -7.959 -14.213 -10.716 1.00 84.81 263 THR A O 1
ATOM 2113 N N . GLU A 1 264 ? -6.104 -15.149 -9.922 1.00 83.00 264 GLU A N 1
ATOM 2114 C CA . GLU A 1 264 ? -5.587 -13.950 -9.251 1.00 83.00 264 GLU A CA 1
ATOM 2115 C C . GLU A 1 264 ? -4.689 -13.078 -10.154 1.00 83.00 264 GLU A C 1
ATOM 2117 O O . GLU A 1 264 ? -4.086 -13.555 -11.130 1.00 83.00 264 GLU A O 1
ATOM 2122 N N . GLY A 1 265 ? -4.584 -11.799 -9.796 1.00 85.94 265 GLY A N 1
ATOM 2123 C CA . GLY A 1 265 ? -3.664 -10.811 -10.352 1.00 85.94 265 GLY A CA 1
ATOM 2124 C C . GLY A 1 265 ? -3.576 -9.581 -9.445 1.00 85.94 265 GLY A C 1
ATOM 2125 O O . GLY A 1 265 ? -4.340 -8.636 -9.611 1.00 85.94 265 GLY A O 1
ATOM 2126 N N . PHE A 1 266 ? -2.634 -9.579 -8.503 1.00 83.75 266 PHE A N 1
ATOM 2127 C CA . PHE A 1 266 ? -2.469 -8.519 -7.503 1.00 83.75 266 PHE A CA 1
ATOM 2128 C C . PHE A 1 266 ? -1.507 -7.409 -7.947 1.00 83.75 266 PHE A C 1
ATOM 2130 O O . PHE A 1 266 ? -0.658 -7.612 -8.815 1.00 83.75 266 PHE A O 1
ATOM 2137 N N . TYR A 1 267 ? -1.625 -6.227 -7.339 1.00 79.44 267 TYR A N 1
ATOM 2138 C CA . TYR A 1 267 ? -0.736 -5.084 -7.586 1.00 79.44 267 TYR A CA 1
ATOM 2139 C C . TYR A 1 267 ? 0.589 -5.175 -6.824 1.00 79.44 267 TYR A C 1
ATOM 2141 O O . TYR A 1 267 ? 1.579 -4.590 -7.250 1.00 79.44 267 TYR A O 1
ATOM 2149 N N . SER A 1 268 ? 0.589 -5.862 -5.680 1.00 76.56 268 SER A N 1
ATOM 2150 C CA . SER A 1 268 ? 1.770 -6.124 -4.856 1.00 76.56 268 SER A CA 1
ATOM 2151 C C . SER A 1 268 ? 1.811 -7.623 -4.596 1.00 76.56 268 SER A C 1
ATOM 2153 O O . SER A 1 268 ? 1.439 -8.106 -3.534 1.00 76.56 268 SER A O 1
ATOM 2155 N N . ASN A 1 269 ? 2.163 -8.397 -5.614 1.00 75.94 269 ASN A N 1
ATOM 2156 C CA . ASN A 1 269 ? 2.213 -9.834 -5.429 1.00 75.94 269 ASN A CA 1
ATOM 2157 C C . ASN A 1 269 ? 3.346 -10.203 -4.464 1.00 75.94 269 ASN A C 1
ATOM 2159 O O . ASN A 1 269 ? 4.401 -9.572 -4.456 1.00 75.94 269 ASN A O 1
ATOM 2163 N N . VAL A 1 270 ? 3.151 -11.272 -3.705 1.00 75.75 270 VAL A N 1
ATOM 2164 C CA . VAL A 1 270 ? 4.243 -11.923 -2.994 1.00 75.75 270 VAL A CA 1
ATOM 2165 C C . VAL A 1 270 ? 5.047 -12.682 -4.052 1.00 75.75 270 VAL A C 1
ATOM 2167 O O . VAL A 1 270 ? 4.494 -13.589 -4.693 1.00 75.75 270 VAL A O 1
ATOM 2170 N N . PRO A 1 271 ? 6.322 -12.326 -4.307 1.00 72.19 271 PRO A N 1
ATOM 2171 C CA . PRO A 1 271 ? 7.108 -12.969 -5.350 1.00 72.19 271 PRO A CA 1
ATOM 2172 C C . PRO A 1 271 ? 7.089 -14.493 -5.207 1.00 72.19 271 PRO A C 1
ATOM 2174 O O . PRO A 1 271 ? 7.323 -15.025 -4.128 1.00 72.19 271 PRO A O 1
ATOM 2177 N N . ARG A 1 272 ? 6.830 -15.196 -6.317 1.00 71.75 272 ARG A N 1
ATOM 2178 C CA . ARG A 1 272 ? 6.724 -16.669 -6.412 1.00 71.75 272 ARG A CA 1
ATOM 2179 C C . ARG A 1 272 ? 5.532 -17.314 -5.699 1.00 71.75 272 ARG A C 1
ATOM 2181 O O . ARG A 1 272 ? 5.290 -18.485 -5.967 1.00 71.75 272 ARG A O 1
ATOM 2188 N N . MET A 1 273 ? 4.790 -16.585 -4.871 1.00 73.31 273 MET A N 1
ATOM 2189 C CA . MET A 1 273 ? 3.599 -17.111 -4.203 1.00 73.31 273 MET A CA 1
ATOM 2190 C C . MET A 1 273 ? 2.333 -16.670 -4.919 1.00 73.31 273 MET A C 1
ATOM 2192 O O . MET A 1 273 ? 1.550 -17.522 -5.317 1.00 73.31 273 MET A O 1
ATOM 2196 N N . THR A 1 274 ? 2.167 -15.371 -5.174 1.00 77.06 274 THR A N 1
ATOM 2197 C CA . THR A 1 274 ? 0.979 -14.852 -5.862 1.00 77.06 274 THR A CA 1
ATOM 2198 C C . THR A 1 274 ? 1.319 -14.227 -7.215 1.00 77.06 274 THR A C 1
ATOM 2200 O O . THR A 1 274 ? 2.469 -13.866 -7.501 1.00 77.06 274 THR A O 1
ATOM 2203 N N . LYS A 1 275 ? 0.324 -14.128 -8.103 1.00 83.25 275 LYS A N 1
ATOM 2204 C CA . LYS A 1 275 ? 0.493 -13.566 -9.454 1.00 83.25 275 LYS A CA 1
ATOM 2205 C C . LYS A 1 275 ? 0.362 -12.048 -9.457 1.00 83.25 275 LYS A C 1
ATOM 2207 O O . LYS A 1 275 ? -0.592 -11.498 -8.913 1.00 83.25 275 LYS A O 1
ATOM 2212 N N . HIS A 1 276 ? 1.264 -11.377 -10.169 1.00 84.88 276 HIS A N 1
ATOM 2213 C CA . HIS A 1 276 ? 1.159 -9.944 -10.430 1.00 84.88 276 HIS A CA 1
ATOM 2214 C C . HIS A 1 276 ? 0.169 -9.662 -11.574 1.00 84.88 276 HIS A C 1
ATOM 2216 O O . HIS A 1 276 ? 0.218 -10.315 -12.620 1.00 84.88 276 HIS A O 1
ATOM 2222 N N . LEU A 1 277 ? -0.684 -8.642 -11.432 1.00 88.00 277 LEU A N 1
ATOM 2223 C CA . LEU A 1 277 ? -1.698 -8.259 -12.426 1.00 88.00 277 LEU A CA 1
ATOM 2224 C C . LEU A 1 277 ? -1.089 -7.993 -13.808 1.00 88.00 277 LEU A C 1
ATOM 2226 O O . LEU A 1 277 ? -1.608 -8.457 -14.826 1.00 88.00 277 LEU A O 1
ATOM 2230 N N . LYS A 1 278 ? 0.065 -7.308 -13.832 1.00 87.56 278 LYS A N 1
ATOM 2231 C CA . LYS A 1 278 ? 0.854 -7.081 -15.055 1.00 87.56 278 LYS A CA 1
ATOM 2232 C C . LYS A 1 278 ? 1.181 -8.374 -15.801 1.00 87.56 278 LYS A C 1
ATOM 2234 O O . LYS A 1 278 ? 1.204 -8.338 -17.017 1.00 87.56 278 LYS A O 1
ATOM 2239 N N . ASP A 1 279 ? 1.377 -9.510 -15.145 1.00 88.75 279 ASP A N 1
ATOM 2240 C CA . ASP A 1 279 ? 1.618 -10.769 -15.856 1.00 88.75 279 ASP A CA 1
ATOM 2241 C C . ASP A 1 279 ? 0.325 -11.517 -16.172 1.00 88.75 279 ASP A C 1
ATOM 2243 O O . ASP A 1 279 ? 0.209 -12.145 -17.230 1.00 88.75 279 ASP A O 1
ATOM 2247 N N . THR A 1 280 ? -0.658 -11.452 -15.273 1.00 92.00 280 THR A N 1
ATOM 2248 C CA . THR A 1 280 ? -1.947 -12.127 -15.446 1.00 92.00 280 THR A CA 1
ATOM 2249 C C . THR A 1 280 ? -2.682 -11.622 -16.687 1.00 92.00 280 THR A C 1
ATOM 2251 O O . THR A 1 280 ? -3.177 -12.440 -17.464 1.00 92.00 280 THR A O 1
ATOM 2254 N N . MET A 1 281 ? -2.698 -10.309 -16.935 1.00 95.31 281 MET A N 1
ATOM 2255 C CA . MET A 1 281 ? -3.444 -9.714 -18.052 1.00 95.31 281 MET A CA 1
ATOM 2256 C C . MET A 1 281 ? -2.956 -10.195 -19.438 1.00 95.31 281 MET A C 1
ATOM 2258 O O . MET A 1 281 ? -3.756 -10.767 -20.187 1.00 95.31 281 MET A O 1
ATOM 2262 N N . PRO A 1 282 ? -1.658 -10.105 -19.792 1.00 95.00 282 PRO A N 1
ATOM 2263 C CA . PRO A 1 282 ? -1.142 -10.661 -21.041 1.00 95.00 282 PRO A CA 1
ATOM 2264 C C . PRO A 1 282 ? -1.269 -12.179 -21.120 1.00 95.00 282 PRO A C 1
ATOM 2266 O O . PRO A 1 282 ? -1.491 -12.717 -22.201 1.00 95.00 282 PRO A O 1
ATOM 2269 N N . ARG A 1 283 ? -1.155 -12.907 -19.999 1.00 94.38 283 ARG A N 1
ATOM 2270 C CA . ARG A 1 283 ? -1.391 -14.361 -19.990 1.00 94.38 283 ARG A CA 1
ATOM 2271 C C . ARG A 1 283 ? -2.847 -14.690 -20.314 1.00 94.38 283 ARG A C 1
ATOM 2273 O O . ARG A 1 283 ? -3.088 -15.630 -21.068 1.00 94.38 283 ARG A O 1
ATOM 2280 N N . ALA A 1 284 ? -3.810 -13.930 -19.798 1.00 95.00 284 ALA A N 1
ATOM 2281 C CA . ALA A 1 284 ? -5.218 -14.085 -20.148 1.00 95.00 284 ALA A CA 1
ATOM 2282 C C . ALA A 1 284 ? -5.444 -13.807 -21.645 1.00 95.00 284 ALA A C 1
ATOM 2284 O O . ALA A 1 284 ? -6.021 -14.643 -22.345 1.00 95.00 284 ALA A O 1
ATOM 2285 N N . ALA A 1 285 ? -4.885 -12.707 -22.157 1.00 96.31 285 ALA A N 1
ATOM 2286 C CA . ALA A 1 285 ? -4.941 -12.352 -23.573 1.00 96.31 285 ALA A CA 1
ATOM 2287 C C . ALA A 1 285 ? -4.351 -13.443 -24.480 1.00 96.31 285 ALA A C 1
ATOM 2289 O O . ALA A 1 285 ? -4.994 -13.876 -25.440 1.00 96.31 285 ALA A O 1
ATOM 2290 N N . ARG A 1 286 ? -3.164 -13.964 -24.145 1.00 95.06 286 ARG A N 1
ATOM 2291 C CA . ARG A 1 286 ? -2.518 -15.081 -24.856 1.00 95.06 286 ARG A CA 1
ATOM 2292 C C . ARG A 1 286 ? -3.349 -16.354 -24.829 1.00 95.06 286 ARG A C 1
ATOM 2294 O O . ARG A 1 286 ? -3.347 -17.088 -25.803 1.00 95.06 286 ARG A O 1
ATOM 2301 N N . ASN A 1 287 ? -4.107 -16.592 -23.764 1.00 94.12 287 ASN A N 1
ATOM 2302 C CA . ASN A 1 287 ? -5.003 -17.743 -23.649 1.00 94.12 287 ASN A CA 1
ATOM 2303 C C . ASN A 1 287 ? -6.352 -17.569 -24.372 1.00 94.12 287 ASN A C 1
ATOM 2305 O O . ASN A 1 287 ? -7.244 -18.404 -24.201 1.00 94.12 287 ASN A O 1
ATOM 2309 N N . GLY A 1 288 ? -6.502 -16.510 -25.172 1.00 94.75 288 GLY A N 1
ATOM 2310 C CA . GLY A 1 288 ? -7.678 -16.258 -26.000 1.00 94.75 288 GLY A CA 1
ATOM 2311 C C . GLY A 1 288 ? -8.798 -15.489 -25.296 1.00 94.75 288 GLY A C 1
ATOM 2312 O O . GLY A 1 288 ? -9.815 -15.213 -25.924 1.00 94.75 288 GLY A O 1
ATOM 2313 N N . TYR A 1 289 ? -8.645 -15.105 -24.025 1.00 96.00 289 TYR A N 1
ATOM 2314 C CA . TYR A 1 289 ? -9.677 -14.328 -23.335 1.00 96.00 289 TYR A CA 1
ATOM 2315 C C . TYR A 1 289 ? -9.709 -12.885 -23.851 1.00 96.00 289 TYR A C 1
ATOM 2317 O O . TYR A 1 289 ? -8.661 -12.260 -24.037 1.00 96.00 289 TYR A O 1
ATOM 2325 N N . ARG A 1 290 ? -10.917 -12.376 -24.110 1.00 95.56 290 ARG A N 1
ATOM 2326 C CA . ARG A 1 290 ? -11.184 -10.978 -24.506 1.00 95.56 290 ARG A CA 1
ATOM 2327 C C . ARG A 1 290 ? -12.233 -10.310 -23.618 1.00 95.56 290 ARG A C 1
ATOM 2329 O O . ARG A 1 290 ? -12.133 -9.114 -23.381 1.00 95.56 290 ARG A O 1
ATOM 2336 N N . ASN A 1 291 ? -13.168 -11.089 -23.074 1.00 95.56 291 ASN A N 1
ATOM 2337 C CA . ASN A 1 291 ? -14.071 -10.662 -22.009 1.00 95.56 291 ASN A CA 1
ATOM 2338 C C . ASN A 1 291 ? -13.388 -10.890 -20.654 1.00 95.56 291 ASN A C 1
ATOM 2340 O O . ASN A 1 291 ? -13.115 -12.033 -20.281 1.00 95.56 291 ASN A O 1
ATOM 2344 N N . ILE A 1 292 ? -13.072 -9.810 -19.945 1.00 95.44 292 ILE A N 1
ATOM 2345 C CA . ILE A 1 292 ? -12.349 -9.840 -18.672 1.00 95.44 292 ILE A CA 1
ATOM 2346 C C . ILE A 1 292 ? -13.182 -9.109 -17.626 1.00 95.44 292 ILE A C 1
ATOM 2348 O O . ILE A 1 292 ? -13.666 -8.006 -17.867 1.00 95.44 292 ILE A O 1
ATOM 2352 N N . VAL A 1 293 ? -13.330 -9.716 -16.456 1.00 92.12 293 VAL A N 1
ATOM 2353 C CA . VAL A 1 293 ? -13.959 -9.108 -15.288 1.00 92.12 293 VAL A CA 1
ATOM 2354 C C . VAL A 1 293 ? -12.889 -8.942 -14.216 1.00 92.12 293 VAL A C 1
ATOM 2356 O O . VAL A 1 293 ? -12.373 -9.927 -13.701 1.00 92.12 293 VAL A O 1
ATOM 2359 N N . LEU A 1 294 ? -12.533 -7.706 -13.890 1.00 90.19 294 LEU A N 1
ATOM 2360 C CA . LEU A 1 294 ? -11.687 -7.394 -12.742 1.00 90.19 294 LEU A CA 1
ATOM 2361 C C . LEU A 1 294 ? -12.578 -7.363 -11.501 1.00 90.19 294 LEU A C 1
ATOM 2363 O O . LEU A 1 294 ? -13.492 -6.541 -11.423 1.00 90.19 294 LEU A O 1
ATOM 2367 N N . ALA A 1 295 ? -12.346 -8.267 -10.559 1.00 84.00 295 ALA A N 1
ATOM 2368 C CA . ALA A 1 295 ? -13.104 -8.342 -9.319 1.00 84.00 295 ALA A CA 1
ATOM 2369 C C . ALA A 1 295 ? -12.165 -8.103 -8.143 1.00 84.00 295 ALA A C 1
ATOM 2371 O O . ALA A 1 295 ? -11.233 -8.867 -7.915 1.00 84.00 295 ALA A O 1
ATOM 2372 N N . LYS A 1 296 ? -12.415 -7.041 -7.384 1.00 76.88 296 LYS A N 1
ATOM 2373 C CA . LYS A 1 296 ? -11.687 -6.802 -6.144 1.00 76.88 296 LYS A CA 1
ATOM 2374 C C . LYS A 1 296 ? -12.326 -7.586 -5.005 1.00 76.88 296 LYS A C 1
ATOM 2376 O O . LYS A 1 296 ? -13.504 -7.346 -4.778 1.00 76.88 296 LYS A O 1
ATOM 2381 N N . PRO A 1 297 ? -11.585 -8.396 -4.233 1.00 64.62 297 PRO A N 1
ATOM 2382 C CA . PRO A 1 297 ? -12.079 -9.002 -3.001 1.00 64.62 297 PRO A CA 1
ATOM 2383 C C . PRO A 1 297 ? -11.998 -8.031 -1.805 1.00 64.62 297 PRO A C 1
ATOM 2385 O O . PRO A 1 297 ? -12.001 -8.459 -0.661 1.00 64.62 297 PRO A O 1
ATOM 2388 N N . ILE A 1 298 ? -11.878 -6.718 -2.048 1.00 65.31 298 ILE A N 1
ATOM 2389 C CA . ILE A 1 298 ? -11.741 -5.689 -1.008 1.00 65.31 298 ILE A CA 1
ATOM 2390 C C . ILE A 1 298 ? -12.787 -4.595 -1.205 1.00 65.31 298 ILE A C 1
ATOM 2392 O O . ILE A 1 298 ? -13.181 -4.280 -2.329 1.00 65.31 298 ILE A O 1
ATOM 2396 N N . THR A 1 299 ? -13.201 -3.958 -0.113 1.00 65.94 299 THR A N 1
ATOM 2397 C CA . THR A 1 299 ? -14.328 -3.010 -0.074 1.00 65.94 299 THR A CA 1
ATOM 2398 C C . THR A 1 299 ? -13.965 -1.569 -0.461 1.00 65.94 299 THR A C 1
ATOM 2400 O O . THR A 1 299 ? -14.692 -0.603 -0.180 1.00 65.94 299 THR A O 1
ATOM 2403 N N . ASP A 1 300 ? -12.835 -1.419 -1.152 1.00 62.25 300 ASP A N 1
ATOM 2404 C CA . ASP A 1 300 ? -12.265 -0.147 -1.579 1.00 62.25 300 ASP A CA 1
ATOM 2405 C C . ASP A 1 300 ? -12.865 0.358 -2.872 1.00 62.25 300 ASP A C 1
ATOM 2407 O O . ASP A 1 300 ? -12.281 0.290 -3.958 1.00 62.25 300 ASP A O 1
ATOM 2411 N N . HIS A 1 301 ? -14.034 0.964 -2.734 1.00 69.00 301 HIS A N 1
ATOM 2412 C CA . HIS A 1 301 ? -14.631 1.715 -3.810 1.00 69.00 301 HIS A CA 1
ATOM 2413 C C . HIS A 1 301 ? -14.053 3.133 -3.884 1.00 69.00 301 HIS A C 1
ATOM 2415 O O . HIS A 1 301 ? -14.660 4.097 -3.424 1.00 69.00 301 HIS A O 1
ATOM 2421 N N . ASN A 1 302 ? -12.864 3.270 -4.471 1.00 70.19 302 ASN A N 1
ATOM 2422 C CA . ASN A 1 302 ? -12.294 4.580 -4.783 1.00 70.19 302 ASN A CA 1
ATOM 2423 C C . ASN A 1 302 ? -11.702 4.628 -6.197 1.00 70.19 302 ASN A C 1
ATOM 2425 O O . ASN A 1 302 ? -11.314 3.603 -6.767 1.00 70.19 302 ASN A O 1
ATOM 2429 N N . VAL A 1 303 ? -11.661 5.832 -6.775 1.00 73.19 303 VAL A N 1
ATOM 2430 C CA . VAL A 1 303 ? -11.192 6.054 -8.152 1.00 73.19 303 VAL A CA 1
ATOM 2431 C C . VAL A 1 303 ? -9.735 5.632 -8.299 1.00 73.19 303 VAL A C 1
ATOM 2433 O O . VAL A 1 303 ? -9.374 5.002 -9.290 1.00 73.19 303 VAL A O 1
ATOM 2436 N N . TYR A 1 304 ? -8.917 5.876 -7.275 1.00 75.00 304 TYR A N 1
ATOM 2437 C CA . TYR A 1 304 ? -7.516 5.473 -7.252 1.00 75.00 304 TYR A CA 1
ATOM 2438 C C . TYR A 1 304 ? -7.330 3.963 -7.461 1.00 75.00 304 TYR A C 1
ATOM 2440 O O . TYR A 1 304 ? -6.649 3.524 -8.384 1.00 75.00 304 TYR A O 1
ATOM 2448 N N . ALA A 1 305 ? -7.978 3.142 -6.645 1.00 76.44 305 ALA A N 1
ATOM 2449 C CA . ALA A 1 305 ? -7.883 1.697 -6.732 1.00 76.44 305 ALA A CA 1
ATOM 2450 C C . ALA A 1 305 ? -8.539 1.170 -8.015 1.00 76.44 305 ALA A C 1
ATOM 2452 O O . ALA A 1 305 ? -7.998 0.277 -8.662 1.00 76.44 305 ALA A O 1
ATOM 2453 N N . ASN A 1 306 ? -9.711 1.680 -8.389 1.00 79.31 306 ASN A N 1
ATOM 2454 C CA . ASN A 1 306 ? -10.470 1.134 -9.515 1.00 79.31 306 ASN A CA 1
ATOM 2455 C C . ASN A 1 306 ? -9.899 1.567 -10.865 1.00 79.31 306 ASN A C 1
ATOM 2457 O O . ASN A 1 306 ? -9.724 0.742 -11.756 1.00 79.31 306 ASN A O 1
ATOM 2461 N N . ASN A 1 307 ? -9.572 2.837 -11.039 1.00 80.81 307 ASN A N 1
ATOM 2462 C CA . ASN A 1 307 ? -9.102 3.301 -12.333 1.00 80.81 307 ASN A CA 1
ATOM 2463 C C . ASN A 1 307 ? -7.601 3.079 -12.466 1.00 80.81 307 ASN A C 1
ATOM 2465 O O . ASN A 1 307 ? -7.188 2.446 -13.426 1.00 80.81 307 ASN A O 1
ATOM 2469 N N . PHE A 1 308 ? -6.787 3.509 -11.499 1.00 80.31 308 PHE A N 1
ATOM 2470 C CA . PHE A 1 308 ? -5.331 3.456 -11.660 1.00 80.31 308 PHE A CA 1
ATOM 2471 C C . PHE A 1 308 ? -4.767 2.048 -11.466 1.00 80.31 308 PHE A C 1
ATOM 2473 O O . PHE A 1 308 ? -4.002 1.570 -12.302 1.00 80.31 308 PHE A O 1
ATOM 2480 N N . TRP A 1 309 ? -5.157 1.366 -10.390 1.00 81.31 309 TRP A N 1
ATOM 2481 C CA . TRP A 1 309 ? -4.570 0.063 -10.076 1.00 81.31 309 TRP A CA 1
ATOM 2482 C C . TRP A 1 309 ? -5.175 -1.108 -10.826 1.00 81.31 309 TRP A C 1
ATOM 2484 O O . TRP A 1 309 ? -4.446 -2.000 -11.243 1.00 81.31 309 TRP A O 1
ATOM 2494 N N . ASP A 1 310 ? -6.490 -1.117 -11.002 1.00 86.31 310 ASP A N 1
ATOM 2495 C CA . ASP A 1 310 ? -7.146 -2.166 -11.774 1.00 86.31 310 ASP A CA 1
ATOM 2496 C C . ASP A 1 310 ? -7.071 -1.877 -13.262 1.00 86.31 310 ASP A C 1
ATOM 2498 O O . ASP A 1 310 ? -6.349 -2.547 -13.999 1.00 86.31 310 ASP A O 1
ATOM 2502 N N . LEU A 1 311 ? -7.850 -0.894 -13.714 1.00 89.38 311 LEU A N 1
ATOM 2503 C CA . LEU A 1 311 ? -8.142 -0.733 -15.128 1.00 89.38 311 LEU A CA 1
ATOM 2504 C C . LEU A 1 311 ? -6.904 -0.280 -15.904 1.00 89.38 311 LEU A C 1
ATOM 2506 O O . LEU A 1 311 ? -6.488 -0.946 -16.847 1.00 89.38 311 LEU A O 1
ATOM 2510 N N . HIS A 1 312 ? -6.291 0.824 -15.497 1.00 89.25 312 HIS A N 1
ATOM 2511 C CA . HIS A 1 312 ? -5.151 1.432 -16.174 1.00 89.25 312 HIS A CA 1
ATOM 2512 C C . HIS A 1 312 ? -3.926 0.522 -16.162 1.00 89.25 312 HIS A C 1
ATOM 2514 O O . HIS A 1 312 ? -3.316 0.329 -17.209 1.00 89.25 312 HIS A O 1
ATOM 2520 N N . LEU A 1 313 ? -3.603 -0.100 -15.023 1.00 88.44 313 LEU A N 1
ATOM 2521 C CA . LEU A 1 313 ? -2.507 -1.067 -14.953 1.00 88.44 313 LEU A CA 1
ATOM 2522 C C . LEU A 1 313 ? -2.747 -2.275 -15.870 1.00 88.44 313 LEU A C 1
ATOM 2524 O O . LEU A 1 313 ? -1.816 -2.779 -16.504 1.00 88.44 313 LEU A O 1
ATOM 2528 N N . SER A 1 314 ? -4.000 -2.727 -15.971 1.00 92.88 314 SER A N 1
ATOM 2529 C CA . SER A 1 314 ? -4.391 -3.824 -16.857 1.00 92.88 314 SER A CA 1
ATOM 2530 C C . SER A 1 314 ? -4.252 -3.451 -18.331 1.00 92.88 314 SER A C 1
ATOM 2532 O O . SER A 1 314 ? -3.620 -4.186 -19.093 1.00 92.88 314 SER A O 1
ATOM 2534 N N . LEU A 1 315 ? -4.797 -2.297 -18.728 1.00 94.31 315 LEU A N 1
ATOM 2535 C CA . LEU A 1 315 ? -4.712 -1.769 -20.092 1.00 94.31 315 LEU A CA 1
ATOM 2536 C C . LEU A 1 315 ? -3.257 -1.526 -20.498 1.00 94.31 315 LEU A C 1
ATOM 2538 O O . LEU A 1 315 ? -2.817 -1.965 -21.559 1.00 94.31 315 LEU A O 1
ATOM 2542 N N . GLN A 1 316 ? -2.483 -0.915 -19.608 1.00 91.88 316 GLN A N 1
ATOM 2543 C CA . GLN A 1 316 ? -1.060 -0.705 -19.793 1.00 91.88 316 GLN A CA 1
ATOM 2544 C C . GLN A 1 316 ? -0.307 -2.007 -19.998 1.00 91.88 316 GLN A C 1
ATOM 2546 O O . GLN A 1 316 ? 0.536 -2.094 -20.892 1.00 91.88 316 GLN A O 1
ATOM 2551 N N . SER A 1 317 ? -0.592 -3.021 -19.184 1.00 92.38 317 SER A N 1
ATOM 2552 C CA . SER A 1 317 ? 0.070 -4.306 -19.338 1.00 92.38 317 SER A CA 1
ATOM 2553 C C . SER A 1 317 ? -0.249 -4.953 -20.691 1.00 92.38 317 SER A C 1
ATOM 2555 O O . SER A 1 317 ? 0.658 -5.421 -21.384 1.00 92.38 317 SER A O 1
ATOM 2557 N N . LEU A 1 318 ? -1.514 -4.921 -21.118 1.00 95.62 318 LEU A N 1
ATOM 2558 C CA . LEU A 1 318 ? -1.919 -5.410 -22.438 1.00 95.62 318 LEU A CA 1
ATOM 2559 C C . LEU A 1 318 ? -1.199 -4.654 -23.566 1.00 95.62 318 LEU A C 1
ATOM 2561 O O . LEU A 1 318 ? -0.582 -5.290 -24.423 1.00 95.62 318 LEU A O 1
ATOM 2565 N N . CYS A 1 319 ? -1.196 -3.320 -23.513 1.00 94.81 319 CYS A N 1
ATOM 2566 C CA . CYS A 1 319 ? -0.512 -2.466 -24.483 1.00 94.81 319 CYS A CA 1
ATOM 2567 C C . CYS A 1 319 ? 0.994 -2.770 -24.552 1.00 94.81 319 CYS A C 1
ATOM 2569 O O . CYS A 1 319 ? 1.545 -2.982 -25.635 1.00 94.81 319 CYS A O 1
ATOM 2571 N N . ARG A 1 320 ? 1.675 -2.875 -23.400 1.00 91.69 320 ARG A N 1
ATOM 2572 C CA . ARG A 1 320 ? 3.113 -3.199 -23.336 1.00 91.69 320 ARG A CA 1
ATOM 2573 C C . ARG A 1 320 ? 3.415 -4.599 -23.865 1.00 91.69 320 ARG A C 1
ATOM 2575 O O . ARG A 1 320 ? 4.456 -4.814 -24.480 1.00 91.69 320 ARG A O 1
ATOM 2582 N N . ALA A 1 321 ? 2.485 -5.535 -23.693 1.00 94.00 321 ALA A N 1
ATOM 2583 C CA . ALA A 1 321 ? 2.541 -6.859 -24.302 1.00 94.00 321 ALA A CA 1
ATOM 2584 C C . ALA A 1 321 ? 2.161 -6.877 -25.800 1.00 94.00 321 ALA A C 1
ATOM 2586 O O . ALA A 1 321 ? 2.093 -7.963 -26.376 1.00 94.00 321 ALA A O 1
ATOM 2587 N N . ARG A 1 322 ? 1.981 -5.697 -26.421 1.00 94.25 322 ARG A N 1
ATOM 2588 C CA . ARG A 1 322 ? 1.642 -5.439 -27.834 1.00 94.25 322 ARG A CA 1
ATOM 2589 C C . ARG A 1 322 ? 0.222 -5.805 -28.256 1.00 94.25 322 ARG A C 1
ATOM 2591 O O . ARG A 1 322 ? -0.054 -5.868 -29.447 1.00 94.25 322 ARG A O 1
ATOM 2598 N N . PHE A 1 323 ? -0.686 -6.004 -27.308 1.00 95.94 323 PHE A N 1
ATOM 2599 C CA . PHE A 1 323 ? -2.104 -6.157 -27.618 1.00 95.94 323 PHE A CA 1
ATOM 2600 C C . PHE A 1 323 ? -2.771 -4.794 -27.849 1.00 95.94 323 PHE A C 1
ATOM 2602 O O . PHE A 1 323 ? -2.504 -3.848 -27.107 1.00 95.94 323 PHE A O 1
ATOM 2609 N N . ASP A 1 324 ? -3.678 -4.705 -28.828 1.00 95.06 324 ASP A N 1
ATOM 2610 C CA . ASP A 1 324 ? -4.590 -3.561 -28.932 1.00 95.06 324 ASP A CA 1
ATOM 2611 C C . ASP A 1 324 ? -5.620 -3.654 -27.805 1.00 95.06 324 ASP A C 1
ATOM 2613 O O . ASP A 1 324 ? -6.416 -4.590 -27.736 1.00 95.06 324 ASP A O 1
ATOM 2617 N N . VAL A 1 325 ? -5.607 -2.679 -26.900 1.00 95.44 325 VAL A N 1
ATOM 2618 C CA . VAL A 1 325 ? -6.520 -2.639 -25.755 1.00 95.44 325 VAL A CA 1
ATOM 2619 C C . VAL A 1 325 ? -7.991 -2.546 -26.170 1.00 95.44 325 VAL A C 1
ATOM 2621 O O . VAL A 1 325 ? -8.856 -2.957 -25.399 1.00 95.44 325 VAL A O 1
ATOM 2624 N N . LYS A 1 326 ? -8.289 -2.073 -27.389 1.00 95.69 326 LYS A N 1
ATOM 2625 C CA . LYS A 1 326 ? -9.655 -2.001 -27.934 1.00 95.69 326 LYS A CA 1
ATOM 2626 C C . LYS A 1 326 ? -10.256 -3.374 -28.240 1.00 95.69 326 LYS A C 1
ATOM 2628 O O . LYS A 1 326 ? -11.474 -3.484 -28.339 1.00 95.69 326 LYS A O 1
ATOM 2633 N N . ASP A 1 327 ? -9.431 -4.417 -28.340 1.00 95.25 327 ASP A N 1
ATOM 2634 C CA . ASP A 1 327 ? -9.896 -5.795 -28.537 1.00 95.25 327 ASP A CA 1
ATOM 2635 C C . ASP A 1 327 ? -10.483 -6.426 -27.264 1.00 95.25 327 ASP A C 1
ATOM 2637 O O . ASP A 1 327 ? -10.992 -7.552 -27.313 1.00 95.25 327 ASP A O 1
ATOM 2641 N N . PHE A 1 328 ? -10.378 -5.752 -26.115 1.00 97.00 328 PHE A N 1
ATOM 2642 C CA . PHE A 1 328 ? -10.726 -6.301 -24.810 1.00 97.00 328 PHE A CA 1
ATOM 2643 C C . PHE A 1 328 ? -11.941 -5.593 -24.221 1.00 97.00 328 PHE A C 1
ATOM 2645 O O . PHE A 1 328 ? -11.980 -4.373 -24.086 1.00 97.00 328 PHE A O 1
ATOM 2652 N N . ASN A 1 329 ? -12.914 -6.390 -23.796 1.00 96.62 329 ASN A N 1
ATOM 2653 C CA . ASN A 1 329 ? -14.048 -5.941 -23.007 1.00 96.62 329 ASN A CA 1
ATOM 2654 C C . ASN A 1 329 ? -13.720 -6.156 -21.525 1.00 96.62 329 ASN A C 1
ATOM 2656 O O . ASN A 1 329 ? -13.891 -7.261 -21.002 1.00 96.62 329 ASN A O 1
ATOM 2660 N N . ILE A 1 330 ? -13.196 -5.116 -20.872 1.00 95.31 330 ILE A N 1
ATOM 2661 C CA . ILE A 1 330 ? -12.817 -5.149 -19.456 1.00 95.31 330 ILE A CA 1
ATOM 2662 C C . ILE A 1 330 ? -13.929 -4.517 -18.620 1.00 95.31 330 ILE A C 1
ATOM 2664 O O . ILE A 1 330 ? -14.184 -3.319 -18.709 1.00 95.31 330 ILE A O 1
ATOM 2668 N N . ASN A 1 331 ? -14.559 -5.327 -17.776 1.00 92.19 331 ASN A N 1
ATOM 2669 C CA . ASN A 1 331 ? -15.570 -4.907 -16.812 1.00 92.19 331 ASN A CA 1
ATOM 2670 C C . ASN A 1 331 ? -14.990 -4.963 -15.399 1.00 92.19 331 ASN A C 1
ATOM 2672 O O . ASN A 1 331 ? -14.076 -5.739 -15.133 1.00 92.19 331 ASN A O 1
ATOM 2676 N N . GLN A 1 332 ? -15.520 -4.154 -14.484 1.00 87.81 332 GLN A N 1
ATOM 2677 C CA . GLN A 1 332 ? -15.090 -4.145 -13.086 1.00 87.81 332 GLN A CA 1
ATOM 2678 C C . GLN A 1 332 ? -16.263 -4.471 -12.171 1.00 87.81 332 GLN A C 1
ATOM 2680 O O . GLN A 1 332 ? -17.292 -3.797 -12.228 1.00 87.81 332 GLN A O 1
ATOM 2685 N N . VAL A 1 333 ? -16.083 -5.445 -11.282 1.00 81.50 333 VAL A N 1
ATOM 2686 C CA . VAL A 1 333 ? -16.967 -5.642 -10.133 1.00 81.50 333 VAL A CA 1
ATOM 2687 C C . VAL A 1 333 ? -16.456 -4.749 -9.015 1.00 81.50 333 VAL A C 1
ATOM 2689 O O . VAL A 1 333 ? -15.417 -4.989 -8.402 1.00 81.50 333 VAL A O 1
ATOM 2692 N N . ARG A 1 334 ? -17.190 -3.665 -8.791 1.00 72.44 334 ARG A N 1
ATOM 2693 C CA . ARG A 1 334 ? -16.913 -2.678 -7.755 1.00 72.44 334 ARG A CA 1
ATOM 2694 C C . ARG A 1 334 ? -17.562 -3.156 -6.459 1.00 72.44 334 ARG A C 1
ATOM 2696 O O . ARG A 1 334 ? -18.750 -2.930 -6.259 1.00 72.44 334 ARG A O 1
ATOM 2703 N N . MET A 1 335 ? -16.797 -3.831 -5.604 1.00 64.06 335 MET A N 1
ATOM 2704 C CA . MET A 1 335 ? -17.261 -4.161 -4.257 1.00 64.06 335 MET A CA 1
ATOM 2705 C C . MET A 1 335 ? -17.354 -2.890 -3.405 1.00 64.06 335 MET A C 1
ATOM 2707 O O . MET A 1 335 ? -16.445 -2.059 -3.388 1.00 64.06 335 MET A O 1
ATOM 2711 N N . TYR A 1 336 ? -18.476 -2.741 -2.709 1.00 68.00 336 TYR A N 1
ATOM 2712 C CA . TYR A 1 336 ? -18.714 -1.689 -1.727 1.00 68.00 336 TYR A CA 1
ATOM 2713 C C . TYR A 1 336 ? -18.660 -2.326 -0.340 1.00 68.00 336 TYR A C 1
ATOM 2715 O O . TYR A 1 336 ? -19.222 -3.399 -0.160 1.00 68.00 336 TYR A O 1
ATOM 2723 N N . GLY A 1 337 ? -18.066 -1.675 0.664 1.00 66.00 337 GLY A N 1
ATOM 2724 C CA . GLY A 1 337 ? -18.096 -2.159 2.062 1.00 66.00 337 GLY A CA 1
ATOM 2725 C C . GLY A 1 337 ? -19.430 -1.917 2.742 1.00 66.00 337 GLY A C 1
ATOM 2726 O O . GLY A 1 337 ? -19.498 -1.408 3.853 1.00 66.00 337 GLY A O 1
ATOM 2727 N N . ARG A 1 338 ? -20.496 -2.180 1.995 1.00 78.69 338 ARG A N 1
ATOM 2728 C CA . ARG A 1 338 ? -21.887 -1.905 2.329 1.00 78.69 338 ARG A CA 1
ATOM 2729 C C . ARG A 1 338 ? -22.787 -3.050 1.877 1.00 78.69 338 ARG A C 1
ATOM 2731 O O . ARG A 1 338 ? -23.989 -2.860 1.716 1.00 78.69 338 ARG A O 1
ATOM 2738 N N . THR A 1 339 ? -22.200 -4.214 1.596 1.00 80.69 339 THR A N 1
ATOM 2739 C CA . THR A 1 339 ? -22.977 -5.424 1.349 1.00 80.69 339 THR A CA 1
ATOM 2740 C C . THR A 1 339 ? -23.370 -6.060 2.684 1.00 80.69 339 THR A C 1
ATOM 2742 O O . THR A 1 339 ? -22.679 -5.848 3.689 1.00 80.69 339 THR A O 1
ATOM 2745 N N . PRO A 1 340 ? -24.468 -6.833 2.721 1.00 84.06 340 PRO A N 1
ATOM 2746 C CA . PRO A 1 340 ? -24.846 -7.594 3.906 1.00 84.06 340 PRO A CA 1
ATOM 2747 C C . PRO A 1 340 ? -23.718 -8.494 4.420 1.00 84.06 340 PRO A C 1
ATOM 2749 O O . PRO A 1 340 ? -23.480 -8.527 5.619 1.00 84.06 340 PRO A O 1
ATOM 2752 N N . GLU A 1 341 ? -22.976 -9.149 3.526 1.00 83.00 341 GLU A N 1
ATOM 2753 C CA . GLU A 1 341 ? -21.879 -10.060 3.871 1.00 83.00 341 GLU A CA 1
ATOM 2754 C C . GLU A 1 341 ? -20.742 -9.322 4.579 1.00 83.00 341 GLU A C 1
ATOM 2756 O O . GLU A 1 341 ? -20.248 -9.784 5.602 1.00 83.00 341 GLU A O 1
ATOM 2761 N N . TYR A 1 342 ? -20.368 -8.136 4.086 1.00 82.69 342 TYR A N 1
ATOM 2762 C CA . TYR A 1 342 ? -19.345 -7.325 4.739 1.00 82.69 342 TYR A CA 1
ATOM 2763 C C . TYR A 1 342 ? -19.787 -6.862 6.129 1.00 82.69 342 TYR A C 1
ATOM 2765 O O . TYR A 1 342 ? -19.023 -6.964 7.086 1.00 82.69 342 TYR A O 1
ATOM 2773 N N . ASN A 1 343 ? -21.018 -6.356 6.257 1.00 88.38 343 ASN A N 1
ATOM 2774 C CA . ASN A 1 343 ? -21.518 -5.916 7.558 1.00 88.38 343 ASN A CA 1
ATOM 2775 C C . ASN A 1 343 ? -21.637 -7.093 8.538 1.00 88.38 343 ASN A C 1
ATOM 2777 O O . ASN A 1 343 ? -21.317 -6.922 9.709 1.00 88.38 343 ASN A O 1
ATOM 2781 N N . TYR A 1 344 ? -22.035 -8.275 8.058 1.00 89.06 344 TYR A N 1
ATOM 2782 C CA . TYR A 1 344 ? -22.084 -9.499 8.852 1.00 89.06 344 TYR A CA 1
ATOM 2783 C C . TYR A 1 344 ? -20.693 -9.900 9.350 1.00 89.06 344 TYR A C 1
ATOM 2785 O O . TYR A 1 344 ? -20.518 -10.078 10.548 1.00 89.06 344 TYR A O 1
ATOM 2793 N N . MET A 1 345 ? -19.677 -9.935 8.479 1.00 85.25 345 MET A N 1
ATOM 2794 C CA . MET A 1 345 ? -18.289 -10.202 8.891 1.00 85.25 345 MET A CA 1
ATOM 2795 C C . MET A 1 345 ? -17.793 -9.196 9.939 1.00 85.25 345 MET A C 1
ATOM 2797 O O . MET A 1 345 ? -17.129 -9.556 10.909 1.00 85.25 345 MET A O 1
ATOM 2801 N N . MET A 1 346 ? -18.124 -7.917 9.762 1.00 86.19 346 MET A N 1
ATOM 2802 C CA . MET A 1 346 ? -17.764 -6.865 10.711 1.00 86.19 346 MET A CA 1
ATOM 2803 C C . MET A 1 346 ? -18.500 -7.011 12.048 1.00 86.19 346 MET A C 1
ATOM 2805 O O . MET A 1 346 ? -17.904 -6.752 13.090 1.00 86.19 346 MET A O 1
ATOM 2809 N N . HIS A 1 347 ? -19.763 -7.447 12.034 1.00 90.88 347 HIS A N 1
ATOM 2810 C CA . HIS A 1 347 ? -20.517 -7.762 13.249 1.00 90.88 347 HIS A CA 1
ATOM 2811 C C . HIS A 1 347 ? -19.933 -8.986 13.947 1.00 90.88 347 HIS A C 1
ATOM 2813 O O . HIS A 1 347 ? -19.667 -8.885 15.130 1.00 90.88 347 HIS A O 1
ATOM 2819 N N . GLN A 1 348 ? -19.579 -10.058 13.235 1.00 87.81 348 GLN A N 1
ATOM 2820 C CA . GLN A 1 348 ? -18.883 -11.206 13.834 1.00 87.81 348 GLN A CA 1
ATOM 2821 C C . GLN A 1 348 ? -17.560 -10.803 14.498 1.00 87.81 348 GLN A C 1
ATOM 2823 O O . GLN A 1 348 ? -17.206 -11.304 15.563 1.00 87.81 348 GLN A O 1
ATOM 2828 N N . ASN A 1 349 ? -16.818 -9.873 13.890 1.00 84.00 349 ASN A N 1
ATOM 2829 C CA . ASN A 1 349 ? -15.616 -9.322 14.510 1.00 84.00 349 ASN A CA 1
ATOM 2830 C C . ASN A 1 349 ? -15.933 -8.535 15.789 1.00 84.00 349 ASN A C 1
ATOM 2832 O O . ASN A 1 349 ? -15.172 -8.634 16.747 1.00 84.00 349 ASN A O 1
ATOM 2836 N N . LEU A 1 350 ? -17.042 -7.792 15.817 1.00 88.06 350 LEU A N 1
ATOM 2837 C CA . LEU A 1 350 ? -17.527 -7.094 17.008 1.00 88.06 350 LEU A CA 1
ATOM 2838 C C . LEU A 1 350 ? -18.019 -8.075 18.091 1.00 88.06 350 LEU A C 1
ATOM 2840 O O . LEU A 1 350 ? -17.650 -7.916 19.251 1.00 88.06 350 LEU A O 1
ATOM 2844 N N . GLU A 1 351 ? -18.792 -9.102 17.726 1.00 89.25 351 GLU A N 1
ATOM 2845 C CA . GLU A 1 351 ? -19.359 -10.120 18.629 1.00 89.25 351 GLU A CA 1
ATOM 2846 C C . GLU A 1 351 ? -18.269 -10.818 19.438 1.00 89.25 351 GLU A C 1
ATOM 2848 O O . GLU A 1 351 ? -18.384 -10.935 20.650 1.00 89.25 351 GLU A O 1
ATOM 2853 N N . ARG A 1 352 ? -17.134 -11.139 18.807 1.00 83.94 352 ARG A N 1
ATOM 2854 C CA . ARG A 1 352 ? -15.962 -11.710 19.496 1.00 83.94 352 ARG A CA 1
ATOM 2855 C C . ARG A 1 352 ? -15.453 -10.872 20.673 1.00 83.94 352 ARG A C 1
ATOM 2857 O O . ARG A 1 352 ? -14.714 -11.393 21.501 1.00 83.94 352 ARG A O 1
ATOM 2864 N N . HIS A 1 353 ? -15.737 -9.573 20.696 1.00 85.00 353 HIS A N 1
ATOM 2865 C CA . HIS A 1 353 ? -15.414 -8.687 21.813 1.00 85.00 353 HIS A CA 1
ATOM 2866 C C . HIS A 1 353 ? -16.592 -8.547 22.777 1.00 85.00 353 HIS A C 1
ATOM 2868 O O . HIS A 1 353 ? -16.384 -8.532 23.988 1.00 85.00 353 HIS A O 1
ATOM 2874 N N . LEU A 1 354 ? -17.814 -8.476 22.247 1.00 89.94 354 LEU A N 1
ATOM 2875 C CA . LEU A 1 354 ? -19.037 -8.426 23.043 1.00 89.94 354 LEU A CA 1
ATOM 2876 C C . LEU A 1 354 ? -19.233 -9.688 23.897 1.00 89.94 354 LEU A C 1
ATOM 2878 O O . LEU A 1 354 ? -19.710 -9.571 25.015 1.00 89.94 354 LEU A O 1
ATOM 2882 N N . ASP A 1 355 ? -18.769 -10.858 23.450 1.00 88.50 355 ASP A N 1
ATOM 2883 C CA . ASP A 1 355 ? -18.801 -12.122 24.208 1.00 88.50 355 ASP A CA 1
ATOM 2884 C C . ASP A 1 355 ? -18.068 -12.048 25.564 1.00 88.50 355 ASP A C 1
ATOM 2886 O O . ASP A 1 355 ? -18.276 -12.885 26.447 1.00 88.50 355 ASP A O 1
ATOM 2890 N N . HIS A 1 356 ? -17.194 -11.052 25.740 1.00 87.94 356 HIS A N 1
ATOM 2891 C CA . HIS A 1 356 ? -16.464 -10.796 26.981 1.00 87.94 356 HIS A CA 1
ATOM 2892 C C . HIS A 1 356 ? -17.096 -9.695 27.850 1.00 87.94 356 HIS A C 1
ATOM 2894 O O . HIS A 1 356 ? -16.575 -9.402 28.926 1.00 87.94 356 HIS A O 1
ATOM 2900 N N . ILE A 1 357 ? -18.197 -9.093 27.400 1.00 89.38 357 ILE A N 1
ATOM 2901 C CA . ILE A 1 357 ? -18.906 -7.996 28.060 1.00 89.38 357 ILE A CA 1
ATOM 2902 C C . ILE A 1 357 ? -20.264 -8.514 28.548 1.00 89.38 357 ILE A C 1
ATOM 2904 O O . ILE A 1 357 ? -20.905 -9.344 27.911 1.00 89.38 357 ILE A O 1
ATOM 2908 N N . GLU A 1 358 ? -20.718 -8.052 29.717 1.00 93.44 358 GLU A N 1
ATOM 2909 C CA . GLU A 1 358 ? -22.023 -8.471 30.235 1.00 93.44 358 GLU A CA 1
ATOM 2910 C C . GLU A 1 358 ? -23.167 -7.963 29.332 1.00 93.44 358 GLU A C 1
ATOM 2912 O O . GLU A 1 358 ? -23.238 -6.753 29.070 1.00 93.44 358 GLU A O 1
ATOM 2917 N N . PRO A 1 359 ? -24.124 -8.827 28.936 1.00 95.00 359 PRO A N 1
ATOM 2918 C CA . PRO A 1 359 ? -25.312 -8.399 28.210 1.00 95.00 359 PRO A CA 1
ATOM 2919 C C . PRO A 1 359 ? -26.065 -7.273 28.934 1.00 95.00 359 PRO A C 1
ATOM 2921 O O . PRO A 1 359 ? -26.203 -7.254 30.158 1.00 95.00 359 PRO A O 1
ATOM 2924 N N . GLY A 1 360 ? -26.576 -6.316 28.167 1.00 93.94 360 GLY A N 1
ATOM 2925 C CA . GLY A 1 360 ? -27.256 -5.112 28.643 1.00 93.94 360 GLY A CA 1
ATOM 2926 C C . GLY A 1 360 ? -26.322 -3.945 28.975 1.00 93.94 360 GLY A C 1
ATOM 2927 O O . GLY A 1 360 ? -26.818 -2.830 29.204 1.00 93.94 360 GLY A O 1
ATOM 2928 N N . SER A 1 361 ? -25.003 -4.176 28.970 1.00 94.19 361 SER A N 1
ATOM 2929 C CA . SER A 1 361 ? -23.985 -3.134 29.129 1.00 94.19 361 SER A CA 1
ATOM 2930 C C . SER A 1 361 ? -24.043 -2.113 27.999 1.00 94.19 361 SER A C 1
ATOM 2932 O O . SER A 1 361 ? -24.451 -2.402 26.871 1.00 94.19 361 SER A O 1
ATOM 2934 N N . GLU A 1 362 ? -23.644 -0.886 28.319 1.00 94.12 362 GLU A N 1
ATOM 2935 C CA . GLU A 1 362 ? -23.476 0.169 27.330 1.00 94.12 362 GLU A CA 1
ATOM 2936 C C . GLU A 1 362 ? -22.056 0.132 26.775 1.00 94.12 362 GLU A C 1
ATOM 2938 O O . GLU A 1 362 ? -21.097 0.279 27.532 1.00 94.12 362 GLU A O 1
ATOM 2943 N N . VAL A 1 363 ? -21.942 -0.040 25.459 1.00 94.00 363 VAL A N 1
ATOM 2944 C CA . VAL A 1 363 ? -20.667 -0.234 24.767 1.00 94.00 363 VAL A CA 1
ATOM 2945 C C . VAL A 1 363 ? -20.487 0.863 23.732 1.00 94.00 363 VAL A C 1
ATOM 2947 O O . VAL A 1 363 ? -21.302 1.011 22.820 1.00 94.00 363 VAL A O 1
ATOM 2950 N N . SER A 1 364 ? -19.411 1.637 23.852 1.00 94.88 364 SER A N 1
ATOM 2951 C CA . SER A 1 364 ? -19.041 2.606 22.822 1.00 94.88 364 SER A CA 1
ATOM 2952 C C . SER A 1 364 ? -18.171 1.943 21.766 1.00 94.88 364 SER A C 1
ATOM 2954 O O . SER A 1 364 ? -17.117 1.396 22.076 1.00 94.88 364 SER A O 1
ATOM 2956 N N . VAL A 1 365 ? -18.583 2.029 20.504 1.00 94.69 365 VAL A N 1
ATOM 2957 C CA . VAL A 1 365 ? -17.836 1.464 19.379 1.00 94.69 365 VAL A CA 1
ATOM 2958 C C . VAL A 1 365 ? -17.204 2.589 18.567 1.00 94.69 365 VAL A C 1
ATOM 2960 O O . VAL A 1 365 ? -17.888 3.455 18.019 1.00 94.69 365 VAL A O 1
ATOM 2963 N N . ILE A 1 366 ? -15.876 2.558 18.471 1.00 93.12 366 ILE A N 1
ATOM 2964 C CA . ILE A 1 366 ? -15.079 3.478 17.662 1.00 93.12 366 ILE A CA 1
ATOM 2965 C C . ILE A 1 366 ? -14.740 2.789 16.341 1.00 93.12 366 ILE A C 1
ATOM 2967 O O . ILE A 1 366 ? -13.901 1.887 16.300 1.00 93.12 366 ILE A O 1
ATOM 2971 N N . TYR A 1 367 ? -15.349 3.233 15.241 1.00 91.00 367 TYR A N 1
ATOM 2972 C CA . TYR A 1 367 ? -15.005 2.726 13.914 1.00 91.00 367 TYR A CA 1
ATOM 2973 C C . TYR A 1 367 ? -13.750 3.416 13.395 1.00 91.00 367 TYR A C 1
ATOM 2975 O O . TYR A 1 367 ? -13.693 4.643 13.293 1.00 91.00 367 TYR A O 1
ATOM 2983 N N . THR A 1 368 ? -12.749 2.628 13.024 1.00 85.94 368 THR A N 1
ATOM 2984 C CA . THR A 1 368 ? -11.404 3.138 12.783 1.00 85.94 368 THR A CA 1
ATOM 2985 C C . THR A 1 368 ? -10.860 2.709 11.430 1.00 85.94 368 THR A C 1
ATOM 2987 O O . THR A 1 368 ? -10.826 1.525 11.097 1.00 85.94 368 THR A O 1
ATOM 2990 N N . THR A 1 369 ? -10.367 3.673 10.651 1.00 81.06 369 THR A N 1
ATOM 2991 C CA . THR A 1 369 ? -9.760 3.420 9.339 1.00 81.06 369 THR A CA 1
ATOM 2992 C C . THR A 1 369 ? -8.290 3.846 9.254 1.00 81.06 369 THR A C 1
ATOM 2994 O O . THR A 1 369 ? -7.824 4.743 9.958 1.00 81.06 369 THR A O 1
ATOM 2997 N N . PHE A 1 370 ? -7.563 3.209 8.336 1.00 71.31 370 PHE A N 1
ATOM 2998 C CA . PHE A 1 370 ? -6.184 3.531 7.960 1.00 71.31 370 PHE A CA 1
ATOM 2999 C C . PHE A 1 370 ? -6.096 4.549 6.794 1.00 71.31 370 PHE A C 1
ATOM 3001 O O . PHE A 1 370 ? -5.004 4.929 6.379 1.00 71.31 370 PHE A O 1
ATOM 3008 N N . GLY A 1 371 ? -7.227 4.983 6.220 1.00 62.62 371 GLY A N 1
ATOM 3009 C CA . GLY A 1 371 ? -7.249 5.807 4.999 1.00 62.62 371 GLY A CA 1
ATOM 3010 C C . GLY A 1 371 ? -6.494 7.146 5.102 1.00 62.62 371 GLY A C 1
ATOM 3011 O O . GLY A 1 371 ? -6.334 7.697 6.182 1.00 62.62 371 GLY A O 1
ATOM 3012 N N . LEU A 1 372 ? -6.043 7.692 3.968 1.00 57.53 372 LEU A N 1
ATOM 3013 C CA . LEU A 1 372 ? -5.317 8.972 3.913 1.00 57.53 372 LEU A CA 1
ATOM 3014 C C . LEU A 1 372 ? -6.264 10.176 4.074 1.00 57.53 372 LEU A C 1
ATOM 3016 O O . LEU A 1 372 ? -7.314 10.189 3.428 1.00 57.53 372 LEU A O 1
ATOM 3020 N N . PRO A 1 373 ? -5.900 11.209 4.854 1.00 51.34 373 PRO A N 1
ATOM 3021 C CA . PRO A 1 373 ? -6.730 12.382 5.020 1.00 51.34 373 PRO A CA 1
ATOM 3022 C C . PRO A 1 373 ? -6.444 13.497 4.006 1.00 51.34 373 PRO A C 1
ATOM 3024 O O . PRO A 1 373 ? -5.315 13.752 3.599 1.00 51.34 373 PRO A O 1
ATOM 3027 N N . TRP A 1 374 ? -7.534 14.154 3.618 1.00 49.59 374 TRP A N 1
ATOM 3028 C CA . TRP A 1 374 ? -7.677 15.416 2.880 1.00 49.59 374 TRP A CA 1
ATOM 3029 C C . TRP A 1 374 ? -7.265 16.680 3.670 1.00 49.59 374 TRP A C 1
ATOM 3031 O O . TRP A 1 374 ? -7.420 16.666 4.893 1.00 49.59 374 TRP A O 1
ATOM 3041 N N . PRO A 1 375 ? -6.930 17.819 3.009 1.00 47.75 375 PRO A N 1
ATOM 3042 C CA . PRO A 1 375 ? -6.637 18.020 1.582 1.00 47.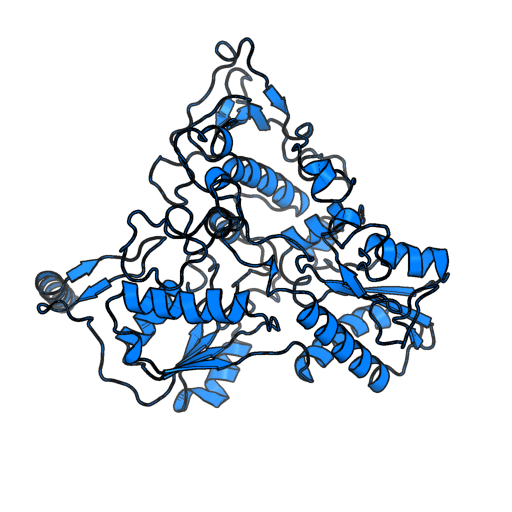75 375 PRO A CA 1
ATOM 3043 C C . PRO A 1 375 ? -5.137 17.999 1.290 1.00 47.75 375 PRO A C 1
ATOM 3045 O O . PRO A 1 375 ? -4.305 18.255 2.155 1.00 47.75 375 PRO A O 1
ATOM 3048 N N . GLY A 1 376 ? -4.797 17.876 0.014 1.00 45.47 376 GLY A N 1
ATOM 3049 C CA . GLY A 1 376 ? -3.540 18.432 -0.481 1.00 45.47 376 GLY A CA 1
ATOM 3050 C C . GLY A 1 376 ? -3.765 19.209 -1.776 1.00 45.47 376 GLY A C 1
ATOM 3051 O O . GLY A 1 376 ? -4.897 19.504 -2.140 1.00 45.47 376 GLY A O 1
ATOM 3052 N N . ALA A 1 377 ? -2.696 19.589 -2.465 1.00 45.81 377 ALA A N 1
ATOM 3053 C CA . ALA A 1 377 ? -2.755 20.193 -3.796 1.00 45.81 377 ALA A CA 1
ATOM 3054 C C . ALA A 1 377 ? -2.493 19.133 -4.884 1.00 45.81 377 ALA A C 1
ATOM 3056 O O . ALA A 1 377 ? -2.060 18.030 -4.580 1.00 45.81 377 ALA A O 1
ATOM 3057 N N . ASN A 1 378 ? -2.649 19.463 -6.164 1.00 56.97 378 ASN A N 1
ATOM 3058 C CA . ASN A 1 378 ? -2.113 18.633 -7.252 1.00 56.97 378 ASN A CA 1
ATOM 3059 C C . ASN A 1 378 ? -0.832 19.299 -7.797 1.00 56.97 378 ASN A C 1
ATOM 3061 O O . ASN A 1 378 ? -0.860 19.865 -8.893 1.00 56.97 378 ASN A O 1
ATOM 3065 N N . PRO A 1 379 ? 0.251 19.405 -6.993 1.00 60.09 379 PRO A N 1
ATOM 3066 C CA . PRO A 1 379 ? 1.416 20.170 -7.392 1.00 60.09 379 PRO A CA 1
ATOM 3067 C C . PRO A 1 379 ? 2.138 19.459 -8.541 1.00 60.09 379 PRO A C 1
ATOM 3069 O O . PRO A 1 379 ? 2.089 18.237 -8.671 1.00 60.09 379 PRO A O 1
ATOM 3072 N N . VAL A 1 380 ? 2.813 20.242 -9.376 1.00 70.50 380 VAL A N 1
ATOM 3073 C CA . VAL A 1 380 ? 3.671 19.739 -10.451 1.00 70.50 380 VAL A CA 1
ATOM 3074 C C . VAL A 1 380 ? 5.110 20.089 -10.109 1.00 70.50 380 VAL A C 1
ATOM 3076 O O . VAL A 1 380 ? 5.401 21.228 -9.739 1.00 70.50 380 VAL A O 1
ATOM 3079 N N . GLY A 1 381 ? 6.015 19.126 -10.266 1.00 79.50 381 GLY A N 1
ATOM 3080 C CA . GLY A 1 381 ? 7.441 19.341 -10.069 1.00 79.50 381 GLY A CA 1
ATOM 3081 C C . GLY A 1 381 ? 8.142 18.192 -9.349 1.00 79.50 381 GLY A C 1
ATOM 3082 O O . GLY A 1 381 ? 7.520 17.208 -8.952 1.00 79.50 381 GLY A O 1
ATOM 3083 N N . PRO A 1 382 ? 9.458 18.324 -9.139 1.00 81.00 382 PRO A N 1
ATOM 3084 C CA . PRO A 1 382 ? 10.275 17.270 -8.544 1.00 81.00 382 PRO A CA 1
ATOM 3085 C C . PRO A 1 382 ? 9.921 16.976 -7.078 1.00 81.00 382 PRO A C 1
ATOM 3087 O O . PRO A 1 382 ? 10.143 15.865 -6.604 1.00 81.00 382 PRO A O 1
ATOM 3090 N N . MET A 1 383 ? 9.326 17.941 -6.373 1.00 81.88 383 MET A N 1
ATOM 3091 C CA . MET A 1 383 ? 8.862 17.786 -4.987 1.00 81.88 383 MET A CA 1
ATOM 3092 C C . MET A 1 383 ? 7.388 17.394 -4.877 1.00 81.88 383 MET A C 1
ATOM 3094 O O . MET A 1 383 ? 6.834 17.335 -3.782 1.00 81.88 383 MET A O 1
ATOM 3098 N N . SER A 1 384 ? 6.735 17.138 -6.006 1.00 73.44 384 SER A N 1
ATOM 3099 C CA . SER A 1 384 ? 5.332 16.761 -6.049 1.00 73.44 384 SER A CA 1
ATOM 3100 C C . SER A 1 384 ? 5.171 15.250 -6.009 1.00 73.44 384 SER A C 1
ATOM 3102 O O . SER A 1 384 ? 5.949 14.513 -6.619 1.00 73.44 384 SER A O 1
ATOM 3104 N N . ASN A 1 385 ? 4.138 14.788 -5.308 1.00 69.44 385 ASN A N 1
ATOM 3105 C CA . ASN A 1 385 ? 3.634 13.438 -5.505 1.00 69.44 385 ASN A CA 1
ATOM 3106 C C . ASN A 1 385 ? 2.841 13.425 -6.820 1.00 69.44 385 ASN A C 1
ATOM 3108 O O . ASN A 1 385 ? 2.000 14.292 -7.039 1.00 69.44 385 ASN A O 1
ATOM 3112 N N . ALA A 1 386 ? 3.128 12.464 -7.696 1.00 59.84 386 ALA A N 1
ATOM 3113 C CA . ALA A 1 386 ? 2.473 12.365 -8.993 1.00 59.84 386 ALA A CA 1
ATOM 3114 C C . ALA A 1 386 ? 1.012 11.891 -8.893 1.00 59.84 386 ALA A C 1
ATOM 3116 O O . ALA A 1 386 ? 0.243 12.100 -9.825 1.00 59.84 386 ALA A O 1
ATOM 3117 N N . ALA A 1 387 ? 0.618 11.245 -7.790 1.00 63.78 387 ALA A N 1
ATOM 3118 C CA . ALA A 1 387 ? -0.713 10.673 -7.641 1.00 63.78 387 ALA A CA 1
ATOM 3119 C C . ALA A 1 387 ? -1.753 11.703 -7.146 1.00 63.78 387 ALA A C 1
ATOM 3121 O O . ALA A 1 387 ? -1.521 12.370 -6.134 1.00 63.78 387 ALA A O 1
ATOM 3122 N N . PRO A 1 388 ? -2.955 11.759 -7.754 1.00 53.12 388 PRO A N 1
ATOM 3123 C CA . PRO A 1 388 ? -4.027 12.671 -7.363 1.00 53.12 388 PRO A CA 1
ATOM 3124 C C . PRO A 1 388 ? -4.801 12.164 -6.132 1.00 53.12 388 PRO A C 1
ATOM 3126 O O . PRO A 1 388 ? -6.022 12.309 -6.075 1.00 53.12 388 PRO A O 1
ATOM 3129 N N . PHE A 1 389 ? -4.119 11.589 -5.123 1.00 53.56 389 PHE A N 1
ATOM 3130 C CA . PHE A 1 389 ? -4.723 11.144 -3.843 1.00 53.56 389 PHE A CA 1
ATOM 3131 C C . PHE A 1 389 ? -5.686 12.182 -3.256 1.00 53.56 389 PHE A C 1
ATOM 3133 O O . PHE A 1 389 ? -6.662 11.871 -2.583 1.00 53.56 389 PHE A O 1
ATOM 3140 N N . ILE A 1 390 ? -5.360 13.422 -3.568 1.00 48.94 390 ILE A N 1
ATOM 3141 C CA . ILE A 1 390 ? -5.900 14.656 -3.071 1.00 48.94 390 ILE A CA 1
ATOM 3142 C C . ILE A 1 390 ? -7.250 15.028 -3.658 1.00 48.94 390 ILE A C 1
ATOM 3144 O O . ILE A 1 390 ? -7.942 15.768 -2.993 1.00 48.94 390 ILE A O 1
ATOM 3148 N N . ASN A 1 391 ? -7.635 14.560 -4.846 1.00 44.09 391 ASN A N 1
ATOM 3149 C CA . ASN A 1 391 ? -8.923 14.937 -5.440 1.00 44.09 391 ASN A CA 1
ATOM 3150 C C . ASN A 1 391 ? -9.977 13.827 -5.336 1.00 44.09 391 ASN A C 1
ATOM 3152 O O . ASN A 1 391 ? -11.146 14.093 -5.595 1.00 44.09 391 ASN A O 1
ATOM 3156 N N . GLU A 1 392 ? -9.590 12.588 -4.998 1.00 52.34 392 GLU A N 1
ATOM 3157 C CA . GLU A 1 392 ? -10.443 11.429 -5.311 1.00 52.34 392 GLU A CA 1
ATOM 3158 C C . GLU A 1 392 ? -10.425 10.260 -4.302 1.00 52.34 392 GLU A C 1
ATOM 3160 O O . GLU A 1 392 ? -10.978 9.200 -4.617 1.00 52.34 392 GLU A O 1
ATOM 3165 N N . VAL A 1 393 ? -9.800 10.362 -3.112 1.00 53.53 393 VAL A N 1
ATOM 3166 C CA . VAL A 1 393 ? -9.573 9.149 -2.294 1.00 53.53 393 VAL A CA 1
ATOM 3167 C C . VAL A 1 393 ? -9.847 9.270 -0.782 1.00 53.53 393 VAL A C 1
ATOM 3169 O O . VAL A 1 393 ? -9.361 10.162 -0.099 1.00 53.53 393 VAL A O 1
ATOM 3172 N N . PHE A 1 394 ? -10.569 8.248 -0.294 1.00 54.84 394 PHE A N 1
ATOM 3173 C CA . PHE A 1 394 ? -10.710 7.701 1.070 1.00 54.84 394 PHE A CA 1
ATOM 3174 C C . PHE A 1 394 ? -11.859 8.156 1.977 1.00 54.84 394 PHE A C 1
ATOM 3176 O O . PHE A 1 394 ? -12.545 7.271 2.493 1.00 54.84 394 PHE A O 1
ATOM 3183 N N . HIS A 1 395 ? -12.115 9.450 2.173 1.00 56.84 395 HIS A N 1
ATOM 3184 C CA . HIS A 1 395 ? -13.057 9.879 3.227 1.00 56.84 395 HIS A CA 1
ATOM 3185 C C . HIS A 1 395 ? -14.495 9.396 3.018 1.00 56.84 395 HIS A C 1
ATOM 3187 O O . HIS A 1 395 ? -15.059 8.765 3.908 1.00 56.84 395 HIS A O 1
ATOM 3193 N N . GLU A 1 396 ? -15.083 9.642 1.843 1.00 61.25 396 GLU A N 1
ATOM 3194 C CA . GLU A 1 396 ? -16.490 9.290 1.609 1.00 61.25 396 GLU A CA 1
ATOM 3195 C C . GLU A 1 396 ? -16.720 7.779 1.673 1.00 61.25 396 GLU A C 1
ATOM 3197 O O . GLU A 1 396 ? -17.661 7.339 2.320 1.00 61.25 396 GLU A O 1
ATOM 3202 N N . ASN A 1 397 ? -15.853 6.952 1.080 1.00 73.00 397 ASN A N 1
ATOM 3203 C CA . ASN A 1 397 ? -16.107 5.510 1.053 1.00 73.00 397 ASN A CA 1
ATOM 3204 C C . ASN A 1 397 ? -15.953 4.852 2.434 1.00 73.00 397 ASN A C 1
ATOM 3206 O O . ASN A 1 397 ? -16.812 4.069 2.827 1.00 73.00 397 ASN A O 1
ATOM 3210 N N . ALA A 1 398 ? -14.894 5.170 3.184 1.00 77.69 398 ALA A N 1
ATOM 3211 C CA . ALA A 1 398 ? -14.687 4.576 4.506 1.00 77.69 398 ALA A CA 1
ATOM 3212 C C . ALA A 1 398 ? -15.751 5.047 5.512 1.00 77.69 398 ALA A C 1
ATOM 3214 O O . ALA A 1 398 ? -16.270 4.239 6.282 1.00 77.69 398 ALA A O 1
ATOM 3215 N N . TYR A 1 399 ? -16.153 6.319 5.439 1.00 82.50 399 TYR A N 1
ATOM 3216 C CA . TYR A 1 399 ? -17.242 6.839 6.258 1.00 82.50 399 TYR A CA 1
ATOM 3217 C C . TYR A 1 399 ? -18.605 6.237 5.875 1.00 82.50 399 TYR A C 1
ATOM 3219 O O . TYR A 1 399 ? -19.395 5.886 6.746 1.00 82.50 399 TYR A O 1
ATOM 3227 N N . LEU A 1 400 ? -18.884 6.035 4.582 1.00 83.31 400 LEU A N 1
ATOM 3228 C CA . LEU A 1 400 ? -20.107 5.358 4.131 1.00 83.31 400 LEU A CA 1
ATOM 3229 C C . LEU A 1 400 ? -20.140 3.874 4.532 1.00 83.31 400 LEU A C 1
ATOM 3231 O O . LEU A 1 400 ? -21.215 3.358 4.840 1.00 83.31 400 LEU A O 1
ATOM 3235 N N . ASN A 1 401 ? -18.992 3.191 4.555 1.00 85.12 401 ASN A N 1
ATOM 3236 C CA . ASN A 1 401 ? -18.883 1.833 5.095 1.00 85.12 401 ASN A CA 1
ATOM 3237 C C . ASN A 1 401 ? -19.188 1.819 6.601 1.00 85.12 401 ASN A C 1
ATOM 3239 O O . ASN A 1 401 ? -19.943 0.967 7.060 1.00 85.12 401 ASN A O 1
ATOM 3243 N N . PHE A 1 402 ? -18.670 2.797 7.354 1.00 89.38 402 PHE A N 1
ATOM 3244 C CA . PHE A 1 402 ? -19.025 2.983 8.761 1.00 89.38 402 PHE A CA 1
ATOM 3245 C C . PHE A 1 402 ? -20.533 3.178 8.948 1.00 89.38 402 PHE A C 1
ATOM 3247 O O . PHE A 1 402 ? -21.126 2.481 9.762 1.00 89.38 402 PHE A O 1
ATOM 3254 N N . LEU A 1 403 ? -21.169 4.072 8.184 1.00 91.25 403 LEU A N 1
ATOM 3255 C CA . LEU A 1 403 ? -22.612 4.300 8.305 1.00 91.25 403 LEU A CA 1
ATOM 3256 C C . LEU A 1 403 ? -23.419 3.032 8.000 1.00 91.25 403 LEU A C 1
ATOM 3258 O O . LEU A 1 403 ? -24.373 2.734 8.711 1.00 91.25 403 LEU A O 1
ATOM 3262 N N . SER A 1 404 ? -23.024 2.264 6.982 1.00 91.25 404 SER A N 1
ATOM 3263 C CA . SER A 1 404 ? -23.637 0.964 6.678 1.00 91.25 404 SER A CA 1
ATOM 3264 C C . SER A 1 404 ? -23.507 -0.018 7.842 1.00 91.25 404 SER A C 1
ATOM 3266 O O . SER A 1 404 ? -24.504 -0.596 8.267 1.00 91.25 404 SER A O 1
ATOM 3268 N N . PHE A 1 405 ? -22.298 -0.168 8.385 1.00 92.06 405 PHE A N 1
ATOM 3269 C CA . PHE A 1 405 ? -22.040 -1.032 9.532 1.00 92.06 405 PHE A CA 1
ATOM 3270 C C . PHE A 1 405 ? -22.829 -0.584 10.769 1.00 92.06 405 PHE A C 1
ATOM 3272 O O . PHE A 1 405 ? -23.503 -1.398 11.387 1.00 92.06 405 PHE A O 1
ATOM 3279 N N . LYS A 1 406 ? -22.835 0.718 11.080 1.00 94.25 406 LYS A N 1
ATOM 3280 C CA . LYS A 1 406 ? -23.627 1.311 12.167 1.00 94.25 406 LYS A CA 1
ATOM 3281 C C . LYS A 1 406 ? -25.104 0.936 12.044 1.00 94.25 406 LYS A C 1
ATOM 3283 O O . LYS A 1 406 ? -25.678 0.438 13.005 1.00 94.25 406 LYS A O 1
ATOM 3288 N N . ARG A 1 407 ? -25.707 1.110 10.860 1.00 94.12 407 ARG A N 1
ATOM 3289 C CA . ARG A 1 407 ? -27.111 0.729 10.621 1.00 94.12 407 ARG A CA 1
ATOM 3290 C C . ARG A 1 407 ? -27.348 -0.770 10.762 1.00 94.12 407 ARG A C 1
ATOM 3292 O O . ARG A 1 407 ? -28.401 -1.162 11.250 1.00 94.12 407 ARG A O 1
ATOM 3299 N N . TYR A 1 408 ? -26.390 -1.592 10.346 1.00 94.81 408 TYR A N 1
ATOM 3300 C CA . TYR A 1 408 ? -26.475 -3.037 10.522 1.00 94.81 408 TYR A CA 1
ATOM 3301 C C . TYR A 1 408 ? -26.466 -3.421 12.007 1.00 94.81 408 TYR A C 1
ATOM 3303 O O . TYR A 1 408 ? -27.329 -4.179 12.436 1.00 94.81 408 TYR A O 1
ATOM 3311 N N . ILE A 1 409 ? -25.558 -2.853 12.805 1.00 95.56 409 ILE A N 1
ATOM 3312 C CA . ILE A 1 409 ? -25.488 -3.104 14.250 1.00 95.56 409 ILE A CA 1
ATOM 3313 C C . ILE A 1 409 ? -26.759 -2.630 14.959 1.00 95.56 409 ILE A C 1
ATOM 3315 O O . ILE A 1 409 ? -27.348 -3.402 15.701 1.00 95.56 409 ILE A O 1
ATOM 3319 N N . GLU A 1 410 ? -27.256 -1.428 14.657 1.00 93.44 410 GLU A N 1
ATOM 3320 C CA . GLU A 1 410 ? -28.522 -0.912 15.212 1.00 93.44 410 GLU A CA 1
ATOM 3321 C C . GLU A 1 410 ? -29.739 -1.820 14.940 1.00 93.44 410 GLU A C 1
ATOM 3323 O O . GLU A 1 410 ? -30.743 -1.723 15.642 1.00 93.44 410 GLU A O 1
ATOM 3328 N N . GLN A 1 411 ? -29.681 -2.663 13.904 1.00 94.56 411 GLN A N 1
ATOM 3329 C CA . GLN A 1 411 ? -30.755 -3.589 13.533 1.00 94.56 411 GLN A CA 1
ATOM 3330 C C . GLN A 1 411 ? -30.566 -5.005 14.085 1.00 94.56 411 GLN A C 1
ATOM 3332 O O . GLN A 1 411 ? -31.558 -5.713 14.257 1.00 94.56 411 GLN A O 1
ATOM 3337 N N . ASN A 1 412 ? -29.320 -5.440 14.296 1.00 94.69 412 ASN A N 1
ATOM 3338 C CA . ASN A 1 412 ? -28.999 -6.849 14.539 1.00 94.69 412 ASN A CA 1
ATOM 3339 C C . ASN A 1 412 ? -28.385 -7.113 15.921 1.00 94.69 412 ASN A C 1
ATOM 3341 O O . ASN A 1 412 ? -28.564 -8.211 16.439 1.00 94.69 412 ASN A O 1
ATOM 3345 N N . GLU A 1 413 ? -27.725 -6.133 16.543 1.00 94.19 413 GLU A N 1
ATOM 3346 C CA . GLU A 1 413 ? -27.197 -6.266 17.903 1.00 94.19 413 GLU A CA 1
ATOM 3347 C C . GLU A 1 413 ? -28.268 -5.869 18.924 1.00 94.19 413 GLU A C 1
ATOM 3349 O O . GLU A 1 413 ? -28.658 -4.705 19.011 1.00 94.19 413 GLU A O 1
ATOM 3354 N N . ASN A 1 414 ? -28.756 -6.850 19.685 1.00 92.38 414 ASN A N 1
ATOM 3355 C CA . ASN A 1 414 ? -29.854 -6.663 20.638 1.00 92.38 414 ASN A CA 1
ATOM 3356 C C . ASN A 1 414 ? -29.449 -6.926 22.092 1.00 92.38 414 ASN A C 1
ATOM 3358 O O . ASN A 1 414 ? -30.189 -6.543 23.002 1.00 92.38 414 ASN A O 1
ATOM 3362 N N . ASP A 1 415 ? -28.298 -7.562 22.313 1.00 94.75 415 ASP A N 1
ATOM 3363 C CA . ASP A 1 415 ? -27.862 -7.960 23.646 1.00 94.75 415 ASP A CA 1
ATOM 3364 C C . ASP A 1 415 ? -27.126 -6.811 24.340 1.00 94.75 415 ASP A C 1
ATOM 3366 O O . ASP A 1 415 ? -27.220 -6.672 25.558 1.00 94.75 415 ASP A O 1
ATOM 3370 N N . HIS A 1 416 ? -26.477 -5.923 23.582 1.00 95.88 416 HIS A N 1
ATOM 3371 C CA . HIS A 1 416 ? -25.718 -4.784 24.100 1.00 95.88 416 HIS A CA 1
ATOM 3372 C C . HIS A 1 416 ? -26.285 -3.437 23.644 1.00 95.88 416 HIS A C 1
ATOM 3374 O O . HIS A 1 416 ? -26.812 -3.280 22.544 1.00 95.88 416 HIS A O 1
ATOM 3380 N N . LYS A 1 417 ? -26.133 -2.403 24.481 1.00 94.75 417 LYS A N 1
ATOM 3381 C CA . LYS A 1 417 ? -26.507 -1.028 24.119 1.00 94.75 417 LYS A CA 1
ATOM 3382 C C . LYS A 1 417 ? -25.336 -0.357 23.415 1.00 94.75 417 LYS A C 1
ATOM 3384 O O . LYS A 1 417 ? -24.510 0.291 24.059 1.00 94.75 417 LYS A O 1
ATOM 3389 N N . ILE A 1 418 ? -25.265 -0.529 22.100 1.00 95.62 418 ILE A N 1
ATOM 3390 C CA . ILE A 1 418 ? -24.182 0.034 21.293 1.00 95.62 418 ILE A CA 1
ATOM 3391 C C . ILE A 1 418 ? -24.380 1.539 21.075 1.00 95.62 418 ILE A C 1
ATOM 3393 O O . ILE A 1 418 ? -25.437 1.987 20.632 1.00 95.62 418 ILE A O 1
ATOM 3397 N N . SER A 1 419 ? -23.333 2.322 21.333 1.00 93.81 419 SER A N 1
ATOM 3398 C CA . SER A 1 419 ? -23.257 3.747 21.012 1.00 93.81 419 SER A CA 1
ATOM 3399 C C . SER A 1 419 ? -22.108 4.025 20.052 1.00 93.81 419 SER A C 1
ATOM 3401 O O . SER A 1 419 ? -20.984 3.566 20.239 1.00 93.81 419 SER A O 1
ATOM 3403 N N . PHE A 1 420 ? -22.380 4.857 19.052 1.00 95.00 420 PHE A N 1
ATOM 3404 C CA . PHE A 1 420 ? -21.365 5.413 18.158 1.00 95.00 420 PHE A CA 1
ATOM 3405 C C . PHE A 1 420 ? -21.205 6.923 18.350 1.00 95.00 420 PHE A C 1
ATOM 3407 O O . PHE A 1 420 ? -20.601 7.569 17.504 1.00 95.00 420 PHE A O 1
ATOM 3414 N N . LEU A 1 421 ? -21.796 7.518 19.389 1.00 93.19 421 LEU A N 1
ATOM 3415 C CA . LEU A 1 421 ? -21.895 8.973 19.532 1.00 93.19 421 LEU A CA 1
ATOM 3416 C C . LEU A 1 421 ? -20.643 9.589 20.154 1.00 93.19 421 LEU A C 1
ATOM 3418 O O . LEU A 1 421 ? -19.984 8.976 20.990 1.00 93.19 421 LEU A O 1
ATOM 3422 N N . LYS A 1 422 ? -20.350 10.832 19.763 1.00 91.00 422 LYS A N 1
ATOM 3423 C CA . LYS A 1 422 ? -19.244 11.642 20.295 1.00 91.00 422 LYS A CA 1
ATOM 3424 C C . LYS A 1 422 ? -19.766 12.726 21.245 1.00 91.00 422 LYS A C 1
ATOM 3426 O O . LYS A 1 422 ? -20.810 13.325 20.984 1.00 91.00 422 LYS A O 1
ATOM 3431 N N . THR A 1 423 ? -19.022 13.053 22.302 1.00 89.06 423 THR A N 1
ATOM 3432 C CA . THR A 1 423 ? -19.377 14.153 23.217 1.00 89.06 423 THR A CA 1
ATOM 3433 C C . THR A 1 423 ? -19.418 15.494 22.491 1.00 89.06 423 THR A C 1
ATOM 3435 O O . THR A 1 423 ? -18.502 15.844 21.745 1.00 89.06 423 THR A O 1
ATOM 3438 N N . GLY A 1 424 ? -20.467 16.284 22.744 1.00 84.88 424 GLY A N 1
ATOM 3439 C CA . GLY A 1 424 ? -20.592 17.640 22.196 1.00 84.88 424 GLY A CA 1
ATOM 3440 C C . GLY A 1 424 ? -20.714 17.687 20.670 1.00 84.88 424 GLY A C 1
ATOM 3441 O O . GLY A 1 424 ? -20.511 18.746 20.074 1.00 84.88 424 GLY A O 1
ATOM 3442 N N . GLY A 1 425 ? -21.021 16.553 20.038 1.00 85.69 425 GLY A N 1
ATOM 3443 C CA . GLY A 1 425 ? -21.277 16.490 18.614 1.00 85.69 425 GLY A CA 1
ATOM 3444 C C . GLY A 1 425 ? -22.523 17.274 18.207 1.00 85.69 425 GLY A C 1
ATOM 3445 O O . GLY A 1 425 ? -23.445 17.485 18.994 1.00 85.69 425 GLY A O 1
ATOM 3446 N N . TYR A 1 426 ? -22.541 17.740 16.960 1.00 86.62 426 TYR A N 1
ATOM 3447 C CA . TYR A 1 426 ? -23.646 18.522 16.405 1.00 86.62 426 TYR A CA 1
ATOM 3448 C C . TYR A 1 426 ? -24.123 17.940 15.074 1.00 86.62 426 TYR A C 1
ATOM 3450 O O . TYR A 1 426 ? -23.359 17.293 14.356 1.00 86.62 426 TYR A O 1
ATOM 3458 N N . GLY A 1 427 ? -25.385 18.200 14.728 1.00 88.44 427 GLY A N 1
ATOM 3459 C CA . GLY A 1 427 ? -26.056 17.592 13.577 1.00 88.44 427 GLY A CA 1
ATOM 3460 C C . GLY A 1 427 ? -26.789 16.299 13.943 1.00 88.44 427 GLY A C 1
ATOM 3461 O O . GLY A 1 427 ? -27.089 16.048 15.107 1.00 88.44 427 GLY A O 1
ATOM 3462 N N . THR A 1 428 ? -27.116 15.489 12.938 1.00 90.12 428 THR A N 1
ATOM 3463 C CA . THR A 1 428 ? -27.742 14.171 13.132 1.00 90.12 428 THR A CA 1
ATOM 3464 C C . THR A 1 428 ? -26.746 13.165 13.713 1.00 90.12 428 THR A C 1
ATOM 3466 O O . THR A 1 428 ? -25.542 13.389 13.663 1.00 90.12 428 THR A O 1
ATOM 3469 N N . GLU A 1 429 ? -27.209 12.018 14.201 1.00 86.88 429 GLU A N 1
ATOM 3470 C CA . GLU A 1 429 ? -26.334 10.924 14.675 1.00 86.88 429 GLU A CA 1
ATOM 3471 C C . GLU A 1 429 ? -25.393 10.390 13.573 1.00 86.88 429 GLU A C 1
ATOM 3473 O O . GLU A 1 429 ? -24.279 9.944 13.836 1.00 86.88 429 GLU A O 1
ATOM 3478 N N . ASP A 1 430 ? -25.812 10.508 12.310 1.00 88.69 430 ASP A N 1
ATOM 3479 C CA . ASP A 1 430 ? -25.005 10.148 11.137 1.00 88.69 430 ASP A CA 1
ATOM 3480 C C . ASP A 1 430 ? -24.093 11.290 10.653 1.00 88.69 430 ASP A C 1
ATOM 3482 O O . ASP A 1 430 ? -23.409 11.154 9.635 1.00 88.69 430 ASP A O 1
ATOM 3486 N N . ALA A 1 431 ? -24.087 12.445 11.325 1.00 86.94 431 ALA A N 1
ATOM 3487 C CA . ALA A 1 431 ? -23.179 13.530 10.978 1.00 86.94 431 ALA A CA 1
ATOM 3488 C C . ALA A 1 431 ? -21.768 13.185 11.463 1.00 86.94 431 ALA A C 1
ATOM 3490 O O . ALA A 1 431 ? -21.592 12.810 12.618 1.00 86.94 431 ALA A O 1
ATOM 3491 N N . ARG A 1 432 ? -20.746 13.387 10.619 1.00 82.50 432 ARG A N 1
ATOM 3492 C CA . ARG A 1 432 ? -19.330 13.102 10.963 1.00 82.50 432 ARG A CA 1
ATOM 3493 C C . ARG A 1 432 ? -18.845 13.813 12.230 1.00 82.50 432 ARG A C 1
ATOM 3495 O O . ARG A 1 432 ? -17.851 13.441 12.833 1.00 82.50 432 ARG A O 1
ATOM 3502 N N . THR A 1 433 ? -19.535 14.883 12.594 1.00 86.12 433 THR A N 1
ATOM 3503 C CA . THR A 1 433 ? -19.298 15.737 13.754 1.00 86.12 433 THR A CA 1
ATOM 3504 C C . THR A 1 433 ? -19.900 15.181 15.038 1.00 86.12 433 THR A C 1
ATOM 3506 O O . THR A 1 433 ? -19.619 15.722 16.101 1.00 86.12 433 THR A O 1
ATOM 3509 N N . ASN A 1 434 ? -20.726 14.136 14.953 1.00 90.50 434 ASN A N 1
ATOM 3510 C CA . ASN A 1 434 ? -21.513 13.589 16.055 1.00 90.50 434 ASN A CA 1
ATOM 3511 C C . ASN A 1 434 ? -21.306 12.085 16.283 1.00 90.50 434 ASN A C 1
ATOM 3513 O O . ASN A 1 434 ? -22.077 11.460 17.007 1.00 90.50 434 ASN A O 1
ATOM 3517 N N . ASN A 1 435 ? -20.270 11.489 15.691 1.00 91.56 435 ASN A N 1
ATOM 3518 C CA . ASN A 1 435 ? -19.968 10.077 15.897 1.00 91.56 435 ASN A CA 1
ATOM 3519 C C . ASN A 1 435 ? -18.476 9.764 16.066 1.00 91.56 435 ASN A C 1
ATOM 3521 O O . ASN A 1 435 ? -17.603 10.596 15.816 1.00 91.56 435 ASN A O 1
ATOM 3525 N N . LEU A 1 436 ? -18.216 8.541 16.527 1.00 91.88 436 LEU A N 1
ATOM 3526 C CA . LEU A 1 436 ? -16.916 7.946 16.824 1.00 91.88 436 LEU A CA 1
ATOM 3527 C C . LEU A 1 436 ? -16.311 7.259 15.591 1.00 91.88 436 LEU A C 1
ATOM 3529 O O . LEU A 1 436 ? -15.834 6.127 15.655 1.00 91.88 436 LEU A O 1
ATOM 3533 N N . TYR A 1 437 ? -16.318 7.951 14.454 1.00 90.06 437 TYR A N 1
ATOM 3534 C CA . TYR A 1 437 ? -15.495 7.581 13.307 1.00 90.06 437 TYR A CA 1
ATOM 3535 C C . TYR A 1 437 ? -14.106 8.215 13.432 1.00 90.06 437 TYR A C 1
ATOM 3537 O O . TYR A 1 437 ? -13.982 9.420 13.682 1.00 90.06 437 TYR A O 1
ATOM 3545 N N . SER A 1 438 ? -13.049 7.422 13.246 1.00 86.25 438 SER A N 1
ATOM 3546 C CA . SER A 1 438 ? -11.681 7.882 13.481 1.00 86.25 438 SER A CA 1
ATOM 3547 C C . SER A 1 438 ? -10.636 7.351 12.496 1.00 86.25 438 SER A C 1
ATOM 3549 O O . SER A 1 438 ? -10.811 6.325 11.835 1.00 86.25 438 SER A O 1
ATOM 3551 N N . TYR A 1 439 ? -9.518 8.076 12.413 1.00 81.75 439 TYR A N 1
ATOM 3552 C CA . TYR A 1 439 ? -8.319 7.680 11.667 1.00 81.75 439 TYR A CA 1
ATOM 3553 C C . TYR A 1 439 ? -7.218 7.172 12.605 1.00 81.75 439 TYR A C 1
ATOM 3555 O O . TYR A 1 439 ? -6.895 7.834 13.593 1.00 81.75 439 TYR A O 1
ATOM 3563 N N . ALA A 1 440 ? -6.611 6.028 12.274 1.00 76.69 440 ALA A N 1
ATOM 3564 C CA . ALA A 1 440 ? -5.603 5.376 13.117 1.00 76.69 440 ALA A CA 1
ATOM 3565 C C . ALA A 1 440 ? -4.155 5.843 12.894 1.00 76.69 440 ALA A C 1
ATOM 3567 O O . ALA A 1 440 ? -3.332 5.708 13.789 1.00 76.69 440 ALA A O 1
ATOM 3568 N N . LEU A 1 441 ? -3.812 6.351 11.706 1.00 70.50 441 LEU A N 1
ATOM 3569 C CA . LEU A 1 441 ? -2.419 6.698 11.376 1.00 70.50 441 LEU A CA 1
ATOM 3570 C C . LEU A 1 441 ? -2.137 8.203 11.462 1.00 70.50 441 LEU A C 1
ATOM 3572 O O . LEU A 1 441 ? -0.997 8.619 11.644 1.00 70.50 441 LEU A O 1
ATOM 3576 N N . PHE A 1 442 ? -3.175 9.022 11.305 1.00 66.50 442 PHE A N 1
ATOM 3577 C CA . PHE A 1 442 ? -3.024 10.458 11.122 1.00 66.50 442 PHE A CA 1
ATOM 3578 C C . PHE A 1 442 ? -3.356 11.214 12.383 1.00 66.50 442 PHE A C 1
ATOM 3580 O O . PHE A 1 442 ? -4.286 10.899 13.127 1.00 66.50 442 PHE A O 1
ATOM 3587 N N . SER A 1 443 ? -2.598 12.269 12.593 1.00 58.41 443 SER A N 1
ATOM 3588 C CA . SER A 1 443 ? -2.837 13.179 13.683 1.00 58.41 443 SER A CA 1
ATOM 3589 C C . SER A 1 443 ? -3.809 14.270 13.297 1.00 58.41 443 SER A C 1
ATOM 3591 O O . SER A 1 443 ? -4.094 14.547 12.130 1.00 58.41 443 SER A O 1
ATOM 3593 N N . GLY A 1 444 ? -4.241 14.972 14.332 1.00 58.44 444 GLY A N 1
ATOM 3594 C CA . GLY A 1 444 ? -5.088 16.127 14.207 1.00 58.44 444 GLY A CA 1
ATOM 3595 C C . GLY A 1 444 ? -4.725 17.114 13.093 1.00 58.44 444 GLY A C 1
ATOM 3596 O O . GLY A 1 444 ? -5.602 17.519 12.342 1.00 58.44 444 GLY A O 1
ATOM 3597 N N . THR A 1 445 ? -3.458 17.513 12.975 1.00 57.19 445 THR A N 1
ATOM 3598 C CA . THR A 1 445 ? -3.040 18.547 12.010 1.00 57.19 445 THR A CA 1
ATOM 3599 C C . THR A 1 445 ? -3.064 18.072 10.558 1.00 57.19 445 THR A C 1
ATOM 3601 O O . THR A 1 445 ? -3.109 18.900 9.657 1.00 57.19 445 THR A O 1
ATOM 3604 N N . GLN A 1 446 ? -3.045 16.757 10.323 1.00 60.06 446 GLN A N 1
ATOM 3605 C CA . GLN A 1 446 ? -3.168 16.157 8.989 1.00 60.06 446 GLN A CA 1
ATOM 3606 C C . GLN A 1 446 ? -4.626 15.869 8.613 1.00 60.06 446 GLN A C 1
ATOM 3608 O O . GLN A 1 446 ? -4.936 15.667 7.446 1.00 60.06 446 GLN A O 1
ATOM 3613 N N . LEU A 1 447 ? -5.521 15.849 9.602 1.00 66.62 447 LEU A N 1
ATOM 3614 C CA . LEU A 1 447 ? -6.953 15.579 9.446 1.00 66.62 447 LEU A CA 1
ATOM 3615 C C . LEU A 1 447 ? -7.788 16.847 9.200 1.00 66.62 447 LEU A C 1
ATOM 3617 O O . LEU A 1 447 ? -9.020 16.790 9.218 1.00 66.62 447 LEU A O 1
ATOM 3621 N N . GLY A 1 448 ? -7.115 17.979 8.993 1.00 65.19 448 GLY A N 1
ATOM 3622 C CA . GLY A 1 448 ? -7.700 19.304 8.820 1.00 65.19 448 GLY A CA 1
ATOM 3623 C C . GLY A 1 448 ? -7.093 20.337 9.772 1.00 65.19 448 GLY A C 1
ATOM 3624 O O . GLY A 1 448 ? -6.314 20.020 10.678 1.00 65.19 448 GLY A O 1
ATOM 3625 N N . TYR A 1 449 ? -7.472 21.600 9.587 1.00 69.00 449 TYR A N 1
ATOM 3626 C CA . TYR A 1 449 ? -7.080 22.677 10.498 1.00 69.00 449 TYR A CA 1
ATOM 3627 C C . TYR A 1 449 ? -7.696 22.458 11.885 1.00 69.00 449 TYR A C 1
ATOM 3629 O O . TYR A 1 449 ? -8.777 21.887 12.013 1.00 69.00 449 TYR A O 1
ATOM 3637 N N . LYS A 1 450 ? -7.005 22.875 12.953 1.00 68.50 450 LYS A N 1
ATOM 3638 C CA . LYS A 1 450 ? -7.470 22.655 14.337 1.00 68.50 450 LYS A CA 1
ATOM 3639 C C . LYS A 1 450 ? -8.779 23.387 14.631 1.00 68.50 450 LYS A C 1
ATOM 3641 O O . LYS A 1 450 ? -9.553 22.949 15.473 1.00 68.50 450 LYS A O 1
ATOM 3646 N N . GLU A 1 451 ? -9.005 24.473 13.916 1.00 73.38 451 GLU A N 1
ATOM 3647 C CA . GLU A 1 451 ? -10.149 25.363 14.014 1.00 73.38 451 GLU A CA 1
ATOM 3648 C C . GLU A 1 451 ? -11.299 24.934 13.094 1.00 73.38 451 GLU A C 1
ATOM 3650 O O . GLU A 1 451 ? -12.388 25.490 13.205 1.00 73.38 451 GLU A O 1
ATOM 3655 N N . ASP A 1 452 ? -11.075 23.970 12.188 1.00 76.25 452 ASP A N 1
ATOM 3656 C CA . ASP A 1 452 ? -12.120 23.466 11.301 1.00 76.25 452 ASP A CA 1
ATOM 3657 C C . ASP A 1 452 ? -13.119 22.630 12.120 1.00 76.25 452 ASP A C 1
ATOM 3659 O O . ASP A 1 452 ? -12.772 21.539 12.588 1.00 76.25 452 ASP A O 1
ATOM 3663 N N . PRO A 1 453 ? -14.373 23.092 12.290 1.00 73.38 453 PRO A N 1
ATOM 3664 C CA . PRO A 1 453 ? -15.366 22.377 13.083 1.00 73.38 453 PRO A CA 1
ATOM 3665 C C . PRO A 1 453 ? -15.772 21.038 12.447 1.00 73.38 453 PRO A C 1
ATOM 3667 O O . PRO A 1 453 ? -16.471 20.248 13.081 1.00 73.38 453 PRO A O 1
ATOM 3670 N N . LEU A 1 454 ? -15.360 20.785 11.203 1.00 77.06 454 LEU A N 1
ATOM 3671 C CA . LEU A 1 454 ? -15.636 19.585 10.425 1.00 77.06 454 LEU A CA 1
ATOM 3672 C C . LEU A 1 454 ? -14.438 18.624 10.327 1.00 77.06 454 LEU A C 1
ATOM 3674 O O . LEU A 1 454 ? -14.514 17.611 9.619 1.00 77.06 454 LEU A O 1
ATOM 3678 N N . ARG A 1 455 ? -13.341 18.935 11.021 1.00 76.12 455 ARG A N 1
ATOM 3679 C CA . ARG A 1 455 ? -12.136 18.110 11.073 1.00 76.12 455 ARG A CA 1
ATOM 3680 C C . ARG A 1 455 ? -12.431 16.706 11.609 1.00 76.12 455 ARG A C 1
ATOM 3682 O O . ARG A 1 455 ? -13.155 16.529 12.589 1.00 76.12 455 ARG A O 1
ATOM 3689 N N . PHE A 1 456 ? -11.801 15.705 10.998 1.00 78.38 456 PHE A N 1
ATOM 3690 C CA . PHE A 1 456 ? -11.876 14.327 11.476 1.00 78.38 456 PHE A CA 1
ATOM 3691 C C . PHE A 1 456 ? -11.120 14.136 12.797 1.00 78.38 456 PHE A C 1
ATOM 3693 O O . PHE A 1 456 ? -10.115 14.797 13.076 1.00 78.38 456 PHE A O 1
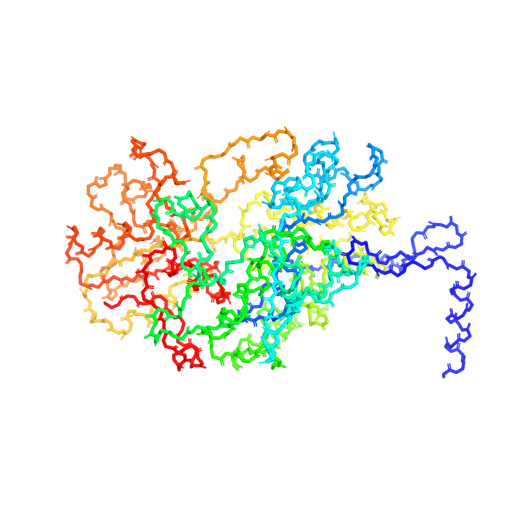ATOM 3700 N N . THR A 1 457 ? -11.603 13.197 13.610 1.00 80.06 457 THR A N 1
ATOM 3701 C CA . THR A 1 457 ? -10.969 12.829 14.882 1.00 80.06 457 THR A CA 1
ATOM 3702 C C . THR A 1 457 ? -9.953 11.710 14.626 1.00 80.06 457 THR A C 1
ATOM 3704 O O . THR A 1 457 ? -10.202 10.811 13.823 1.00 80.06 457 THR A O 1
ATOM 3707 N N . ASN A 1 458 ? -8.790 11.760 15.276 1.00 82.00 458 ASN A N 1
ATOM 3708 C CA . ASN A 1 458 ? -7.874 10.617 15.290 1.00 82.00 458 ASN A CA 1
ATOM 3709 C C . ASN A 1 458 ? -8.324 9.598 16.347 1.00 82.00 458 ASN A C 1
ATOM 3711 O O . ASN A 1 458 ? -9.071 9.940 17.262 1.00 82.00 458 ASN A O 1
ATOM 3715 N N . LEU A 1 459 ? -7.877 8.350 16.240 1.00 84.38 459 LEU A N 1
ATOM 3716 C CA . LEU A 1 459 ? -8.321 7.292 17.149 1.00 84.38 459 LEU A CA 1
ATOM 3717 C C . LEU A 1 459 ? -8.017 7.628 18.621 1.00 84.38 459 LEU A C 1
ATOM 3719 O O . LEU A 1 459 ? -8.889 7.452 19.463 1.00 84.38 459 LEU A O 1
ATOM 3723 N N . ARG A 1 460 ? -6.851 8.209 18.938 1.00 82.50 460 ARG A N 1
ATOM 3724 C CA . ARG A 1 460 ? -6.541 8.642 20.315 1.00 82.50 460 ARG A CA 1
ATOM 3725 C C . ARG A 1 460 ? -7.575 9.628 20.867 1.00 82.50 460 ARG A C 1
ATOM 3727 O O . ARG A 1 460 ? -8.054 9.440 21.976 1.00 82.50 460 ARG A O 1
ATOM 3734 N N . GLY A 1 461 ? -7.959 10.635 20.083 1.00 84.44 461 GLY A N 1
ATOM 3735 C CA . GLY A 1 461 ? -8.990 11.592 20.480 1.00 84.44 461 GLY A CA 1
ATOM 3736 C C . GLY A 1 461 ? -10.380 10.962 20.603 1.00 84.44 461 GLY A C 1
ATOM 3737 O O . GLY A 1 461 ? -11.171 11.409 21.425 1.00 84.44 461 GLY A O 1
ATOM 3738 N N . ALA A 1 462 ? -10.683 9.920 19.823 1.00 89.19 462 ALA A N 1
ATOM 3739 C CA . ALA A 1 462 ? -11.931 9.168 19.958 1.00 89.19 462 ALA A CA 1
ATOM 3740 C C . ALA A 1 462 ? -11.945 8.288 21.223 1.00 89.19 462 ALA A C 1
ATOM 3742 O O . ALA A 1 462 ? -12.965 8.231 21.902 1.00 89.19 462 ALA A O 1
ATOM 3743 N N . ILE A 1 463 ? -10.813 7.663 21.571 1.00 88.50 463 ILE A N 1
ATOM 3744 C CA . ILE A 1 463 ? -10.639 6.899 22.818 1.00 88.50 463 ILE A CA 1
ATOM 3745 C C . ILE A 1 463 ? -10.775 7.825 24.029 1.00 88.50 463 ILE A C 1
ATOM 3747 O O . ILE A 1 463 ? -11.537 7.533 24.945 1.00 88.50 463 ILE A O 1
ATOM 3751 N N . GLU A 1 464 ? -10.070 8.961 24.022 1.00 88.19 464 GLU A N 1
ATOM 3752 C CA . GLU A 1 464 ? -10.168 9.969 25.083 1.00 88.19 464 GLU A CA 1
ATOM 3753 C C . GLU A 1 464 ? -11.603 10.480 25.232 1.00 88.19 464 GLU A C 1
ATOM 3755 O O . GLU A 1 464 ? -12.082 10.631 26.353 1.00 88.19 464 GLU A O 1
ATOM 3760 N N . ASP A 1 465 ? -12.316 10.699 24.124 1.00 90.50 465 ASP A N 1
ATOM 3761 C CA . ASP A 1 465 ? -13.716 11.102 24.185 1.00 90.50 465 ASP A CA 1
ATOM 3762 C C . ASP A 1 465 ? -14.602 10.028 24.827 1.00 90.50 465 ASP A C 1
ATOM 3764 O O . ASP A 1 465 ? -15.329 10.324 25.774 1.00 90.50 465 ASP A O 1
ATOM 3768 N N . ALA A 1 466 ? -14.511 8.782 24.361 1.00 91.19 466 ALA A N 1
ATOM 3769 C CA . ALA A 1 466 ? -15.320 7.687 24.883 1.00 91.19 466 ALA A CA 1
ATOM 3770 C C . ALA A 1 466 ? -15.040 7.423 26.375 1.00 91.19 466 ALA A C 1
ATOM 3772 O O . ALA A 1 466 ? -15.969 7.337 27.176 1.00 91.19 466 ALA A O 1
ATOM 3773 N N . ILE A 1 467 ? -13.770 7.349 26.775 1.00 90.06 467 ILE A N 1
ATOM 3774 C CA . ILE A 1 467 ? -13.393 6.991 28.148 1.00 90.06 467 ILE A CA 1
ATOM 3775 C C . ILE A 1 467 ? -13.509 8.196 29.088 1.00 90.06 467 ILE A C 1
ATOM 3777 O O . ILE A 1 467 ? -14.182 8.120 30.114 1.00 90.06 467 ILE A O 1
ATOM 3781 N N . LEU A 1 468 ? -12.860 9.319 28.764 1.00 89.81 468 LEU A N 1
ATOM 3782 C CA . LEU A 1 468 ? -12.705 10.437 29.703 1.00 89.81 468 LEU A CA 1
ATOM 3783 C C . LEU A 1 468 ? -13.896 11.396 29.678 1.00 89.81 468 LEU A C 1
ATOM 3785 O O . LEU A 1 468 ? -14.328 11.848 30.737 1.00 89.81 468 LEU A O 1
ATOM 3789 N N . ASN A 1 469 ? -14.429 11.713 28.494 1.00 90.88 469 ASN A N 1
ATOM 3790 C CA . ASN A 1 469 ? -15.506 12.701 28.377 1.00 90.88 469 ASN A CA 1
ATOM 3791 C C . ASN A 1 469 ? -16.890 12.076 28.577 1.00 90.88 469 ASN A C 1
ATOM 3793 O O . ASN A 1 469 ? -17.747 12.685 29.217 1.00 90.88 469 ASN A O 1
ATOM 3797 N N . GLN A 1 470 ? -17.113 10.871 28.047 1.00 89.75 470 GLN A N 1
ATOM 3798 C CA . GLN A 1 470 ? -18.392 10.168 28.183 1.00 89.75 470 GLN A CA 1
ATOM 3799 C C . GLN A 1 470 ? -18.449 9.243 29.406 1.00 89.75 470 GLN A C 1
ATOM 3801 O O . GLN A 1 470 ? -19.539 8.811 29.780 1.00 89.75 470 GLN A O 1
ATOM 3806 N N . GLY A 1 471 ? -17.307 8.922 30.027 1.00 90.12 471 GLY A N 1
ATOM 3807 C CA . GLY A 1 471 ? -17.247 8.009 31.171 1.00 90.12 471 GLY A CA 1
ATOM 3808 C C . GLY A 1 471 ? -17.612 6.564 30.820 1.00 90.12 471 GLY A C 1
ATOM 3809 O O . GLY A 1 471 ? -18.161 5.856 31.669 1.00 90.12 471 GLY A O 1
ATOM 3810 N N . LYS A 1 472 ? -17.376 6.133 29.572 1.00 89.00 472 LYS A N 1
ATOM 3811 C CA . LYS A 1 472 ? -17.693 4.771 29.120 1.00 89.00 472 LYS A CA 1
ATOM 3812 C C . LYS A 1 472 ? -16.708 3.788 29.732 1.00 89.00 472 LYS A C 1
ATOM 3814 O O . LYS A 1 472 ? -15.505 4.034 29.734 1.00 89.00 472 LYS A O 1
ATOM 3819 N N . LYS A 1 473 ? -17.249 2.685 30.248 1.00 88.56 473 LYS A N 1
ATOM 3820 C CA . LYS A 1 473 ? -16.457 1.566 30.769 1.00 88.56 473 LYS A CA 1
ATOM 3821 C C . LYS A 1 473 ? -16.051 0.615 29.654 1.00 88.56 473 LYS A C 1
ATOM 3823 O O . LYS A 1 473 ? -14.891 0.260 29.573 1.00 88.56 473 LYS A O 1
ATOM 3828 N N . GLU A 1 474 ? -16.997 0.288 28.778 1.00 90.38 474 GLU A N 1
ATOM 3829 C CA . GLU A 1 474 ? -16.779 -0.628 27.663 1.00 90.38 474 GLU A CA 1
ATOM 3830 C C . GLU A 1 474 ? -16.557 0.169 26.374 1.00 90.38 474 GLU A C 1
ATOM 3832 O O . GLU A 1 474 ? -17.464 0.860 25.889 1.00 90.38 474 GLU A O 1
ATOM 3837 N N . VAL A 1 475 ? -15.345 0.101 25.820 1.00 90.81 475 VAL A N 1
ATOM 3838 C CA . VAL A 1 475 ? -14.979 0.782 24.571 1.00 90.81 475 VAL A CA 1
ATOM 3839 C C . VAL A 1 475 ? -14.324 -0.207 23.616 1.00 90.81 475 VAL A C 1
ATOM 3841 O O . VAL A 1 475 ? -13.243 -0.716 23.881 1.00 90.81 475 VAL A O 1
ATOM 3844 N N . ILE A 1 476 ? -14.947 -0.436 22.460 1.00 89.62 476 ILE A N 1
ATOM 3845 C CA . ILE A 1 476 ? -14.411 -1.324 21.424 1.00 89.62 476 ILE A CA 1
ATOM 3846 C C . ILE A 1 476 ? -13.898 -0.496 20.252 1.00 89.62 476 ILE A C 1
ATOM 3848 O O . ILE A 1 476 ? -14.602 0.360 19.711 1.00 89.62 476 ILE A O 1
ATOM 3852 N N . ILE A 1 477 ? -12.676 -0.788 19.809 1.00 88.38 477 ILE A N 1
ATOM 3853 C CA . ILE A 1 477 ? -12.118 -0.231 18.577 1.00 88.38 477 ILE A CA 1
ATOM 3854 C C . ILE A 1 477 ? -12.385 -1.215 17.441 1.00 88.38 477 ILE A C 1
ATOM 3856 O O . ILE A 1 477 ? -11.680 -2.207 17.271 1.00 88.38 477 ILE A O 1
ATOM 3860 N N . GLN A 1 478 ? -13.385 -0.907 16.622 1.00 87.88 478 GLN A N 1
ATOM 3861 C CA . GLN A 1 478 ? -13.677 -1.665 15.415 1.00 87.88 478 GLN A CA 1
ATOM 3862 C C . GLN A 1 478 ? -12.766 -1.184 14.282 1.00 87.88 478 GLN A C 1
ATOM 3864 O O . GLN A 1 478 ? -12.914 -0.064 13.785 1.00 87.88 478 GLN A O 1
ATOM 3869 N N . LEU A 1 479 ? -11.836 -2.023 13.834 1.00 81.88 479 LEU A N 1
ATOM 3870 C CA . LEU A 1 479 ? -11.019 -1.713 12.661 1.00 81.88 479 LEU A CA 1
ATOM 3871 C C . LEU A 1 479 ? -11.836 -1.913 11.380 1.00 81.88 479 LEU A C 1
ATOM 3873 O O . LEU A 1 479 ? -12.666 -2.809 11.298 1.00 81.88 479 LEU A O 1
ATOM 3877 N N . SER A 1 480 ? -11.600 -1.091 10.359 1.00 79.31 480 SER A N 1
ATOM 3878 C CA . SER A 1 480 ? -12.050 -1.377 8.987 1.00 79.31 480 SER A CA 1
ATOM 3879 C C . SER A 1 480 ? -11.257 -2.541 8.375 1.00 79.31 480 SER A C 1
ATOM 3881 O O . SER A 1 480 ? -10.212 -2.918 8.905 1.00 79.31 480 SER A O 1
ATOM 3883 N N . HIS A 1 481 ? -11.668 -3.036 7.202 1.00 70.81 481 HIS A N 1
ATOM 3884 C CA . HIS A 1 481 ? -10.967 -4.101 6.458 1.00 70.81 481 HIS A CA 1
ATOM 3885 C C . HIS A 1 481 ? -9.467 -3.854 6.222 1.00 70.81 481 HIS A C 1
ATOM 3887 O O . HIS A 1 481 ? -8.706 -4.793 6.036 1.00 70.81 481 HIS A O 1
ATOM 3893 N N . TRP A 1 482 ? -9.018 -2.598 6.261 1.00 66.88 482 TRP A N 1
ATOM 3894 C CA . TRP A 1 482 ? -7.603 -2.235 6.157 1.00 66.88 482 TRP A CA 1
ATOM 3895 C C . TRP A 1 482 ? -6.754 -2.557 7.390 1.00 66.88 482 TRP A C 1
ATOM 3897 O O . TRP A 1 482 ? -5.529 -2.541 7.296 1.00 66.88 482 TRP A O 1
ATOM 3907 N N . GLY A 1 483 ? -7.382 -2.745 8.551 1.00 65.00 483 GLY A N 1
ATOM 3908 C CA . GLY A 1 483 ? -6.692 -2.846 9.835 1.00 65.00 483 GLY A CA 1
ATOM 3909 C C . GLY A 1 483 ? -6.421 -4.272 10.306 1.00 65.00 483 GLY A C 1
ATOM 3910 O O . GLY A 1 483 ? -5.678 -4.423 11.267 1.00 65.00 483 GLY A O 1
ATOM 3911 N N . TYR A 1 484 ? -6.999 -5.288 9.658 1.00 64.94 484 TYR A N 1
ATOM 3912 C CA . TYR A 1 484 ? -6.937 -6.669 10.148 1.00 64.94 484 TYR A CA 1
ATOM 3913 C C . TYR A 1 484 ? -5.782 -7.496 9.580 1.00 64.94 484 TYR A C 1
ATOM 3915 O O . TYR A 1 484 ? -5.285 -8.367 10.276 1.00 64.94 484 TYR A O 1
ATOM 3923 N N . THR A 1 485 ? -5.308 -7.209 8.365 1.00 63.84 485 THR A N 1
ATOM 3924 C CA . THR A 1 485 ? -4.463 -8.172 7.638 1.00 63.84 485 THR A CA 1
ATOM 3925 C C . THR A 1 485 ? -2.957 -7.960 7.816 1.00 63.84 485 THR A C 1
ATOM 3927 O O . THR A 1 485 ? -2.206 -8.918 7.909 1.00 63.84 485 THR A O 1
ATOM 3930 N N . TYR A 1 486 ? -2.452 -6.727 7.915 1.00 71.94 486 TYR A N 1
ATOM 3931 C CA . TYR A 1 486 ? -1.003 -6.478 7.805 1.00 71.94 486 TYR A CA 1
ATOM 3932 C C . TYR A 1 486 ? -0.382 -5.940 9.101 1.00 71.94 486 TYR A C 1
ATOM 3934 O O . TYR A 1 486 ? -0.624 -4.794 9.493 1.00 71.94 486 TYR A O 1
ATOM 3942 N N . TRP A 1 487 ? 0.470 -6.746 9.747 1.00 74.19 487 TRP A N 1
ATOM 3943 C CA . TRP A 1 487 ? 0.999 -6.481 11.097 1.00 74.19 487 TRP A CA 1
ATOM 3944 C C . TRP A 1 487 ? 1.821 -5.201 11.200 1.00 74.19 487 TRP A C 1
ATOM 3946 O O . TRP A 1 487 ? 1.720 -4.465 12.182 1.00 74.19 487 TRP A O 1
ATOM 3956 N N . VAL A 1 488 ? 2.570 -4.868 10.146 1.00 75.94 488 VAL A N 1
ATOM 3957 C CA . VAL A 1 488 ? 3.314 -3.605 10.069 1.00 75.94 488 VAL A CA 1
ATOM 3958 C C . VAL A 1 488 ? 2.369 -2.408 10.218 1.00 75.94 488 VAL A C 1
ATOM 3960 O O . VAL A 1 488 ? 2.743 -1.410 10.833 1.00 75.94 488 VAL A O 1
ATOM 3963 N N . LEU A 1 489 ? 1.141 -2.474 9.686 1.00 75.50 489 LEU A N 1
ATOM 3964 C CA . LEU A 1 489 ? 0.162 -1.395 9.864 1.00 75.50 489 LEU A CA 1
ATOM 3965 C C . LEU A 1 489 ? -0.340 -1.345 11.298 1.00 75.50 489 LEU A C 1
ATOM 3967 O O . LEU A 1 489 ? -0.440 -0.253 11.843 1.00 75.50 489 LEU A O 1
ATOM 3971 N N . ILE A 1 490 ? -0.613 -2.496 11.913 1.00 76.44 490 ILE A N 1
ATOM 3972 C CA . ILE A 1 490 ? -1.076 -2.581 13.305 1.00 76.44 490 ILE A CA 1
ATOM 3973 C C . ILE A 1 490 ? -0.051 -1.959 14.254 1.00 76.44 490 ILE A C 1
ATOM 3975 O O . ILE A 1 490 ? -0.412 -1.095 15.055 1.00 76.44 490 ILE A O 1
ATOM 3979 N N . ILE A 1 491 ? 1.228 -2.313 14.108 1.00 78.31 491 ILE A N 1
ATOM 3980 C CA . ILE A 1 491 ? 2.318 -1.719 14.893 1.00 78.31 491 ILE A CA 1
ATOM 3981 C C . ILE A 1 491 ? 2.385 -0.209 14.643 1.00 78.31 491 ILE A C 1
ATOM 3983 O O . ILE A 1 491 ? 2.354 0.565 15.595 1.00 78.31 491 ILE A O 1
ATOM 3987 N N . ASN A 1 492 ? 2.375 0.234 13.381 1.00 77.38 492 ASN A N 1
ATOM 3988 C CA . ASN A 1 492 ? 2.411 1.664 13.058 1.00 77.38 492 ASN A CA 1
ATOM 3989 C C . ASN A 1 492 ? 1.229 2.450 13.645 1.00 77.38 492 ASN A C 1
ATOM 3991 O O . ASN A 1 492 ? 1.426 3.564 14.122 1.00 77.38 492 ASN A O 1
ATOM 3995 N N . MET A 1 493 ? 0.013 1.896 13.609 1.00 76.25 493 MET A N 1
ATOM 3996 C CA . MET A 1 493 ? -1.179 2.524 14.191 1.00 76.25 493 MET A CA 1
ATOM 3997 C C . MET A 1 493 ? -1.021 2.698 15.701 1.00 76.25 493 MET A C 1
ATOM 3999 O O . MET A 1 493 ? -1.324 3.761 16.241 1.00 76.25 493 MET A O 1
ATOM 4003 N N . ARG A 1 494 ? -0.518 1.665 16.381 1.00 78.50 494 ARG A N 1
ATOM 4004 C CA . ARG A 1 494 ? -0.323 1.704 17.828 1.00 78.50 494 ARG A CA 1
ATOM 4005 C C . ARG A 1 494 ? 0.771 2.684 18.229 1.00 78.50 494 ARG A C 1
ATOM 4007 O O . ARG A 1 494 ? 0.544 3.526 19.091 1.00 78.50 494 ARG A O 1
ATOM 4014 N N . GLU A 1 495 ? 1.908 2.657 17.543 1.00 77.06 495 GLU A N 1
ATOM 4015 C CA . GLU A 1 495 ? 3.025 3.570 17.804 1.00 77.06 495 GLU A CA 1
ATOM 4016 C C . GLU A 1 495 ? 2.674 5.032 17.514 1.00 77.06 495 GLU A C 1
ATOM 4018 O O . GLU A 1 495 ? 2.952 5.904 18.335 1.00 77.06 495 GLU A O 1
ATOM 4023 N N . ALA A 1 496 ? 2.001 5.318 16.392 1.00 72.12 496 ALA A N 1
ATOM 4024 C CA . ALA A 1 496 ? 1.602 6.681 16.029 1.00 72.12 496 ALA A CA 1
ATOM 4025 C C . ALA A 1 496 ? 0.653 7.329 17.053 1.00 72.12 496 ALA A C 1
ATOM 4027 O O . ALA A 1 496 ? 0.571 8.556 17.137 1.00 72.12 496 ALA A O 1
ATOM 4028 N N . LEU A 1 497 ? -0.070 6.513 17.825 1.00 71.19 497 LEU A N 1
ATOM 4029 C CA . LEU A 1 497 ? -1.074 6.952 18.792 1.00 71.19 497 LEU A CA 1
ATOM 4030 C C . LEU A 1 497 ? -0.688 6.671 20.247 1.00 71.19 497 LEU A C 1
ATOM 4032 O O . LEU A 1 497 ? -1.475 6.975 21.146 1.00 71.19 497 LEU A O 1
ATOM 4036 N N . ASN A 1 498 ? 0.509 6.125 20.480 1.00 73.94 498 ASN A N 1
ATOM 4037 C CA . ASN A 1 498 ? 0.978 5.678 21.789 1.00 73.94 498 ASN A CA 1
ATOM 4038 C C . ASN A 1 498 ? -0.007 4.709 22.481 1.00 73.94 498 ASN A C 1
ATOM 4040 O O . ASN A 1 498 ? -0.316 4.849 23.665 1.00 73.94 498 ASN A O 1
ATOM 4044 N N . ILE A 1 499 ? -0.536 3.758 21.711 1.00 76.12 499 ILE A N 1
ATOM 4045 C CA . ILE A 1 499 ? -1.335 2.629 22.195 1.00 76.12 499 ILE A CA 1
ATOM 4046 C C . ILE A 1 499 ? -0.364 1.477 22.522 1.00 76.12 499 ILE A C 1
ATOM 4048 O O . ILE A 1 499 ? 0.522 1.210 21.706 1.00 76.12 499 ILE A O 1
ATOM 4052 N N . PRO A 1 500 ? -0.498 0.784 23.672 1.00 78.56 500 PRO A N 1
ATOM 4053 C CA . PRO A 1 500 ? 0.364 -0.349 24.018 1.00 78.56 500 PRO A CA 1
ATOM 4054 C C . PRO A 1 500 ? 0.380 -1.424 22.928 1.00 78.56 500 PRO A C 1
ATOM 4056 O O . PRO A 1 500 ? -0.638 -1.656 22.282 1.00 78.56 500 PRO A O 1
ATOM 4059 N N . LEU A 1 501 ? 1.515 -2.090 22.721 1.00 80.00 501 LEU A N 1
ATOM 4060 C CA . LEU A 1 501 ? 1.635 -3.229 21.806 1.00 80.00 501 LEU A CA 1
ATOM 4061 C C . LEU A 1 501 ? 1.319 -4.538 22.537 1.00 80.00 501 LEU A C 1
ATOM 4063 O O . LEU A 1 501 ? 1.653 -4.669 23.713 1.00 80.00 501 LEU A O 1
ATOM 4067 N N . ASN A 1 502 ? 0.743 -5.506 21.823 1.00 78.75 502 ASN A N 1
ATOM 4068 C CA . ASN A 1 502 ? 0.572 -6.876 22.318 1.00 78.75 502 ASN A CA 1
ATOM 4069 C C . ASN A 1 502 ? 1.944 -7.508 22.580 1.00 78.75 502 ASN A C 1
ATOM 4071 O O . ASN A 1 502 ? 2.926 -7.114 21.952 1.00 78.75 502 ASN A O 1
ATOM 4075 N N . SER A 1 503 ? 2.041 -8.464 23.496 1.00 79.75 503 SER A N 1
ATOM 4076 C CA . SER A 1 503 ? 3.250 -9.255 23.727 1.00 79.75 503 SER A CA 1
ATOM 4077 C C . SER A 1 503 ? 3.604 -10.116 22.504 1.00 79.75 503 SER A C 1
ATOM 4079 O O . SER A 1 503 ? 2.779 -10.341 21.621 1.00 79.75 503 SER A O 1
ATOM 4081 N N . ILE A 1 504 ? 4.849 -10.599 22.429 1.00 79.25 504 ILE A N 1
ATOM 4082 C CA . ILE A 1 504 ? 5.277 -11.513 21.351 1.00 79.25 504 ILE A CA 1
ATOM 4083 C C . ILE A 1 504 ? 4.472 -12.823 21.396 1.00 79.25 504 ILE A C 1
ATOM 4085 O O . ILE A 1 504 ? 4.097 -13.350 20.355 1.00 79.25 504 ILE A O 1
ATOM 4089 N N . GLU A 1 505 ? 4.160 -13.318 22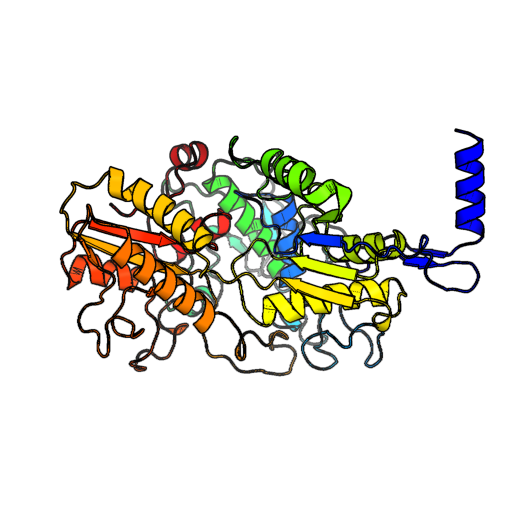.595 1.00 78.56 505 GLU A N 1
ATOM 4090 C CA . GLU A 1 505 ? 3.350 -14.525 22.781 1.00 78.56 505 GLU A CA 1
ATOM 4091 C C . GLU A 1 505 ? 1.918 -14.332 22.260 1.00 78.56 505 GLU A C 1
ATOM 4093 O O . GLU A 1 505 ? 1.423 -15.168 21.511 1.00 78.56 505 GLU A O 1
ATOM 4098 N N . GLU A 1 506 ? 1.288 -13.194 22.571 1.00 76.56 506 GLU A N 1
ATOM 4099 C CA . GLU A 1 506 ? -0.030 -12.825 22.032 1.00 76.56 506 GLU A CA 1
ATOM 4100 C C . GLU A 1 506 ? -0.001 -12.752 20.494 1.00 76.56 506 GLU A C 1
ATOM 4102 O O . GLU A 1 506 ? -0.865 -13.322 19.832 1.00 76.56 506 GLU A O 1
ATOM 4107 N N . ILE A 1 507 ? 1.035 -12.135 19.910 1.00 74.44 507 ILE A N 1
ATOM 4108 C CA . ILE A 1 507 ? 1.225 -12.069 18.450 1.00 74.44 507 ILE A CA 1
ATOM 4109 C C . ILE A 1 507 ? 1.315 -13.475 17.838 1.00 74.44 507 ILE A C 1
ATOM 4111 O O . ILE A 1 507 ? 0.617 -13.761 16.865 1.00 74.44 507 ILE A O 1
ATOM 4115 N N . HIS A 1 508 ? 2.131 -14.364 18.412 1.00 70.81 508 HIS A N 1
ATOM 4116 C CA . HIS A 1 508 ? 2.289 -15.742 17.932 1.00 70.81 508 HIS A CA 1
ATOM 4117 C C . HIS A 1 508 ? 1.015 -16.584 18.087 1.00 70.81 508 HIS A C 1
ATOM 4119 O O . HIS A 1 508 ? 0.765 -17.466 17.269 1.00 70.81 508 HIS A O 1
ATOM 4125 N N . ASN A 1 509 ? 0.185 -16.284 19.086 1.00 68.94 509 ASN A N 1
ATOM 4126 C CA . ASN A 1 509 ? -1.111 -16.933 19.295 1.00 68.94 509 ASN A CA 1
ATOM 4127 C C . ASN A 1 509 ? -2.232 -16.349 18.411 1.00 68.94 509 ASN A C 1
ATOM 4129 O O . ASN A 1 509 ? -3.390 -16.743 18.547 1.00 68.94 509 ASN A O 1
ATOM 4133 N N . GLY A 1 510 ? -1.923 -15.402 17.516 1.00 61.16 510 GLY A N 1
ATOM 4134 C CA . GLY A 1 510 ? -2.915 -14.726 16.674 1.00 61.16 510 GLY A CA 1
ATOM 4135 C C . GLY A 1 510 ? -3.775 -13.705 17.432 1.00 61.16 510 GLY A C 1
ATOM 4136 O O . GLY A 1 510 ? -4.735 -13.151 16.889 1.00 61.16 510 GLY A O 1
ATOM 4137 N N . GLU A 1 511 ? -3.434 -13.401 18.684 1.00 63.28 511 GLU A N 1
ATOM 4138 C CA . GLU A 1 511 ? -4.064 -12.359 19.484 1.00 63.28 511 GLU A CA 1
ATOM 4139 C C . GLU A 1 511 ? -3.469 -11.010 19.082 1.00 63.28 511 GLU A C 1
ATOM 4141 O O . GLU A 1 511 ? -2.587 -10.462 19.730 1.00 63.28 511 GLU A O 1
ATOM 4146 N N . LEU A 1 512 ? -3.940 -10.471 17.960 1.00 54.84 512 LEU A N 1
ATOM 4147 C CA . LEU A 1 512 ? -3.444 -9.213 17.373 1.00 54.84 512 LEU A CA 1
ATOM 4148 C C . LEU A 1 512 ? -4.456 -8.066 17.473 1.00 54.84 512 LEU A C 1
ATOM 4150 O O . LEU A 1 512 ? -4.281 -6.983 16.906 1.00 54.84 512 LEU A O 1
ATOM 4154 N N . ARG A 1 513 ? -5.546 -8.308 18.202 1.00 54.16 513 ARG A N 1
ATOM 4155 C CA . ARG A 1 513 ? -6.720 -7.439 18.249 1.00 54.16 513 ARG A CA 1
ATOM 4156 C C . ARG A 1 513 ? -6.390 -6.127 18.954 1.00 54.16 513 ARG A C 1
ATOM 4158 O O . ARG A 1 513 ? -5.765 -6.121 20.012 1.00 54.16 513 ARG A O 1
ATOM 4165 N N . MET A 1 514 ? -6.840 -5.008 18.384 1.00 50.56 514 MET A N 1
ATOM 4166 C CA . MET A 1 514 ? -6.889 -3.715 19.078 1.00 50.56 514 MET A CA 1
ATOM 4167 C C . MET A 1 514 ? -8.047 -3.719 20.083 1.00 50.56 514 MET A C 1
ATOM 4169 O O . MET A 1 514 ? -9.026 -3.003 19.907 1.00 50.56 514 MET A O 1
ATOM 4173 N N . THR A 1 515 ? -7.953 -4.542 21.125 1.00 42.41 515 THR A N 1
ATOM 4174 C CA . THR A 1 515 ? -8.833 -4.422 22.289 1.00 42.41 515 THR A CA 1
ATOM 4175 C C . THR A 1 515 ? -8.127 -3.516 23.289 1.00 42.41 515 THR A C 1
ATOM 4177 O O . THR A 1 515 ? -7.077 -3.879 23.816 1.00 42.41 515 THR A O 1
ATOM 4180 N N . LEU A 1 516 ? -8.660 -2.317 23.514 1.00 37.94 516 LEU A N 1
ATOM 4181 C CA . LEU A 1 516 ? -8.355 -1.569 24.730 1.00 37.94 516 LEU A CA 1
ATOM 4182 C C . LEU A 1 516 ? -9.375 -2.032 25.766 1.00 37.94 516 LEU A C 1
ATOM 4184 O O . LEU A 1 516 ? -10.568 -1.901 25.512 1.00 37.94 516 LEU A O 1
ATOM 4188 N N . VAL A 1 517 ? -8.903 -2.629 26.860 1.00 35.03 517 VAL A N 1
ATOM 4189 C CA . VAL A 1 517 ? -9.729 -2.928 28.040 1.00 35.03 517 VAL A CA 1
ATOM 4190 C C . VAL A 1 517 ? -9.801 -1.688 28.915 1.00 35.03 517 VAL A C 1
ATOM 4192 O O . VAL A 1 517 ? -8.727 -1.073 29.130 1.00 35.03 517 VAL A O 1
#